Protein AF-0000000073394329 (afdb_homodimer)

Solvent-accessible surface area (backbone atoms only — not comparable to full-atom values): 32214 Å² total; per-residue (Å²): 122,80,83,69,52,24,47,74,43,38,39,61,50,46,62,72,27,61,84,52,53,74,40,41,56,68,54,51,48,52,51,51,38,57,73,64,58,50,49,72,66,56,66,62,32,54,36,64,79,63,81,46,39,43,59,58,52,23,49,51,52,24,50,50,54,38,33,48,35,52,26,32,44,63,88,47,93,68,26,37,25,44,32,73,58,26,50,48,48,52,67,76,33,79,86,62,37,39,68,74,61,40,57,71,27,68,56,24,41,53,45,49,50,52,21,54,75,38,33,41,72,74,72,69,39,74,64,59,66,63,102,70,78,78,74,50,40,67,53,30,39,32,39,18,48,18,48,40,48,36,53,36,27,54,49,49,43,58,52,52,68,71,42,51,72,69,28,41,44,50,52,50,51,54,43,42,42,61,74,58,46,23,76,47,27,64,71,44,73,47,63,83,87,76,50,64,62,45,48,28,40,30,12,66,27,70,84,50,79,44,50,38,36,30,27,67,47,86,42,56,70,84,47,60,40,44,44,66,60,48,49,46,40,51,50,34,32,51,74,68,73,42,52,34,33,37,43,36,32,50,15,41,65,33,72,60,19,54,53,48,36,68,65,44,90,43,52,50,45,78,35,30,20,70,54,45,21,50,49,28,58,75,57,52,49,58,41,41,76,76,44,78,46,66,46,61,35,71,29,62,70,56,56,68,71,78,123,81,83,67,52,24,47,71,43,37,39,61,51,47,61,72,29,61,84,52,52,74,39,42,55,67,54,51,49,52,51,50,39,57,74,64,58,52,48,73,66,58,65,62,33,52,37,67,78,62,81,46,39,44,59,57,52,23,49,50,51,24,49,49,54,38,33,48,35,51,26,31,43,62,88,46,92,66,26,38,25,44,32,74,59,25,50,48,47,51,68,76,34,79,87,61,36,41,66,76,61,40,57,71,29,68,56,25,42,54,48,48,51,53,21,53,73,38,32,41,72,74,72,70,40,72,65,58,66,63,101,71,76,78,73,50,41,68,54,31,38,32,39,17,46,19,48,39,48,36,53,37,27,53,50,48,43,57,51,51,69,69,42,52,72,68,30,40,44,50,53,51,51,53,43,42,43,61,74,58,45,24,75,47,27,64,71,44,72,48,65,84,86,77,49,64,62,47,48,31,40,30,12,66,27,69,83,50,80,44,50,38,36,30,28,68,46,85,41,55,70,83,47,61,40,43,44,67,61,49,50,46,42,51,49,35,33,50,74,69,74,43,53,35,33,37,42,36,31,50,15,42,67,33,73,59,20,54,53,45,38,69,65,44,91,43,50,50,45,79,34,31,20,70,54,45,22,49,48,28,57,75,58,53,49,58,41,40,75,76,44,77,48,66,47,61,37,72,29,62,70,57,54,70,73,78

Foldseek 3Di:
DAQDALFQLQLVLLVVQLVFDKDFLVVSLVVVCVVVVPDPCQQQDCDPVNPGRPSSVRPVVSQLLCVLLVQWDDPDPRIIGGDPVVNVLSVVDVDGGGVVNSCVGPSNVVLVVQLVVQADPVVPPPPPPDPDDDDDPVRVVSSVVSNVLSSQLSVVLVVLLVDDPVRNLVLVVVLCVLVVWQVLHDWDQDDPPDQQQFGTWTARHVVSPAIETEGEEEDDQPDEDEQVSLVSVLVSCVVVVHQHYEYEYLYHYDPRNVVNCVPRRRNYHYHYNSNSSVSCVVSVPPHDDPDDDDDDDDPVVVVVVD/DAQDALFQLQLVLLVVQLVFDKDFLVVSLVVVCVVVVPDPCQQQDCDPVNPGRPSSVRPVVSQLLCVQLVQWDDPDPRIIGGDPVVNVVSVVDVDGGGVVNSCVGPSNVVLVVQLVVQADPVVPPPPPPDPDDDDDPVNVVSSVVSNVLSSQLSVVLVVLLVDDPVVNLVLVVVLCVLVVWQVLHDWDQDDPPDQQQFGTWTARHVVSPAIETEGEEEDDQPDEDEQVSLVSVLVSCVVVVHQHYEYEYLYHYDPRNVVNCVPRRRNYHYHYNSNSSVSCVVSVPPHDDPDDDDDDDDPPVVVVVD

InterPro domains:
  IPR007560 Restriction endonuclease type IV, Mrr [PF04471] (162-280)
  IPR011335 Restriction endonuclease type II-like [SSF52980] (166-284)
  IPR011856 tRNA endonuclease-like domain superfamily [G3DSA:3.40.1350.10] (143-297)
  IPR025745 Restriction system protein Mrr-like N-terminal domain [PF14338] (7-91)
  IPR052906 Type IV Methyl-Directed Restriction Enzyme [PTHR30015] (1-305)

Organism: Mycobacterium tuberculosis (strain ATCC 25177 / H37Ra) (NCBI:txid419947)

Radius of gyration: 30.01 Å; Cα contacts (8 Å, |Δi|>4): 1049; chains: 2; bounding box: 58×91×69 Å

Nearest PDB structures (foldseek):
  4oc8-assembly1_B  TM=5.029E-01  e=1.288E-05  Azoarcus olearius
  9bz0-assembly1_E  TM=7.314E-01  e=1.181E-03  Sus scrofa
  8qsz-assembly1_E  TM=5.659E-01  e=7.871E-04  Schizosaccharomyces pombe
  6hlq-assembly1_E  TM=5.044E-01  e=2.366E-03  Saccharomyces cerevisiae S288C
  7du2-assembly1_E  TM=5.795E-01  e=3.815E-02  Homo sapiens

Secondary structure (DSSP, 8-state):
-----HHHHHHHHHHHTTT---EEHHHHHHHHHHHTT--HHHHHPBPTTSSSBHHHHHHHHHHHHHHHTTSEE--STTEEEE-HHHHHHHHH-SS---HHHHTTSHHHHHHHHHHHTTS-HHHHS---SSTT----HHHHHHHHHHHHHHHHHHHHHHHHHTS-HHHHHHHHHHHHHHTTTTTTS-EEE--TTTSSS--EEEESSTTS-SEEEEEEE---TT--B-HHHHHHHHHHHHHTT--EEEEEESS-B-HHHHHHHHHSSSEEEEE-HHHHHHHHHHTTSSEEEEEEEEEEEE-HHHHHT-/-----HHHHHHHHHHHTTT---EEHHHHHHHHHHHTT--HHHHHPBPTTSSSBHHHHHHHHHHHHHHHTTSEE--STTEEEE-HHHHHHHHH-SS---HHHHTTSHHHHHHHHHHHTTS-HHHHS---SSTT----HHHHHHHHHHHHHHHHHHHHHHHHHTS-HHHHHHHHHHHHHHTTTTTTS-EEE--TTTSSS--EEEESSTTS-SEEEEEEE---TT--B-HHHHHHHHHHHH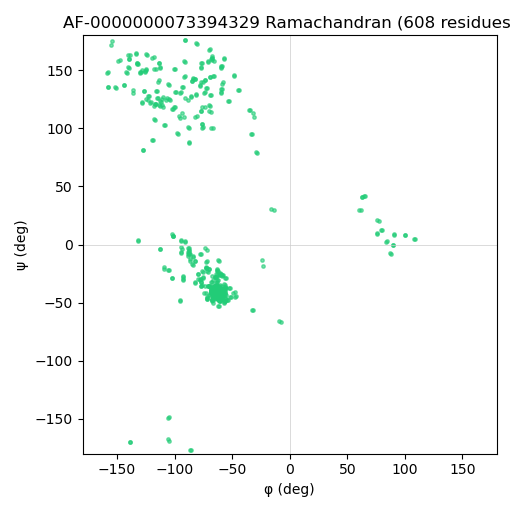HTT--EEEEEESS-B-HHHHHHHHHSSSEEEEE-HHHHHHHHHHTTSSEEEEEEEEEEEE-HHHHHT-

pLDDT: mean 87.24, std 14.37, range [30.2, 98.5]

Structure (mmCIF, N/CA/C/O backbone):
data_AF-0000000073394329-model_v1
#
loop_
_entity.id
_entity.type
_entity.pdbx_description
1 polymer 'Restriction system protein Mrr'
#
loop_
_atom_site.group_PDB
_atom_site.id
_atom_site.type_symbol
_atom_site.label_atom_id
_atom_site.label_alt_id
_atom_site.label_comp_id
_atom_site.label_asym_id
_atom_site.label_entity_id
_atom_site.label_seq_id
_atom_site.pdbx_PDB_ins_code
_atom_site.Cartn_x
_atom_site.Cartn_y
_atom_site.Cartn_z
_atom_site.occupancy
_atom_site.B_iso_or_equiv
_atom_site.auth_seq_id
_atom_site.auth_comp_id
_atom_site.auth_asym_id
_atom_site.auth_atom_id
_atom_site.pdbx_PDB_model_num
ATOM 1 N N . MET A 1 1 ? 16.516 11.82 -20.859 1 54.34 1 MET A N 1
ATOM 2 C CA . MET A 1 1 ? 15.477 10.891 -21.297 1 54.34 1 MET A CA 1
ATOM 3 C C . MET A 1 1 ? 14.812 10.203 -20.109 1 54.34 1 MET A C 1
ATOM 5 O O . MET A 1 1 ? 15.43 10.047 -19.062 1 54.34 1 MET A O 1
ATOM 9 N N . THR A 1 2 ? 13.375 10.156 -20.016 1 81.38 2 THR A N 1
ATOM 10 C CA . THR A 1 2 ? 12.531 9.688 -18.922 1 81.38 2 THR A CA 1
ATOM 11 C C . THR A 1 2 ? 12.625 8.172 -18.766 1 81.38 2 THR A C 1
ATOM 13 O O . THR A 1 2 ? 12.914 7.469 -19.734 1 81.38 2 THR A O 1
ATOM 16 N N . ILE A 1 3 ? 13.055 7.594 -17.688 1 91.75 3 ILE A N 1
ATOM 17 C CA . ILE A 1 3 ? 13.07 6.168 -17.375 1 91.75 3 ILE A CA 1
ATOM 18 C C . ILE A 1 3 ? 11.836 5.5 -17.984 1 91.75 3 ILE A C 1
ATOM 20 O O . ILE A 1 3 ? 10.703 5.918 -17.719 1 91.75 3 ILE A O 1
ATOM 24 N N . PRO A 1 4 ? 12.117 4.566 -18.953 1 93.62 4 PRO A N 1
ATOM 25 C CA . PRO A 1 4 ? 10.977 3.916 -19.609 1 93.62 4 PRO A CA 1
ATOM 26 C C . PRO A 1 4 ? 10.086 3.164 -18.625 1 93.62 4 PRO A C 1
ATOM 28 O O . PRO A 1 4 ? 10.547 2.777 -17.547 1 93.62 4 PRO A O 1
ATOM 31 N N . ASP A 1 5 ? 8.844 3.031 -18.969 1 91.69 5 ASP A N 1
ATOM 32 C CA . ASP A 1 5 ? 7.945 2.215 -18.156 1 91.69 5 ASP A CA 1
ATOM 33 C C . ASP A 1 5 ? 8.117 0.731 -18.484 1 91.69 5 ASP A C 1
ATOM 35 O O . ASP A 1 5 ? 8.836 0.368 -19.406 1 91.69 5 ASP A O 1
ATOM 39 N N . ALA A 1 6 ? 7.504 -0.117 -17.766 1 94 6 ALA A N 1
ATOM 40 C CA . ALA A 1 6 ? 7.664 -1.566 -17.859 1 94 6 ALA A CA 1
ATOM 41 C C . ALA A 1 6 ? 7.254 -2.072 -19.234 1 94 6 ALA A C 1
ATOM 43 O O . ALA A 1 6 ? 7.883 -2.98 -19.781 1 94 6 ALA A O 1
ATOM 44 N N . GLN A 1 7 ? 6.23 -1.513 -19.812 1 93.62 7 GLN A N 1
ATOM 45 C CA . GLN A 1 7 ? 5.742 -1.972 -21.109 1 93.62 7 GLN A CA 1
ATOM 46 C C . GLN A 1 7 ? 6.73 -1.621 -22.219 1 93.62 7 GLN A C 1
ATOM 48 O O . GLN A 1 7 ? 6.977 -2.432 -23.125 1 93.62 7 GLN A O 1
ATOM 53 N N . THR A 1 8 ? 7.219 -0.402 -22.125 1 94.19 8 THR A N 1
ATOM 54 C CA . THR A 1 8 ? 8.18 0.067 -23.109 1 94.19 8 THR A CA 1
ATOM 55 C C . THR A 1 8 ? 9.414 -0.835 -23.141 1 94.19 8 THR A C 1
ATOM 57 O O . THR A 1 8 ? 10.039 -1.013 -24.188 1 94.19 8 THR A O 1
ATOM 60 N N . LEU A 1 9 ? 9.672 -1.455 -22.062 1 96.88 9 LEU A N 1
ATOM 61 C CA . LEU A 1 9 ? 10.891 -2.242 -21.922 1 96.88 9 LEU A CA 1
ATOM 62 C C . LEU A 1 9 ? 10.703 -3.648 -22.469 1 96.88 9 LEU A C 1
ATOM 64 O O . LEU A 1 9 ? 11.68 -4.359 -22.719 1 96.88 9 LEU A O 1
ATOM 68 N N . MET A 1 10 ? 9.516 -4.098 -22.672 1 97.5 10 MET A N 1
ATOM 69 C CA . MET A 1 10 ? 9.227 -5.504 -22.938 1 97.5 10 MET A CA 1
ATOM 70 C C . MET A 1 10 ? 9.906 -5.957 -24.234 1 97.5 10 MET A C 1
ATOM 72 O O . MET A 1 10 ? 10.695 -6.902 -24.219 1 97.5 10 MET A O 1
ATOM 76 N N . ARG A 1 11 ? 9.688 -5.25 -25.312 1 98.12 11 ARG A N 1
ATOM 77 C CA . ARG A 1 11 ? 10.242 -5.711 -26.578 1 98.12 11 ARG A CA 1
ATOM 78 C C . ARG A 1 11 ? 11.766 -5.617 -26.562 1 98.12 11 ARG A C 1
ATOM 80 O O . ARG A 1 11 ? 12.453 -6.555 -26.984 1 98.12 11 ARG A O 1
ATOM 87 N N . PRO A 1 12 ? 12.359 -4.457 -26.109 1 98.19 12 PRO A N 1
ATOM 88 C CA . PRO A 1 12 ? 13.82 -4.371 -26.047 1 98.19 12 PRO A CA 1
ATOM 89 C C . PRO A 1 12 ? 14.438 -5.477 -25.203 1 98.19 12 PRO A C 1
ATOM 91 O O . PRO A 1 12 ? 15.523 -5.977 -25.531 1 98.19 12 PRO A O 1
ATOM 94 N N . ILE A 1 13 ? 13.82 -5.867 -24.141 1 98.5 13 ILE A N 1
ATOM 95 C CA . ILE A 1 13 ? 14.328 -6.938 -23.281 1 98.5 13 ILE A CA 1
ATOM 96 C C . ILE A 1 13 ? 14.312 -8.258 -24.047 1 98.5 13 ILE A C 1
ATOM 98 O O . ILE A 1 13 ? 15.289 -9.008 -24.031 1 98.5 13 ILE A O 1
ATOM 102 N N . LEU A 1 14 ? 13.195 -8.523 -24.75 1 98.25 14 LEU A N 1
ATOM 103 C CA . LEU A 1 14 ? 13.117 -9.734 -25.562 1 98.25 14 LEU A CA 1
ATOM 104 C C . LEU A 1 14 ? 14.242 -9.766 -26.594 1 98.25 14 LEU A C 1
ATOM 106 O O . LEU A 1 14 ? 14.867 -10.812 -26.812 1 98.25 14 LEU A O 1
ATOM 110 N N . ALA A 1 15 ? 14.43 -8.625 -27.203 1 98.19 15 ALA A N 1
ATOM 111 C CA . ALA A 1 15 ? 15.469 -8.531 -28.234 1 98.19 15 ALA A CA 1
ATOM 112 C C . ALA A 1 15 ? 16.844 -8.82 -27.625 1 98.19 15 ALA A C 1
ATOM 114 O O . ALA A 1 15 ? 17.656 -9.523 -28.234 1 98.19 15 ALA A O 1
ATOM 115 N N . TYR A 1 16 ? 17.125 -8.289 -26.484 1 98.25 16 TYR A N 1
ATOM 116 C CA . TYR A 1 16 ? 18.391 -8.484 -25.797 1 98.25 16 TYR A CA 1
ATOM 117 C C . TYR A 1 16 ? 18.594 -9.953 -25.438 1 98.25 16 TYR A C 1
ATOM 119 O O . TYR A 1 16 ? 19.719 -10.461 -25.484 1 98.25 16 TYR A O 1
ATOM 127 N N . LEU A 1 17 ? 17.484 -10.664 -25.094 1 98.19 17 LEU A N 1
ATOM 128 C CA . LEU A 1 17 ? 17.547 -12.055 -24.641 1 98.19 17 LEU A CA 1
ATOM 129 C C . LEU A 1 17 ? 17.422 -13.008 -25.828 1 98.19 17 LEU A C 1
ATOM 131 O O . LEU A 1 17 ? 17.422 -14.227 -25.641 1 98.19 17 LEU A O 1
ATOM 135 N N . ALA A 1 18 ? 17.328 -12.523 -27.047 1 96.88 18 ALA A N 1
ATOM 136 C CA . ALA A 1 18 ? 16.953 -13.289 -28.234 1 96.88 18 ALA A CA 1
ATOM 137 C C . ALA A 1 18 ? 17.969 -14.391 -28.531 1 96.88 18 ALA A C 1
ATOM 139 O O . ALA A 1 18 ? 17.656 -15.383 -29.188 1 96.88 18 ALA A O 1
ATOM 140 N N . ASP A 1 19 ? 19.172 -14.281 -28.031 1 95.75 19 ASP A N 1
ATOM 141 C CA . ASP A 1 19 ? 20.219 -15.266 -28.297 1 95.75 19 ASP A CA 1
ATOM 142 C C . ASP A 1 19 ? 19.938 -16.562 -27.531 1 95.75 19 ASP A C 1
ATOM 144 O O . ASP A 1 19 ? 20.609 -17.578 -27.75 1 95.75 19 ASP A O 1
ATOM 148 N N . GLY A 1 20 ? 19.031 -16.531 -26.547 1 95.19 20 GLY A N 1
ATOM 149 C CA . GLY A 1 20 ? 18.609 -17.734 -25.844 1 95.19 20 GLY A CA 1
ATOM 150 C C . GLY A 1 20 ? 19.453 -18.047 -24.625 1 95.19 20 GLY A C 1
ATOM 151 O O . GLY A 1 20 ? 19.172 -19 -23.891 1 95.19 20 GLY A O 1
ATOM 152 N N . GLN A 1 21 ? 20.422 -17.203 -24.391 1 96.38 21 GLN A N 1
ATOM 153 C CA . GLN A 1 21 ? 21.266 -17.406 -23.219 1 96.38 21 GLN A CA 1
ATOM 154 C C . GLN A 1 21 ? 20.625 -16.844 -21.953 1 96.38 21 GLN A C 1
ATOM 156 O O . GLN A 1 21 ? 20 -15.781 -22 1 96.38 21 GLN A O 1
ATOM 161 N N . ALA A 1 22 ? 20.828 -17.578 -20.891 1 97.44 22 ALA A N 1
ATOM 162 C CA . ALA A 1 22 ? 20.359 -17.078 -19.594 1 97.44 22 ALA A CA 1
ATOM 163 C C . ALA A 1 22 ? 21.172 -15.859 -19.156 1 97.44 22 ALA A C 1
ATOM 165 O O . ALA A 1 22 ? 22.406 -15.867 -19.234 1 97.44 22 ALA A O 1
ATOM 166 N N . LYS A 1 23 ? 20.547 -14.797 -18.797 1 97.88 23 LYS A N 1
ATOM 167 C CA . LYS A 1 23 ? 21.188 -13.586 -18.312 1 97.88 23 LYS A CA 1
ATOM 168 C C . LYS A 1 23 ? 20.656 -13.18 -16.953 1 97.88 23 LYS A C 1
ATOM 170 O O . LYS A 1 23 ? 19.5 -13.492 -16.609 1 97.88 23 LYS A O 1
ATOM 175 N N . SER A 1 24 ? 21.484 -12.547 -16.188 1 97 24 SER A N 1
ATOM 176 C CA . SER A 1 24 ? 21.031 -12.078 -14.883 1 97 24 SER A CA 1
ATOM 177 C C . SER A 1 24 ? 20.172 -10.828 -15 1 97 24 SER A C 1
ATOM 179 O O . SER A 1 24 ? 20.281 -10.078 -15.969 1 97 24 SER A O 1
ATOM 181 N N . ALA A 1 25 ? 19.281 -10.656 -14.039 1 95.31 25 ALA A N 1
ATOM 182 C CA . ALA A 1 25 ? 18.469 -9.445 -13.992 1 95.31 25 ALA A CA 1
ATOM 183 C C . ALA A 1 25 ? 19.344 -8.195 -13.977 1 95.31 25 ALA A C 1
ATOM 185 O O . ALA A 1 25 ? 19 -7.18 -14.578 1 95.31 25 ALA A O 1
ATOM 186 N N . LYS A 1 26 ? 20.453 -8.266 -13.289 1 96.44 26 LYS A N 1
ATOM 187 C CA . LYS A 1 26 ? 21.406 -7.156 -13.242 1 96.44 26 LYS A CA 1
ATOM 188 C C . LYS A 1 26 ? 21.906 -6.797 -14.633 1 96.44 26 LYS A C 1
ATOM 190 O O . LYS A 1 26 ? 22.031 -5.621 -14.977 1 96.44 26 LYS A O 1
ATOM 195 N N . ASP A 1 27 ? 22.172 -7.84 -15.375 1 97.94 27 ASP A N 1
ATOM 196 C CA . ASP A 1 27 ? 22.641 -7.633 -16.734 1 97.94 27 ASP A CA 1
ATOM 197 C C . ASP A 1 27 ? 21.547 -7.004 -17.609 1 97.94 27 ASP A C 1
ATOM 199 O O . ASP A 1 27 ? 21.828 -6.137 -18.438 1 97.94 27 ASP A O 1
ATOM 203 N N . VAL A 1 28 ? 20.359 -7.453 -17.453 1 98.38 28 VAL A N 1
ATOM 204 C CA . VAL A 1 28 ? 19.25 -6.906 -18.219 1 98.38 28 VAL A CA 1
ATOM 205 C C . VAL A 1 28 ? 19.078 -5.426 -17.891 1 98.38 28 VAL A C 1
ATOM 207 O O . VAL A 1 28 ? 18.906 -4.602 -18.797 1 98.38 28 VAL A O 1
ATOM 210 N N . ILE A 1 29 ? 19.156 -5.07 -16.625 1 98 29 ILE A N 1
ATOM 211 C CA . ILE A 1 29 ? 19.016 -3.689 -16.172 1 98 29 ILE A CA 1
ATOM 212 C C . ILE A 1 29 ? 20.094 -2.826 -16.797 1 98 29 ILE A C 1
ATOM 214 O O . ILE A 1 29 ? 19.828 -1.743 -17.312 1 98 29 ILE A O 1
ATOM 218 N N . ALA A 1 30 ? 21.297 -3.307 -16.734 1 97.75 30 ALA A N 1
ATOM 219 C CA . ALA A 1 30 ? 22.422 -2.576 -17.312 1 97.75 30 ALA A CA 1
ATOM 220 C C . ALA A 1 30 ? 22.234 -2.367 -18.812 1 97.75 30 ALA A C 1
ATOM 222 O O . ALA A 1 30 ? 22.422 -1.262 -19.312 1 97.75 30 ALA A O 1
ATOM 223 N N . ALA A 1 31 ? 21.891 -3.422 -19.469 1 98.06 31 ALA A N 1
ATOM 224 C CA . ALA A 1 31 ? 21.719 -3.367 -20.922 1 98.06 31 ALA A CA 1
ATOM 225 C C . ALA A 1 31 ? 20.625 -2.389 -21.312 1 98.06 31 ALA A C 1
ATOM 227 O O . ALA A 1 31 ? 20.766 -1.629 -22.266 1 98.06 31 ALA A O 1
ATOM 228 N N . MET A 1 32 ? 19.5 -2.436 -20.609 1 98.06 32 MET A N 1
ATOM 229 C CA . MET A 1 32 ? 18.391 -1.541 -20.922 1 98.06 32 MET A CA 1
ATOM 230 C C . MET A 1 32 ? 18.75 -0.096 -20.594 1 98.06 32 MET A C 1
ATOM 232 O O . MET A 1 32 ? 18.328 0.826 -21.297 1 98.06 32 MET A O 1
ATOM 236 N N . SER A 1 33 ? 19.453 0.097 -19.469 1 97.75 33 SER A N 1
ATOM 237 C CA . SER A 1 33 ? 19.906 1.444 -19.141 1 97.75 33 SER A CA 1
ATOM 238 C C . SER A 1 33 ? 20.781 2.029 -20.25 1 97.75 33 SER A C 1
ATOM 240 O O . SER A 1 33 ? 20.656 3.209 -20.578 1 97.75 33 SER A O 1
ATOM 242 N N . ASP A 1 34 ? 21.609 1.188 -20.781 1 97.31 34 ASP A N 1
ATOM 243 C CA . ASP A 1 34 ? 22.469 1.607 -21.891 1 97.31 34 ASP A CA 1
ATOM 244 C C . ASP A 1 34 ? 21.641 1.884 -23.141 1 97.31 34 ASP A C 1
ATOM 246 O O . ASP A 1 34 ? 21.844 2.896 -23.812 1 97.31 34 ASP A O 1
ATOM 250 N N . GLU A 1 35 ? 20.766 0.982 -23.453 1 96.75 35 GLU A N 1
ATOM 251 C CA . GLU A 1 35 ? 19.953 1.071 -24.656 1 96.75 35 GLU A CA 1
ATOM 252 C C . GLU A 1 35 ? 19.125 2.355 -24.656 1 96.75 35 GLU A C 1
ATOM 254 O O . GLU A 1 35 ? 18.953 2.975 -25.719 1 96.75 35 GLU A O 1
ATOM 259 N N . PHE A 1 36 ? 18.625 2.744 -23.531 1 96.81 36 PHE A N 1
ATOM 260 C CA . PHE A 1 36 ? 17.766 3.92 -23.453 1 96.81 36 PHE A CA 1
ATOM 261 C C . PHE A 1 36 ? 18.578 5.156 -23.094 1 96.81 36 PHE A C 1
ATOM 263 O O . PHE A 1 36 ? 18.016 6.227 -22.844 1 96.81 36 PHE A O 1
ATOM 270 N N . GLY A 1 37 ? 19.844 5.023 -22.969 1 96.31 37 GLY A N 1
ATOM 271 C CA . GLY A 1 37 ? 20.75 6.152 -22.766 1 96.31 37 GLY A CA 1
ATOM 272 C C . GLY A 1 37 ? 20.531 6.867 -21.453 1 96.31 37 GLY A C 1
ATOM 273 O O . GLY A 1 37 ? 20.531 8.102 -21.406 1 96.31 37 GLY A O 1
ATOM 274 N N . LEU A 1 38 ? 20.312 6.105 -20.391 1 96.69 38 LEU A N 1
ATOM 275 C CA . LEU A 1 38 ? 20.047 6.723 -19.094 1 96.69 38 LEU A CA 1
ATOM 276 C C . LEU A 1 38 ? 21.312 7.352 -18.531 1 96.69 38 LEU A C 1
ATOM 278 O O . LEU A 1 38 ? 22.391 6.762 -18.609 1 96.69 38 LEU A O 1
ATOM 282 N N . SER A 1 39 ? 21.172 8.547 -18.031 1 96.56 39 SER A N 1
ATOM 283 C CA . SER A 1 39 ? 22.266 9.195 -17.328 1 96.56 39 SER A CA 1
ATOM 284 C C . SER A 1 39 ? 22.547 8.523 -15.984 1 96.56 39 SER A C 1
ATOM 286 O O . SER A 1 39 ? 21.766 7.684 -15.531 1 96.56 39 SER A O 1
ATOM 288 N N . ASP A 1 40 ? 23.672 8.875 -15.391 1 95.69 40 ASP A N 1
ATOM 289 C CA . ASP A 1 40 ? 24 8.336 -14.078 1 95.69 40 ASP A CA 1
ATOM 290 C C . ASP A 1 40 ? 22.938 8.695 -13.047 1 95.69 40 ASP A C 1
ATOM 292 O O . ASP A 1 40 ? 22.609 7.887 -12.18 1 95.69 40 ASP A O 1
ATOM 296 N N . ASP A 1 41 ? 22.453 9.844 -13.156 1 94.5 41 ASP A N 1
ATOM 297 C CA . ASP A 1 41 ? 21.406 10.289 -12.242 1 94.5 41 ASP A CA 1
ATOM 298 C C . ASP A 1 41 ? 20.141 9.484 -12.43 1 94.5 41 ASP A C 1
ATOM 300 O O . ASP A 1 41 ? 19.469 9.109 -11.453 1 94.5 41 ASP A O 1
ATOM 304 N N . GLU A 1 42 ? 19.812 9.203 -13.617 1 94.56 42 GLU A N 1
ATOM 305 C CA . GLU A 1 42 ? 18.609 8.422 -13.922 1 94.56 42 GLU A CA 1
ATOM 306 C C . GLU A 1 42 ? 18.766 6.977 -13.461 1 94.56 42 GLU A C 1
ATOM 308 O O . GLU A 1 42 ? 17.828 6.383 -12.938 1 94.56 42 GLU A O 1
ATOM 313 N N . ARG A 1 43 ? 19.969 6.5 -13.664 1 96.25 43 ARG A N 1
ATOM 314 C CA . ARG A 1 43 ? 20.25 5.137 -13.227 1 96.25 43 ARG A CA 1
ATOM 315 C C . ARG A 1 43 ? 20.156 5.016 -11.711 1 96.25 43 ARG A C 1
ATOM 317 O O . ARG A 1 43 ? 19.797 3.961 -11.188 1 96.25 43 ARG A O 1
ATOM 324 N N . ALA A 1 44 ? 20.422 6.094 -11.07 1 95.06 44 ALA A N 1
ATOM 325 C CA . ALA A 1 44 ? 20.453 6.082 -9.609 1 95.06 44 ALA A CA 1
ATOM 326 C C . ALA A 1 44 ? 19.109 6.516 -9.031 1 95.06 44 ALA A C 1
ATOM 328 O O . ALA A 1 44 ? 18.906 6.426 -7.82 1 95.06 44 ALA A O 1
ATOM 329 N N . GLN A 1 45 ? 18.234 6.941 -9.883 1 94.44 45 GLN A N 1
ATOM 330 C CA . GLN A 1 45 ? 16.953 7.465 -9.398 1 94.44 45 GLN A CA 1
ATOM 331 C C . GLN A 1 45 ? 16.188 6.406 -8.609 1 94.44 45 GLN A C 1
ATOM 333 O O . GLN A 1 45 ? 16.062 5.266 -9.055 1 94.44 45 GLN A O 1
ATOM 338 N N . MET A 1 46 ? 15.75 6.793 -7.449 1 93.81 46 MET A N 1
ATOM 339 C CA . MET A 1 46 ? 15 5.895 -6.578 1 93.81 46 MET A CA 1
ATOM 340 C C . MET A 1 46 ? 13.5 6.152 -6.688 1 93.81 46 MET A C 1
ATOM 342 O O . MET A 1 46 ? 13.086 7.266 -7.004 1 93.81 46 MET A O 1
ATOM 346 N N . LEU A 1 47 ? 12.711 5.109 -6.465 1 91.31 47 LEU A N 1
ATOM 347 C CA . LEU A 1 47 ? 11.289 5.328 -6.199 1 91.31 47 LEU A CA 1
ATOM 348 C C . LEU A 1 47 ? 11.094 6.25 -5 1 91.31 47 LEU A C 1
ATOM 350 O O . LEU A 1 47 ? 12.008 6.41 -4.184 1 91.31 47 LEU A O 1
ATOM 354 N N . PRO A 1 48 ? 9.945 6.848 -4.875 1 84.88 48 PRO A N 1
ATOM 355 C CA . PRO A 1 48 ? 9.719 7.77 -3.762 1 84.88 48 PRO A CA 1
ATOM 356 C C . PRO A 1 48 ? 9.969 7.129 -2.4 1 84.88 48 PRO A C 1
ATOM 358 O O . PRO A 1 48 ? 10.43 7.801 -1.471 1 84.88 48 PRO A O 1
ATOM 361 N N . SER A 1 49 ? 9.789 5.879 -2.26 1 83.44 49 SER A N 1
ATOM 362 C CA . SER A 1 49 ? 10.016 5.176 -1.003 1 83.44 49 SER A CA 1
ATOM 363 C C . SER A 1 49 ? 11.508 5.109 -0.67 1 83.44 49 SER A C 1
ATOM 365 O O . SER A 1 49 ? 11.883 4.891 0.484 1 83.44 49 SER A O 1
ATOM 367 N N . GLY A 1 50 ? 12.32 5.262 -1.667 1 87.62 50 GLY A N 1
ATOM 368 C CA . GLY A 1 50 ? 13.766 5.168 -1.483 1 87.62 50 GLY A CA 1
ATOM 369 C C . GLY A 1 50 ? 14.258 3.742 -1.329 1 87.62 50 GLY A C 1
ATOM 370 O O . GLY A 1 50 ? 15.438 3.512 -1.079 1 87.62 50 GLY A O 1
ATOM 371 N N . ARG A 1 51 ? 13.461 2.805 -1.545 1 86.44 51 ARG A N 1
ATOM 372 C CA . ARG A 1 51 ? 13.812 1.418 -1.258 1 86.44 51 ARG A CA 1
ATOM 373 C C . ARG A 1 51 ? 14.406 0.739 -2.484 1 86.44 51 ARG A C 1
ATOM 375 O O . ARG A 1 51 ? 15.227 -0.176 -2.357 1 86.44 51 ARG A O 1
ATOM 382 N N . GLN A 1 52 ? 13.945 1.215 -3.629 1 91.5 52 GLN A N 1
ATOM 383 C CA . GLN A 1 52 ? 14.375 0.575 -4.867 1 91.5 52 GLN A CA 1
ATOM 384 C C . GLN A 1 52 ? 14.602 1.605 -5.969 1 91.5 52 GLN A C 1
ATOM 386 O O . GLN A 1 52 ? 13.93 2.639 -6.008 1 91.5 52 GLN A O 1
ATOM 391 N N . ARG A 1 53 ? 15.531 1.28 -6.781 1 95 53 ARG A N 1
ATOM 392 C CA . ARG A 1 53 ? 15.742 2.123 -7.953 1 95 53 ARG A CA 1
ATOM 393 C C . ARG A 1 53 ? 14.586 2.004 -8.938 1 95 53 ARG A C 1
ATOM 395 O O . ARG A 1 53 ? 14.031 0.917 -9.117 1 95 53 ARG A O 1
ATOM 402 N N . THR A 1 54 ? 14.25 3.053 -9.57 1 94.31 54 THR A N 1
ATOM 403 C CA . THR A 1 54 ? 13.125 3.107 -10.5 1 94.31 54 THR A CA 1
ATOM 404 C C . THR A 1 54 ? 13.344 2.15 -11.664 1 94.31 54 THR A C 1
ATOM 406 O O . THR A 1 54 ? 12.445 1.389 -12.023 1 94.31 54 THR A O 1
ATOM 409 N N . MET A 1 55 ? 14.547 2.139 -12.234 1 96.25 55 MET A N 1
ATOM 410 C CA . MET A 1 55 ? 14.82 1.271 -13.375 1 96.25 55 MET A CA 1
ATOM 411 C C . MET A 1 55 ? 14.734 -0.198 -12.977 1 96.25 55 MET A C 1
ATOM 413 O O . MET A 1 55 ? 14.266 -1.029 -13.75 1 96.25 55 MET A O 1
ATOM 417 N N . TYR A 1 56 ? 15.227 -0.511 -11.859 1 95.94 56 TYR A N 1
ATOM 418 C CA . TYR A 1 56 ? 15.094 -1.877 -11.359 1 95.94 56 TYR A CA 1
ATOM 419 C C . TYR A 1 56 ? 13.633 -2.301 -11.312 1 95.94 56 TYR A C 1
ATOM 421 O O . TYR A 1 56 ? 13.281 -3.398 -11.75 1 95.94 56 TYR A O 1
ATOM 429 N N . ASP A 1 57 ? 12.844 -1.401 -10.773 1 95.25 57 ASP A N 1
ATOM 430 C CA . ASP A 1 57 ? 11.414 -1.664 -10.633 1 95.25 57 ASP A CA 1
ATOM 431 C C . ASP A 1 57 ? 10.766 -1.895 -11.992 1 95.25 57 ASP A C 1
ATOM 433 O O . ASP A 1 57 ? 9.984 -2.836 -12.156 1 95.25 57 ASP A O 1
ATOM 437 N N . ARG A 1 58 ? 11.086 -1.094 -12.898 1 95 58 ARG A N 1
ATOM 438 C CA . ARG A 1 58 ? 10.492 -1.174 -14.234 1 95 58 ARG A CA 1
ATOM 439 C C . ARG A 1 58 ? 10.891 -2.471 -14.93 1 95 58 ARG A C 1
ATOM 441 O O . ARG A 1 58 ? 10.039 -3.162 -15.492 1 95 58 ARG A O 1
ATOM 448 N N . VAL A 1 59 ? 12.102 -2.771 -14.836 1 97.12 59 VAL A N 1
ATOM 449 C CA . VAL A 1 59 ? 12.594 -3.992 -15.469 1 97.12 59 VAL A CA 1
ATOM 450 C C . VAL A 1 59 ? 11.984 -5.211 -14.781 1 97.12 59 VAL A C 1
ATOM 452 O O . VAL A 1 59 ? 11.531 -6.145 -15.445 1 97.12 59 VAL A O 1
ATOM 455 N N . HIS A 1 60 ? 12 -5.191 -13.508 1 95.38 60 HIS A N 1
ATOM 456 C CA . HIS A 1 60 ? 11.469 -6.309 -12.734 1 95.38 60 HIS A CA 1
ATOM 457 C C . HIS A 1 60 ? 10.031 -6.621 -13.148 1 95.38 60 HIS A C 1
ATOM 459 O O . HIS A 1 60 ? 9.695 -7.781 -13.398 1 95.38 60 HIS A O 1
ATOM 465 N N . TRP A 1 61 ? 9.242 -5.676 -13.234 1 95.44 61 TRP A N 1
ATOM 466 C CA . TRP A 1 61 ? 7.836 -5.926 -13.531 1 95.44 61 TRP A CA 1
ATOM 467 C C . TRP A 1 61 ? 7.633 -6.23 -15.016 1 95.44 61 TRP A C 1
ATOM 469 O O . TRP A 1 61 ? 6.715 -6.965 -15.383 1 95.44 61 TRP A O 1
ATOM 479 N N . SER A 1 62 ? 8.484 -5.676 -15.875 1 96.31 62 SER A N 1
ATOM 480 C CA . SER A 1 62 ? 8.508 -6.125 -17.266 1 96.31 62 SER A CA 1
ATOM 481 C C . SER A 1 62 ? 8.766 -7.625 -17.359 1 96.31 62 SER A C 1
ATOM 483 O O . SER A 1 62 ? 8.016 -8.359 -18 1 96.31 62 SER A O 1
ATOM 485 N N . LEU A 1 63 ? 9.812 -8.039 -16.656 1 97.12 63 LEU A N 1
ATOM 486 C CA . LEU A 1 63 ? 10.18 -9.453 -16.641 1 97.12 63 LEU A CA 1
ATOM 487 C C . LEU A 1 63 ? 9.055 -10.297 -16.047 1 97.12 63 LEU A C 1
ATOM 489 O O . LEU A 1 63 ? 8.75 -11.375 -16.562 1 97.12 63 LEU A O 1
ATOM 493 N N . THR A 1 64 ? 8.453 -9.844 -15.008 1 94.38 64 THR A N 1
ATOM 494 C CA . THR A 1 64 ? 7.383 -10.57 -14.328 1 94.38 64 THR A CA 1
ATOM 495 C C . THR A 1 64 ? 6.199 -10.797 -15.273 1 94.38 64 THR A C 1
ATOM 497 O O . THR A 1 64 ? 5.734 -11.93 -15.43 1 94.38 64 THR A O 1
ATOM 500 N N . HIS A 1 65 ? 5.77 -9.734 -15.953 1 95 65 HIS A N 1
ATOM 501 C CA . HIS A 1 65 ? 4.629 -9.852 -16.859 1 95 65 HIS A CA 1
ATOM 502 C C . HIS A 1 65 ? 4.941 -10.789 -18.016 1 95 65 HIS A C 1
ATOM 504 O O . HIS A 1 65 ? 4.117 -11.633 -18.375 1 95 65 HIS A O 1
ATOM 510 N N . MET A 1 66 ? 6.098 -10.641 -18.547 1 97.06 66 MET A N 1
ATOM 511 C CA . MET A 1 66 ? 6.469 -11.492 -19.688 1 97.06 66 MET A CA 1
ATOM 512 C C . MET A 1 66 ? 6.621 -12.945 -19.25 1 97.06 66 MET A C 1
ATOM 514 O O . MET A 1 66 ? 6.301 -13.859 -20 1 97.06 66 MET A O 1
ATOM 518 N N . SER A 1 67 ? 7.16 -13.109 -18.062 1 95.75 67 SER A N 1
ATOM 519 C CA . SER A 1 67 ? 7.262 -14.469 -17.531 1 95.75 67 SER A CA 1
ATOM 520 C C . SER A 1 67 ? 5.883 -15.078 -17.312 1 95.75 67 SER A C 1
ATOM 522 O O . SER A 1 67 ? 5.66 -16.25 -17.641 1 95.75 67 SER A O 1
ATOM 524 N N . GLN A 1 68 ? 4.988 -14.312 -16.828 1 92.94 68 GLN A N 1
ATOM 525 C CA . GLN A 1 68 ? 3.629 -14.789 -16.594 1 92.94 68 GLN A CA 1
ATOM 526 C C . GLN A 1 68 ? 2.947 -15.156 -17.906 1 92.94 68 GLN A C 1
ATOM 528 O O . GLN A 1 68 ? 2.107 -16.062 -17.953 1 92.94 68 GLN A O 1
ATOM 533 N N . ALA A 1 69 ? 3.359 -14.508 -18.984 1 94.94 69 ALA A N 1
ATOM 534 C CA . ALA A 1 69 ? 2.803 -14.781 -20.297 1 94.94 69 ALA A CA 1
ATOM 535 C C . ALA A 1 69 ? 3.494 -15.969 -20.953 1 94.94 69 ALA A C 1
ATOM 537 O O . ALA A 1 69 ? 3.08 -16.422 -22.031 1 94.94 69 ALA A O 1
ATOM 538 N N . GLY A 1 70 ? 4.609 -16.453 -20.375 1 94.31 70 GLY A N 1
ATOM 539 C CA . GLY A 1 70 ? 5.324 -17.609 -20.891 1 94.31 70 GLY A CA 1
ATOM 540 C C . GLY A 1 70 ? 6.406 -17.234 -21.891 1 94.31 70 GLY A C 1
ATOM 541 O O . GLY A 1 70 ? 6.988 -18.109 -22.531 1 94.31 70 GLY A O 1
ATOM 542 N N . LEU A 1 71 ? 6.664 -15.93 -22 1 97.5 71 LEU A N 1
ATOM 543 C CA . LEU A 1 71 ? 7.676 -15.484 -22.953 1 97.5 71 LEU A CA 1
ATOM 544 C C . LEU A 1 71 ? 9.078 -15.68 -22.375 1 97.5 71 LEU A C 1
ATOM 546 O O . LEU A 1 71 ? 10.055 -15.711 -23.125 1 97.5 71 LEU A O 1
ATOM 550 N N . LEU A 1 72 ? 9.156 -15.695 -21.062 1 97.19 72 LEU A N 1
ATOM 551 C CA . LEU A 1 72 ? 10.43 -15.836 -20.375 1 97.19 72 LEU A CA 1
ATOM 552 C C . LEU A 1 72 ? 10.367 -16.938 -19.328 1 97.19 72 LEU A C 1
ATOM 554 O O . LEU A 1 72 ? 9.305 -17.188 -18.75 1 97.19 72 LEU A O 1
ATOM 558 N N . ASP A 1 73 ? 11.469 -17.578 -19.125 1 93.88 73 ASP A N 1
ATOM 559 C CA . ASP A 1 73 ? 11.656 -18.531 -18.031 1 93.88 73 ASP A CA 1
ATOM 560 C C . ASP A 1 73 ? 12.75 -18.062 -17.078 1 93.88 73 ASP A C 1
ATOM 562 O O . ASP A 1 73 ? 13.531 -17.172 -17.406 1 93.88 73 ASP A O 1
ATOM 566 N N . ARG A 1 74 ? 12.695 -18.625 -15.945 1 91.38 74 ARG A N 1
ATOM 567 C CA . ARG A 1 74 ? 13.727 -18.391 -14.945 1 91.38 74 ARG A CA 1
ATOM 568 C C . ARG A 1 74 ? 14.43 -19.688 -14.57 1 91.38 74 ARG A C 1
ATOM 570 O O . ARG A 1 74 ? 14.078 -20.328 -13.578 1 91.38 74 ARG A O 1
ATOM 577 N N . PRO A 1 75 ? 15.492 -19.969 -15.305 1 89.94 75 PRO A N 1
ATOM 578 C CA . PRO A 1 75 ? 16.156 -21.266 -15.102 1 89.94 75 PRO A CA 1
ATOM 579 C C . PRO A 1 75 ? 16.844 -21.375 -13.742 1 89.94 75 PRO A C 1
ATOM 581 O O . PRO A 1 75 ? 16.891 -22.453 -13.164 1 89.94 75 PRO A O 1
ATOM 584 N N . THR A 1 76 ? 17.5 -20.281 -13.305 1 88.38 76 THR A N 1
ATOM 585 C CA . THR A 1 76 ? 18.125 -20.219 -11.992 1 88.38 76 THR A CA 1
ATOM 586 C C . THR A 1 76 ? 17.781 -18.906 -11.297 1 88.38 76 THR A C 1
ATOM 588 O O . THR A 1 76 ? 17.266 -17.984 -11.93 1 88.38 76 THR A O 1
ATOM 591 N N . ARG A 1 77 ? 18.062 -18.969 -10.039 1 86.81 77 ARG A N 1
ATOM 592 C CA . ARG A 1 77 ? 17.766 -17.781 -9.242 1 86.81 77 ARG A CA 1
ATOM 593 C C . ARG A 1 77 ? 18.422 -16.547 -9.859 1 86.81 77 ARG A C 1
ATOM 595 O O . ARG A 1 77 ? 19.625 -16.531 -10.125 1 86.81 77 ARG A O 1
ATOM 602 N N . GLY A 1 78 ? 17.594 -15.562 -10.141 1 88.94 78 GLY A N 1
ATOM 603 C CA . GLY A 1 78 ? 18.078 -14.266 -10.562 1 88.94 78 GLY A CA 1
ATOM 604 C C . GLY A 1 78 ? 18.375 -14.188 -12.055 1 88.94 78 GLY A C 1
ATOM 605 O O . GLY A 1 78 ? 18.797 -13.156 -12.555 1 88.94 78 GLY A O 1
ATOM 606 N N . HIS A 1 79 ? 18.078 -15.297 -12.766 1 95.25 79 HIS A N 1
ATOM 607 C CA . HIS A 1 79 ? 18.359 -15.305 -14.195 1 95.25 79 HIS A CA 1
ATOM 608 C C . HIS A 1 79 ? 17.078 -15.469 -15.008 1 95.25 79 HIS A C 1
ATOM 610 O O . HIS A 1 79 ? 16.109 -16.047 -14.523 1 95.25 79 HIS A O 1
ATOM 616 N N . VAL A 1 80 ? 17.172 -14.906 -16.188 1 97.12 80 VAL A N 1
ATOM 617 C CA . VAL A 1 80 ? 16.031 -14.969 -17.094 1 97.12 80 VAL A CA 1
ATOM 618 C C . VAL A 1 80 ? 16.484 -15.453 -18.469 1 97.12 80 VAL A C 1
ATOM 620 O O . VAL A 1 80 ? 17.625 -15.234 -18.859 1 97.12 80 VAL A O 1
ATOM 623 N N . GLN A 1 81 ? 15.594 -16.141 -19.094 1 97.94 81 GLN A N 1
ATOM 624 C CA . GLN A 1 81 ? 15.867 -16.688 -20.422 1 97.94 81 GLN A CA 1
ATOM 625 C C . GLN A 1 81 ? 14.625 -16.656 -21.312 1 97.94 81 GLN A C 1
ATOM 627 O O . GLN A 1 81 ? 13.516 -16.922 -20.844 1 97.94 81 GLN A O 1
ATOM 632 N N . VAL A 1 82 ? 14.852 -16.266 -22.547 1 98.12 82 VAL A N 1
ATOM 633 C CA . VAL A 1 82 ? 13.719 -16.188 -23.469 1 98.12 82 VAL A CA 1
ATOM 634 C C . VAL A 1 82 ? 13.273 -17.594 -23.875 1 98.12 82 VAL A C 1
ATOM 636 O O . VAL A 1 82 ? 14.109 -18.484 -24.047 1 98.12 82 VAL A O 1
ATOM 639 N N . THR A 1 83 ? 12 -17.828 -24 1 97 83 THR A N 1
ATOM 640 C CA . THR A 1 83 ? 11.445 -19.094 -24.469 1 97 83 THR A CA 1
ATOM 641 C C . THR A 1 83 ? 11.258 -19.078 -25.984 1 97 83 THR A C 1
ATOM 643 O O . THR A 1 83 ? 11.477 -18.047 -26.625 1 97 83 THR A O 1
ATOM 646 N N . ASP A 1 84 ? 10.844 -20.219 -26.516 1 96.94 84 ASP A N 1
ATOM 647 C CA . ASP A 1 84 ? 10.508 -20.266 -27.938 1 96.94 84 ASP A CA 1
ATOM 648 C C . ASP A 1 84 ? 9.344 -19.328 -28.25 1 96.94 84 ASP A C 1
ATOM 650 O O . ASP A 1 84 ? 9.352 -18.641 -29.281 1 96.94 84 ASP A O 1
ATOM 654 N N . THR A 1 85 ? 8.414 -19.328 -27.375 1 96.81 85 THR A N 1
ATOM 655 C CA . THR A 1 85 ? 7.273 -18.422 -27.516 1 96.81 85 THR A CA 1
ATOM 656 C C . THR A 1 85 ? 7.73 -16.969 -27.531 1 96.81 85 THR A C 1
ATOM 658 O O . THR A 1 85 ? 7.25 -16.172 -28.328 1 96.81 85 THR A O 1
ATOM 661 N N . GLY A 1 86 ? 8.648 -16.625 -26.609 1 97.81 86 GLY A N 1
ATOM 662 C CA . GLY A 1 86 ? 9.18 -15.273 -26.578 1 97.81 86 GLY A CA 1
ATOM 663 C C . GLY A 1 86 ? 9.859 -14.852 -27.859 1 97.81 86 GLY A C 1
ATOM 664 O O . GLY A 1 86 ? 9.688 -13.719 -28.328 1 97.81 86 GLY A O 1
ATOM 665 N N . ARG A 1 87 ? 10.539 -15.766 -28.438 1 97.44 87 ARG A N 1
ATOM 666 C CA . ARG A 1 87 ? 11.211 -15.492 -29.703 1 97.44 87 ARG A CA 1
ATOM 667 C C . ARG A 1 87 ? 10.203 -15.281 -30.828 1 97.44 87 ARG A C 1
ATOM 669 O O . ARG A 1 87 ? 10.398 -14.438 -31.703 1 97.44 87 ARG A O 1
ATOM 676 N N . GLN A 1 88 ? 9.203 -16.047 -30.812 1 97.25 88 GLN A N 1
ATOM 677 C CA . GLN A 1 88 ? 8.148 -15.914 -31.812 1 97.25 88 GLN A CA 1
ATOM 678 C C . GLN A 1 88 ? 7.438 -14.57 -31.688 1 97.25 88 GLN A C 1
ATOM 680 O O . GLN A 1 88 ? 7.148 -13.922 -32.688 1 97.25 88 GLN A O 1
ATOM 685 N N . VAL A 1 89 ? 7.184 -14.203 -30.484 1 97.88 89 VAL A N 1
ATOM 686 C CA . VAL A 1 89 ? 6.508 -12.938 -30.234 1 97.88 89 VAL A CA 1
ATOM 687 C C . VAL A 1 89 ? 7.391 -11.781 -30.703 1 97.88 89 VAL A C 1
ATOM 689 O O . VAL A 1 89 ? 6.895 -10.812 -31.297 1 97.88 89 VAL A O 1
ATOM 692 N N . LEU A 1 90 ? 8.703 -11.883 -30.391 1 97.56 90 LEU A N 1
ATOM 693 C CA . LEU A 1 90 ? 9.641 -10.852 -30.828 1 97.56 90 LEU A CA 1
ATOM 694 C C . LEU A 1 90 ? 9.586 -10.664 -32.344 1 97.56 90 LEU A C 1
ATOM 696 O O . LEU A 1 90 ? 9.617 -9.531 -32.844 1 97.56 90 LEU A O 1
ATOM 700 N N . LYS A 1 91 ? 9.461 -11.734 -33.062 1 97 91 LYS A N 1
ATOM 701 C CA . LYS A 1 91 ? 9.406 -11.688 -34.531 1 97 91 LYS A CA 1
ATOM 702 C C . LYS A 1 91 ? 8.062 -11.164 -35 1 97 91 LYS A C 1
ATOM 704 O O . LYS A 1 91 ? 8 -10.383 -35.969 1 97 91 LYS A O 1
ATOM 709 N N . ALA A 1 92 ? 7.023 -11.586 -34.375 1 97.38 92 ALA A N 1
ATOM 710 C CA . ALA A 1 92 ? 5.66 -11.258 -34.781 1 97.38 92 ALA A CA 1
ATOM 711 C C . ALA A 1 92 ? 5.324 -9.805 -34.5 1 97.38 92 ALA A C 1
ATOM 713 O O . ALA A 1 92 ? 4.445 -9.219 -35.125 1 97.38 92 ALA A O 1
ATOM 714 N N . HIS A 1 93 ? 6.023 -9.227 -33.562 1 97.25 93 HIS A N 1
ATOM 715 C CA . HIS A 1 93 ? 5.738 -7.859 -33.156 1 97.25 93 HIS A CA 1
ATOM 716 C C . HIS A 1 93 ? 6.992 -6.996 -33.188 1 97.25 93 HIS A C 1
ATOM 718 O O . HIS A 1 93 ? 7.543 -6.637 -32.156 1 97.25 93 HIS A O 1
ATOM 724 N N . PRO A 1 94 ? 7.34 -6.527 -34.344 1 94.75 94 PRO A N 1
ATOM 725 C CA . PRO A 1 94 ? 8.602 -5.805 -34.5 1 94.75 94 PRO A CA 1
ATOM 726 C C . PRO A 1 94 ? 8.578 -4.414 -33.875 1 94.75 94 PRO A C 1
ATOM 728 O O . PRO A 1 94 ? 9.625 -3.846 -33.562 1 94.75 94 PRO A O 1
ATOM 731 N N . GLU A 1 95 ? 7.445 -3.85 -33.656 1 94.44 95 GLU A N 1
ATOM 732 C CA . GLU A 1 95 ? 7.367 -2.461 -33.219 1 94.44 95 GLU A CA 1
ATOM 733 C C . GLU A 1 95 ? 7.262 -2.371 -31.688 1 94.44 95 GLU A C 1
ATOM 735 O O . GLU A 1 95 ? 7.93 -1.547 -31.062 1 94.44 95 GLU A O 1
ATOM 740 N N . ARG A 1 96 ? 6.309 -3.232 -31.172 1 94.88 96 ARG A N 1
ATOM 741 C CA . ARG A 1 96 ? 6.055 -3.086 -29.734 1 94.88 96 ARG A CA 1
ATOM 742 C C . ARG A 1 96 ? 5.453 -4.359 -29.156 1 94.88 96 ARG A C 1
ATOM 744 O O . ARG A 1 96 ? 4.652 -5.031 -29.812 1 94.88 96 ARG A O 1
ATOM 751 N N . VAL A 1 97 ? 5.961 -4.73 -28.047 1 96.19 97 VAL A N 1
ATOM 752 C CA . VAL A 1 97 ? 5.332 -5.746 -27.203 1 96.19 97 VAL A CA 1
ATOM 753 C C . VAL A 1 97 ? 4.84 -5.109 -25.906 1 96.19 97 VAL A C 1
ATOM 755 O O . VAL A 1 97 ? 5.617 -4.492 -25.172 1 96.19 97 VAL A O 1
ATOM 758 N N . ASP A 1 98 ? 3.566 -5.184 -25.688 1 94.5 98 ASP A N 1
ATOM 759 C CA . ASP A 1 98 ? 2.979 -4.598 -24.484 1 94.5 98 ASP A CA 1
ATOM 760 C C . ASP A 1 98 ? 1.918 -5.523 -23.891 1 94.5 98 ASP A C 1
ATOM 762 O O . ASP A 1 98 ? 1.811 -6.688 -24.281 1 94.5 98 ASP A O 1
ATOM 766 N N . MET A 1 99 ? 1.188 -5.027 -22.938 1 90.62 99 MET A N 1
ATOM 767 C CA . MET A 1 99 ? 0.218 -5.844 -22.219 1 90.62 99 MET A CA 1
ATOM 768 C C . MET A 1 99 ? -0.883 -6.336 -23.156 1 90.62 99 MET A C 1
ATOM 770 O O . MET A 1 99 ? -1.424 -7.426 -22.953 1 90.62 99 MET A O 1
ATOM 774 N N . ALA A 1 100 ? -1.188 -5.562 -24.094 1 91.19 100 ALA A N 1
ATOM 775 C CA . ALA A 1 100 ? -2.186 -5.984 -25.062 1 91.19 100 ALA A CA 1
ATOM 776 C C . ALA A 1 100 ? -1.744 -7.254 -25.797 1 91.19 100 ALA A C 1
ATOM 778 O O . ALA A 1 100 ? -2.557 -8.148 -26.047 1 91.19 100 ALA A O 1
ATOM 779 N N . VAL A 1 101 ? -0.496 -7.289 -26.125 1 95.25 101 VAL A N 1
ATOM 780 C CA . VAL A 1 101 ? 0.067 -8.477 -26.766 1 95.25 101 VAL A CA 1
ATOM 781 C C . VAL A 1 101 ? 0.05 -9.648 -25.781 1 95.25 101 VAL A C 1
ATOM 783 O O . VAL A 1 101 ? -0.312 -10.766 -26.156 1 95.25 101 VAL A O 1
ATOM 786 N N . LEU A 1 102 ? 0.441 -9.383 -24.547 1 94.88 102 LEU A N 1
ATOM 787 C CA . LEU A 1 102 ? 0.509 -10.445 -23.547 1 94.88 102 LEU A CA 1
ATOM 788 C C . LEU A 1 102 ? -0.875 -11.023 -23.281 1 94.88 102 LEU A C 1
ATOM 790 O O . LEU A 1 102 ? -1 -12.203 -22.938 1 94.88 102 LEU A O 1
ATOM 794 N N . ARG A 1 103 ? -1.923 -10.266 -23.484 1 92.44 103 ARG A N 1
ATOM 795 C CA . ARG A 1 103 ? -3.293 -10.68 -23.219 1 92.44 103 ARG A CA 1
ATOM 796 C C . ARG A 1 103 ? -3.766 -11.711 -24.234 1 92.44 103 ARG A C 1
ATOM 798 O O . ARG A 1 103 ? -4.855 -12.273 -24.094 1 92.44 103 ARG A O 1
ATOM 805 N N . GLU A 1 104 ? -2.969 -11.984 -25.172 1 92.75 104 GLU A N 1
ATOM 806 C CA . GLU A 1 104 ? -3.289 -13.016 -26.156 1 92.75 104 GLU A CA 1
ATOM 807 C C . GLU A 1 104 ? -2.947 -14.406 -25.625 1 92.75 104 GLU A C 1
ATOM 809 O O . GLU A 1 104 ? -3.387 -15.414 -26.172 1 92.75 104 GLU A O 1
ATOM 814 N N . PHE A 1 105 ? -2.234 -14.414 -24.625 1 93.38 105 PHE A N 1
ATOM 815 C CA . PHE A 1 105 ? -1.751 -15.688 -24.109 1 93.38 105 PHE A CA 1
ATOM 816 C C . PHE A 1 105 ? -2.604 -16.156 -22.938 1 93.38 105 PHE A C 1
ATOM 818 O O . PHE A 1 105 ? -2.822 -15.414 -21.984 1 93.38 105 PHE A O 1
ATOM 825 N N . PRO A 1 106 ? -3.059 -17.422 -22.938 1 87.88 106 PRO A N 1
ATOM 826 C CA . PRO A 1 106 ? -3.93 -17.953 -21.891 1 87.88 106 PRO A CA 1
ATOM 827 C C . PRO A 1 106 ? -3.307 -17.844 -20.5 1 87.88 106 PRO A C 1
ATOM 829 O O . PRO A 1 106 ? -4.008 -17.578 -19.531 1 87.88 106 PRO A O 1
ATOM 832 N N . SER A 1 107 ? -2.004 -18.078 -20.453 1 86.81 107 SER A N 1
ATOM 833 C CA . SER A 1 107 ? -1.327 -18 -19.156 1 86.81 107 SER A CA 1
ATOM 834 C C . SER A 1 107 ? -1.409 -16.594 -18.578 1 86.81 107 SER A C 1
ATOM 836 O O . SER A 1 107 ? -1.568 -16.422 -17.359 1 86.81 107 SER A O 1
ATOM 838 N N . TYR A 1 108 ? -1.344 -15.602 -19.422 1 90.81 108 TYR A N 1
ATOM 839 C CA . TYR A 1 108 ? -1.407 -14.219 -18.953 1 90.81 108 TYR A CA 1
ATOM 840 C C . TYR A 1 108 ? -2.838 -13.828 -18.609 1 90.81 108 TYR A C 1
ATOM 842 O O . TYR A 1 108 ? -3.072 -13.07 -17.672 1 90.81 108 TYR A O 1
ATOM 850 N N . ILE A 1 109 ? -3.744 -14.32 -19.344 1 86.38 109 ILE A N 1
ATOM 851 C CA . ILE A 1 109 ? -5.156 -14.094 -19.062 1 86.38 109 ILE A CA 1
ATOM 852 C C . ILE A 1 109 ? -5.488 -14.633 -17.672 1 86.38 109 ILE A C 1
ATOM 854 O O . ILE A 1 109 ? -6.145 -13.953 -16.875 1 86.38 109 ILE A O 1
ATOM 858 N N . ALA A 1 110 ? -5.008 -15.812 -17.406 1 82.25 110 ALA A N 1
ATOM 859 C CA . ALA A 1 110 ? -5.223 -16.406 -16.094 1 82.25 110 ALA A CA 1
ATOM 860 C C . ALA A 1 110 ? -4.613 -15.539 -14.992 1 82.25 110 ALA A C 1
ATOM 862 O O . ALA A 1 110 ? -5.203 -15.375 -13.922 1 82.25 110 ALA A O 1
ATOM 863 N N . PHE A 1 111 ? -3.469 -15.016 -15.359 1 82.31 111 PHE A N 1
ATOM 864 C CA . PHE A 1 111 ? -2.783 -14.125 -14.438 1 82.31 111 PHE A CA 1
ATOM 865 C C . PHE A 1 111 ? -3.611 -12.867 -14.18 1 82.31 111 PHE A C 1
ATOM 867 O O . PHE A 1 111 ? -3.803 -12.469 -13.031 1 82.31 111 PHE A O 1
ATOM 874 N N . ARG A 1 112 ? -4.184 -12.289 -15.117 1 83.25 112 ARG A N 1
ATOM 875 C CA . ARG A 1 112 ? -4.973 -11.062 -15.008 1 83.25 112 ARG A CA 1
ATOM 876 C C . ARG A 1 112 ? -6.289 -11.328 -14.281 1 83.25 112 ARG A C 1
ATOM 878 O O . ARG A 1 112 ? -6.781 -10.461 -13.555 1 83.25 112 ARG A O 1
ATOM 885 N N . GLU A 1 113 ? -6.801 -12.461 -14.523 1 79.81 113 GLU A N 1
ATOM 886 C CA . GLU A 1 113 ? -8.047 -12.812 -13.844 1 79.81 113 GLU A CA 1
ATOM 887 C C . GLU A 1 113 ? -7.836 -12.953 -12.344 1 79.81 113 GLU A C 1
ATOM 889 O O . GLU A 1 113 ? -8.688 -12.539 -11.555 1 79.81 113 GLU A O 1
ATOM 894 N N . ARG A 1 114 ? -6.711 -13.445 -12.055 1 76.94 114 ARG A N 1
ATOM 895 C CA . ARG A 1 114 ? -6.363 -13.555 -10.641 1 76.94 114 ARG A CA 1
ATOM 896 C C . ARG A 1 114 ? -6.195 -12.18 -10.016 1 76.94 114 ARG A C 1
ATOM 898 O O . ARG A 1 114 ? -6.594 -11.961 -8.867 1 76.94 114 ARG A O 1
ATOM 905 N N . THR A 1 115 ? -5.668 -11.305 -10.773 1 76.25 115 THR A N 1
ATOM 906 C CA . THR A 1 115 ? -5.426 -9.945 -10.297 1 76.25 115 THR A CA 1
ATOM 907 C C . THR A 1 115 ? -6.738 -9.18 -10.156 1 76.25 115 THR A C 1
ATOM 909 O O . THR A 1 115 ? -6.961 -8.5 -9.156 1 76.25 115 THR A O 1
ATOM 912 N N . LYS A 1 116 ? -7.555 -9.281 -11.117 1 71.25 116 LYS A N 1
ATOM 913 C CA . LYS A 1 116 ? -8.828 -8.562 -11.133 1 71.25 116 LYS A CA 1
ATOM 914 C C . LYS A 1 116 ? -9.742 -9.047 -10.016 1 71.25 116 LYS A C 1
ATOM 916 O O . LYS A 1 116 ? -10.445 -8.242 -9.391 1 71.25 116 LYS A O 1
ATOM 921 N N . ALA A 1 117 ? -9.688 -10.305 -9.828 1 67.56 117 ALA A N 1
ATOM 922 C CA . ALA A 1 117 ? -10.555 -10.898 -8.812 1 67.56 117 ALA A CA 1
ATOM 923 C C . ALA A 1 117 ? -10.219 -10.336 -7.426 1 67.56 117 ALA A C 1
ATOM 925 O O . ALA A 1 117 ? -11.062 -10.352 -6.527 1 67.56 117 ALA A O 1
ATOM 926 N N . LYS A 1 118 ? -9.125 -9.719 -7.406 1 67 118 LYS A N 1
ATOM 927 C CA . LYS A 1 118 ? -8.656 -9.266 -6.098 1 67 118 LYS A CA 1
ATOM 928 C C . LYS A 1 118 ? -8.664 -7.746 -6.008 1 67 118 LYS A C 1
ATOM 930 O O . LYS A 1 118 ? -8.305 -7.176 -4.977 1 67 118 LYS A O 1
ATOM 935 N N . GLN A 1 119 ? -8.992 -7.062 -7.09 1 65.06 119 GLN A N 1
ATOM 936 C CA . GLN A 1 119 ? -9.008 -5.605 -7.125 1 65.06 119 GLN A CA 1
ATOM 937 C C . GLN A 1 119 ? -10.383 -5.059 -6.754 1 65.06 119 GLN A C 1
ATOM 939 O O . GLN A 1 119 ? -11.398 -5.715 -6.984 1 65.06 119 GLN A O 1
ATOM 944 N N . PRO A 1 120 ? -10.32 -3.885 -6.059 1 57.31 120 PRO A N 1
ATOM 945 C CA . PRO A 1 120 ? -11.609 -3.24 -5.797 1 57.31 120 PRO A CA 1
ATOM 946 C C . PRO A 1 120 ? -12.383 -2.92 -7.078 1 57.31 120 PRO A C 1
ATOM 948 O O . PRO A 1 120 ? -11.773 -2.664 -8.117 1 57.31 120 PRO A O 1
ATOM 951 N N . VAL A 1 121 ? -13.766 -3.16 -7.105 1 51.81 121 VAL A N 1
ATOM 952 C CA . VAL A 1 121 ? -14.664 -2.963 -8.234 1 51.81 121 VAL A CA 1
ATOM 953 C C . VAL A 1 121 ? -14.414 -1.592 -8.859 1 51.81 121 VAL A C 1
ATOM 955 O O . VAL A 1 121 ? -14.445 -1.447 -10.086 1 51.81 121 VAL A O 1
ATOM 958 N N . ASP A 1 122 ? -14.219 -0.625 -8.055 1 50.75 122 ASP A N 1
ATOM 959 C CA . ASP A 1 122 ? -14.141 0.748 -8.547 1 50.75 122 ASP A CA 1
ATOM 960 C C . ASP A 1 122 ? -12.805 1.013 -9.234 1 50.75 122 ASP A C 1
ATOM 962 O O . ASP A 1 122 ? -12.656 1.998 -9.961 1 50.75 122 ASP A O 1
ATOM 966 N N . ALA A 1 123 ? -11.773 0.206 -8.859 1 48.06 123 ALA A N 1
ATOM 967 C CA . ALA A 1 123 ? -10.477 0.457 -9.484 1 48.06 123 ALA A CA 1
ATOM 968 C C . ALA A 1 123 ? -10.5 0.083 -10.961 1 48.06 123 ALA A C 1
ATOM 970 O O . ALA A 1 123 ? -9.695 0.593 -11.75 1 48.06 123 ALA A O 1
ATOM 971 N N . THR A 1 124 ? -11.297 -1.062 -11.266 1 39.56 124 THR A N 1
ATOM 972 C CA . THR A 1 124 ? -11.398 -1.517 -12.648 1 39.56 124 THR A CA 1
ATOM 973 C C . THR A 1 124 ? -12.328 -0.613 -13.453 1 39.56 124 THR A C 1
ATOM 975 O O . THR A 1 124 ? -12.5 -0.8 -14.656 1 39.56 124 THR A O 1
ATOM 978 N N . ALA A 1 125 ? -13.391 -0.094 -12.781 1 38.25 125 ALA A N 1
ATOM 979 C CA . ALA A 1 125 ? -14.227 0.753 -13.625 1 38.25 125 ALA A CA 1
ATOM 980 C C . ALA A 1 125 ? -13.375 1.763 -14.398 1 38.25 125 ALA A C 1
ATOM 982 O O . ALA A 1 125 ? -12.281 2.131 -13.961 1 38.25 125 ALA A O 1
ATOM 983 N N . LYS A 1 126 ? -13.891 2.012 -15.656 1 38.09 126 LYS A N 1
ATOM 984 C CA . LYS A 1 126 ? -13.234 2.949 -16.562 1 38.09 126 LYS A CA 1
ATOM 985 C C . LYS A 1 126 ? -12.578 4.094 -15.789 1 38.09 126 LYS A C 1
ATOM 987 O O . LYS A 1 126 ? -13.25 4.789 -15.023 1 38.09 126 LYS A O 1
ATOM 992 N N . ARG A 1 127 ? -11.328 3.842 -15.562 1 34.75 127 ARG A N 1
ATOM 993 C CA . ARG A 1 127 ? -10.68 5.094 -15.188 1 34.75 127 ARG A CA 1
ATOM 994 C C . ARG A 1 127 ? -11.375 6.285 -15.836 1 34.75 127 ARG A C 1
ATOM 996 O O . ARG A 1 127 ? -11.375 6.418 -17.062 1 34.75 127 ARG A O 1
ATOM 1003 N N . PRO A 1 128 ? -12.367 6.734 -15.391 1 30.45 128 PRO A N 1
ATOM 1004 C CA . PRO A 1 128 ? -12.797 7.832 -16.266 1 30.45 128 PRO A CA 1
ATOM 1005 C C . PRO A 1 128 ? -11.625 8.562 -16.906 1 30.45 128 PRO A C 1
ATOM 1007 O O . PRO A 1 128 ? -10.539 8.641 -16.328 1 30.45 128 PRO A O 1
ATOM 1010 N N . SER A 1 129 ? -11.438 8.492 -18.156 1 33.78 129 SER A N 1
ATOM 1011 C CA . SER A 1 129 ? -10.469 9.289 -18.906 1 33.78 129 SER A CA 1
ATOM 1012 C C . SER A 1 129 ? -9.859 10.375 -18.031 1 33.78 129 SER A C 1
ATOM 1014 O O . SER A 1 129 ? -8.773 10.883 -18.328 1 33.78 129 SER A O 1
ATOM 1016 N N . GLY A 1 130 ? -10.703 11.375 -17.578 1 33.19 130 GLY A N 1
ATOM 1017 C CA . GLY A 1 130 ? -10.25 12.625 -16.984 1 33.19 130 GLY A CA 1
ATOM 1018 C C . GLY A 1 130 ? -9.578 12.438 -15.641 1 33.19 130 GLY A C 1
ATOM 1019 O O . GLY A 1 130 ? -9.68 11.375 -15.031 1 33.19 130 GLY A O 1
ATOM 1020 N N . ASP A 1 131 ? -8.656 13.422 -15.047 1 42.72 131 ASP A N 1
ATOM 1021 C CA . ASP A 1 131 ? -7.973 13.859 -13.836 1 42.72 131 ASP A CA 1
ATOM 1022 C C . ASP A 1 131 ? -8.711 13.391 -12.586 1 42.72 131 ASP A C 1
ATOM 1024 O O . ASP A 1 131 ? -8.281 13.672 -11.461 1 42.72 131 ASP A O 1
ATOM 1028 N N . ASP A 1 132 ? -10.102 12.844 -12.531 1 48.56 132 ASP A N 1
ATOM 1029 C CA . ASP A 1 132 ? -11.07 13.164 -11.484 1 48.56 132 ASP A CA 1
ATOM 1030 C C . ASP A 1 132 ? -11.312 11.961 -10.578 1 48.56 132 ASP A C 1
ATOM 1032 O O . ASP A 1 132 ? -12.195 12 -9.719 1 48.56 132 ASP A O 1
ATOM 1036 N N . VAL A 1 133 ? -11.031 10.734 -10.992 1 53.59 133 VAL A N 1
ATOM 1037 C CA . VAL A 1 133 ? -11.547 9.773 -10.023 1 53.59 133 VAL A CA 1
ATOM 1038 C C . VAL A 1 133 ? -10.555 9.625 -8.867 1 53.59 133 VAL A C 1
ATOM 1040 O O . VAL A 1 133 ? -9.367 9.391 -9.094 1 53.59 133 VAL A O 1
ATOM 1043 N N . GLN A 1 134 ? -10.844 10.102 -7.66 1 64.94 134 GLN A N 1
ATOM 1044 C CA . GLN A 1 134 ? -9.984 10 -6.484 1 64.94 134 GLN A CA 1
ATOM 1045 C C . GLN A 1 134 ? -10.031 8.594 -5.895 1 64.94 134 GLN A C 1
ATOM 1047 O O . GLN A 1 134 ? -11.102 8.078 -5.57 1 64.94 134 GLN A O 1
ATOM 1052 N N . VAL A 1 135 ? -8.984 7.797 -6.129 1 80.69 135 VAL A N 1
ATOM 1053 C CA . VAL A 1 135 ? -8.789 6.516 -5.461 1 80.69 135 VAL A CA 1
ATOM 1054 C C . VAL A 1 135 ? -8.18 6.738 -4.078 1 80.69 135 VAL A C 1
ATOM 1056 O O . VAL A 1 135 ? -7.309 7.598 -3.908 1 80.69 135 VAL A O 1
ATOM 1059 N N . SER A 1 136 ? -8.828 6.102 -3.074 1 91.75 136 SER A N 1
ATOM 1060 C CA . SER A 1 136 ? -8.344 6.242 -1.706 1 91.75 136 SER A CA 1
ATOM 1061 C C . SER A 1 136 ? -7.027 5.496 -1.51 1 91.75 136 SER A C 1
ATOM 1063 O O . SER A 1 136 ? -6.695 4.598 -2.285 1 91.75 136 SER A O 1
ATOM 1065 N N . PRO A 1 137 ? -6.273 5.906 -0.516 1 92.56 137 PRO A N 1
ATOM 1066 C CA . PRO A 1 137 ? -5.07 5.141 -0.183 1 92.56 137 PRO A CA 1
ATOM 1067 C C . PRO A 1 137 ? -5.352 3.654 0.015 1 92.56 137 PRO A C 1
ATOM 1069 O O . PRO A 1 137 ? -4.566 2.811 -0.426 1 92.56 137 PRO A O 1
ATOM 1072 N N . GLU A 1 138 ? -6.488 3.305 0.613 1 93.5 138 GLU A N 1
ATOM 1073 C CA . GLU A 1 138 ? -6.859 1.909 0.83 1 93.5 138 GLU A CA 1
ATOM 1074 C C . GLU A 1 138 ? -7.086 1.186 -0.494 1 93.5 138 GLU A C 1
ATOM 1076 O O . GLU A 1 138 ? -6.68 0.033 -0.655 1 93.5 138 GLU A O 1
ATOM 1081 N N . ASP A 1 139 ? -7.711 1.866 -1.408 1 91.56 139 ASP A N 1
ATOM 1082 C CA . ASP A 1 139 ? -7.922 1.292 -2.734 1 91.56 139 ASP A CA 1
ATOM 1083 C C . ASP A 1 139 ? -6.594 1.018 -3.432 1 91.56 139 ASP A C 1
ATOM 1085 O O . ASP A 1 139 ? -6.422 -0.024 -4.07 1 91.56 139 ASP A O 1
ATOM 1089 N N . LEU A 1 140 ? -5.754 2.025 -3.344 1 91.31 140 LEU A N 1
ATOM 1090 C CA . LEU A 1 140 ? -4.441 1.896 -3.975 1 91.31 140 LEU A CA 1
ATOM 1091 C C . LEU A 1 140 ? -3.664 0.73 -3.375 1 91.31 140 LEU A C 1
ATOM 1093 O O . LEU A 1 140 ? -3.021 -0.033 -4.102 1 91.31 140 LEU A O 1
ATOM 1097 N N . ILE A 1 141 ? -3.738 0.593 -2.078 1 92.88 141 ILE A N 1
ATOM 1098 C CA . ILE A 1 141 ? -3.068 -0.502 -1.385 1 92.88 141 ILE A CA 1
ATOM 1099 C C . ILE A 1 141 ? -3.654 -1.837 -1.84 1 92.88 141 ILE A C 1
ATOM 1101 O O . ILE A 1 141 ? -2.914 -2.777 -2.137 1 92.88 141 ILE A O 1
ATOM 1105 N N . ASP A 1 142 ? -4.961 -1.908 -1.891 1 91.69 142 ASP A N 1
ATOM 1106 C CA . ASP A 1 142 ? -5.613 -3.145 -2.314 1 91.69 142 ASP A CA 1
ATOM 1107 C C . ASP A 1 142 ? -5.188 -3.531 -3.73 1 91.69 142 ASP A C 1
ATOM 1109 O O . ASP A 1 142 ? -4.949 -4.707 -4.012 1 91.69 142 ASP A O 1
ATOM 1113 N N . ALA A 1 143 ? -5.098 -2.592 -4.582 1 89.94 143 ALA A N 1
ATOM 1114 C CA . ALA A 1 143 ? -4.664 -2.848 -5.953 1 89.94 143 ALA A CA 1
ATOM 1115 C C . ALA A 1 143 ? -3.223 -3.348 -5.988 1 89.94 143 ALA A C 1
ATOM 1117 O O . ALA A 1 143 ? -2.9 -4.281 -6.727 1 89.94 143 ALA A O 1
ATOM 1118 N N . ALA A 1 144 ? -2.377 -2.691 -5.223 1 92.38 144 ALA A N 1
ATOM 1119 C CA . ALA A 1 144 ? -0.974 -3.09 -5.152 1 92.38 144 ALA A CA 1
ATOM 1120 C C . ALA A 1 144 ? -0.836 -4.531 -4.664 1 92.38 144 ALA A C 1
ATOM 1122 O O . ALA A 1 144 ? -0.08 -5.316 -5.242 1 92.38 144 ALA A O 1
ATOM 1123 N N . LEU A 1 145 ? -1.587 -4.852 -3.645 1 93.44 145 LEU A N 1
ATOM 1124 C CA . LEU A 1 145 ? -1.521 -6.188 -3.062 1 93.44 145 LEU A CA 1
ATOM 1125 C C . LEU A 1 145 ? -2.035 -7.234 -4.047 1 93.44 145 LEU A C 1
ATOM 1127 O O . LEU A 1 145 ? -1.479 -8.328 -4.137 1 93.44 145 LEU A O 1
ATOM 1131 N N . ALA A 1 146 ? -3.115 -6.918 -4.723 1 91.31 146 ALA A N 1
ATOM 1132 C CA . ALA A 1 146 ? -3.676 -7.848 -5.695 1 91.31 146 ALA A CA 1
ATOM 1133 C C . ALA A 1 146 ? -2.656 -8.188 -6.781 1 91.31 146 ALA A C 1
ATOM 1135 O O . ALA A 1 146 ? -2.469 -9.359 -7.117 1 91.31 146 ALA A O 1
ATOM 1136 N N . GLU A 1 147 ? -2.039 -7.156 -7.281 1 91.25 147 GLU A N 1
ATOM 1137 C CA . GLU A 1 147 ? -1.028 -7.363 -8.312 1 91.25 147 GLU A CA 1
ATOM 1138 C C . GLU A 1 147 ? 0.166 -8.141 -7.766 1 91.25 147 GLU A C 1
ATOM 1140 O O . GLU A 1 147 ? 0.665 -9.062 -8.422 1 91.25 147 GLU A O 1
ATOM 1145 N N . ASN A 1 148 ? 0.672 -7.785 -6.633 1 94.81 148 ASN A N 1
ATOM 1146 C CA . ASN A 1 148 ? 1.802 -8.453 -5.996 1 94.81 148 ASN A CA 1
ATOM 1147 C C . ASN A 1 148 ? 1.5 -9.93 -5.727 1 94.81 148 ASN A C 1
ATOM 1149 O O . ASN A 1 148 ? 2.299 -10.805 -6.07 1 94.81 148 ASN A O 1
ATOM 1153 N N . ARG A 1 149 ? 0.384 -10.195 -5.191 1 93.94 149 ARG A N 1
ATOM 1154 C CA . ARG A 1 149 ? 0.006 -11.562 -4.848 1 93.94 149 ARG A CA 1
ATOM 1155 C C . ARG A 1 149 ? -0.151 -12.414 -6.098 1 93.94 149 ARG A C 1
ATOM 1157 O O . ARG A 1 149 ? 0.294 -13.562 -6.129 1 93.94 149 ARG A O 1
ATOM 1164 N N . ALA A 1 150 ? -0.802 -11.836 -7.059 1 92.75 150 ALA A N 1
ATOM 1165 C CA . ALA A 1 150 ? -0.967 -12.578 -8.305 1 92.75 150 ALA A CA 1
ATOM 1166 C C . ALA A 1 150 ? 0.385 -12.953 -8.906 1 92.75 150 ALA A C 1
ATOM 1168 O O . ALA A 1 150 ? 0.573 -14.086 -9.367 1 92.75 150 ALA A O 1
ATOM 1169 N N . ALA A 1 151 ? 1.275 -12.023 -8.938 1 93.94 151 ALA A N 1
ATOM 1170 C CA . ALA A 1 151 ? 2.613 -12.273 -9.461 1 93.94 151 ALA A CA 1
ATOM 1171 C C . ALA A 1 151 ? 3.318 -13.375 -8.672 1 93.94 151 ALA A C 1
ATOM 1173 O O . ALA A 1 151 ? 3.896 -14.297 -9.25 1 93.94 151 ALA A O 1
ATOM 1174 N N . VAL A 1 152 ? 3.246 -13.305 -7.367 1 95.75 152 VAL A N 1
ATOM 1175 C CA . VAL A 1 152 ? 3.92 -14.266 -6.496 1 95.75 152 VAL A CA 1
ATOM 1176 C C . VAL A 1 152 ? 3.287 -15.641 -6.652 1 95.75 152 VAL A C 1
ATOM 1178 O O . VAL A 1 152 ? 3.992 -16.656 -6.688 1 95.75 152 VAL A O 1
ATOM 1181 N N . GLU A 1 153 ? 1.966 -15.641 -6.73 1 94.06 153 GLU A N 1
ATOM 1182 C CA . GLU A 1 153 ? 1.266 -16.906 -6.938 1 94.06 153 GLU A CA 1
ATOM 1183 C C . GLU A 1 153 ? 1.706 -17.578 -8.234 1 94.06 153 GLU A C 1
ATOM 1185 O O . GLU A 1 153 ? 1.92 -18.781 -8.273 1 94.06 153 GLU A O 1
ATOM 1190 N N . GLY A 1 154 ? 1.816 -16.812 -9.266 1 91.56 154 GLY A N 1
ATOM 1191 C CA . GLY A 1 154 ? 2.316 -17.344 -10.523 1 91.56 154 GLY A CA 1
ATOM 1192 C C . GLY A 1 154 ? 3.723 -17.906 -10.406 1 91.56 154 GLY A C 1
ATOM 1193 O O . GLY A 1 154 ? 4.008 -19 -10.93 1 91.56 154 GLY A O 1
ATOM 1194 N N . GLU A 1 155 ? 4.562 -17.203 -9.734 1 92.94 155 GLU A N 1
ATOM 1195 C CA . GLU A 1 155 ? 5.949 -17.641 -9.562 1 92.94 155 GLU A CA 1
ATOM 1196 C C . GLU A 1 155 ? 6.039 -18.906 -8.711 1 92.94 155 GLU A C 1
ATOM 1198 O O . GLU A 1 155 ? 6.859 -19.781 -8.984 1 92.94 155 GLU A O 1
ATOM 1203 N N . ILE A 1 156 ? 5.234 -18.953 -7.707 1 94.38 156 ILE A N 1
ATOM 1204 C CA . ILE A 1 156 ? 5.262 -20.094 -6.805 1 94.38 156 ILE A CA 1
ATOM 1205 C C . ILE A 1 156 ? 4.828 -21.359 -7.551 1 94.38 156 ILE A C 1
ATOM 1207 O O . ILE A 1 156 ? 5.371 -22.438 -7.324 1 94.38 156 ILE A O 1
ATOM 1211 N N . LEU A 1 157 ? 3.834 -21.188 -8.367 1 91.31 157 LEU A N 1
ATOM 1212 C CA . LEU A 1 157 ? 3.363 -22.344 -9.141 1 91.31 157 LEU A CA 1
ATOM 1213 C C . LEU A 1 157 ? 4.445 -22.828 -10.086 1 91.31 157 LEU A C 1
ATOM 1215 O O . LEU A 1 157 ? 4.676 -24.047 -10.203 1 91.31 157 LEU A O 1
ATOM 1219 N N . LYS A 1 158 ? 5.078 -21.938 -10.742 1 90.31 158 LYS A N 1
ATOM 1220 C CA . LYS A 1 158 ? 6.172 -22.312 -11.633 1 90.31 158 LYS A CA 1
ATOM 1221 C C . LYS A 1 158 ? 7.289 -23.016 -10.867 1 90.31 158 LYS A C 1
ATOM 1223 O O . LYS A 1 158 ? 7.855 -24 -11.352 1 90.31 158 LYS A O 1
ATOM 1228 N N . LYS A 1 159 ? 7.547 -22.469 -9.734 1 92.44 159 LYS A N 1
ATOM 1229 C CA . LYS A 1 159 ? 8.594 -23.062 -8.906 1 92.44 159 LYS A CA 1
ATOM 1230 C C . LYS A 1 159 ? 8.195 -24.453 -8.445 1 92.44 159 LYS A C 1
ATOM 1232 O O . LYS A 1 159 ? 9.031 -25.375 -8.43 1 92.44 159 LYS A O 1
ATOM 1237 N N . ALA A 1 160 ? 6.984 -24.641 -8.039 1 93.06 160 ALA A N 1
ATOM 1238 C CA . ALA A 1 160 ? 6.477 -25.938 -7.602 1 93.06 160 ALA A CA 1
ATOM 1239 C C . ALA A 1 160 ? 6.652 -26.984 -8.695 1 93.06 160 ALA A C 1
ATOM 1241 O O . ALA A 1 160 ? 6.945 -28.156 -8.406 1 93.06 160 ALA A O 1
ATOM 1242 N N . LEU A 1 161 ? 6.527 -26.578 -9.938 1 90.75 161 LEU A N 1
ATOM 1243 C CA . LEU A 1 161 ? 6.613 -27.469 -11.078 1 90.75 161 LEU A CA 1
ATOM 1244 C C . LEU A 1 161 ? 8.055 -27.938 -11.297 1 90.75 161 LEU A C 1
ATOM 1246 O O . LEU A 1 161 ? 8.289 -28.938 -11.984 1 90.75 161 LEU A O 1
ATOM 1250 N N . THR A 1 162 ? 8.938 -27.203 -10.766 1 89.81 162 THR A N 1
ATOM 1251 C CA . THR A 1 162 ? 10.336 -27.547 -10.953 1 89.81 162 THR A CA 1
AT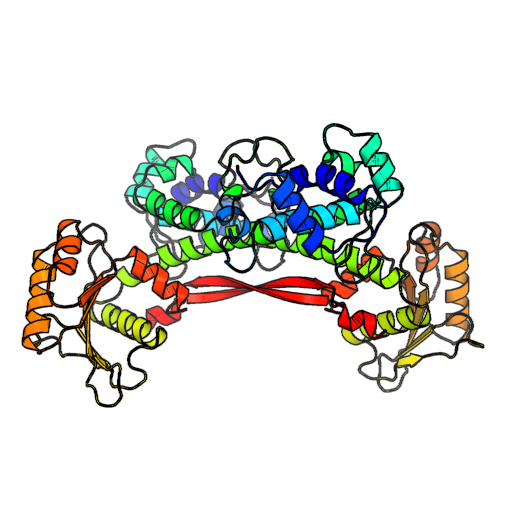OM 1252 C C . THR A 1 162 ? 10.805 -28.516 -9.867 1 89.81 162 THR A C 1
ATOM 1254 O O . THR A 1 162 ? 11.898 -29.078 -9.961 1 89.81 162 THR A O 1
ATOM 1257 N N . LEU A 1 163 ? 9.969 -28.766 -8.906 1 92.56 163 LEU A N 1
ATOM 1258 C CA . LEU A 1 163 ? 10.336 -29.656 -7.801 1 92.56 163 LEU A CA 1
ATOM 1259 C C . LEU A 1 163 ? 10.266 -31.109 -8.227 1 92.56 163 LEU A C 1
ATOM 1261 O O . LEU A 1 163 ? 9.562 -31.453 -9.188 1 92.56 163 LEU A O 1
ATOM 1265 N N . SER A 1 164 ? 11.031 -31.922 -7.504 1 91.88 164 SER A N 1
ATOM 1266 C CA . SER A 1 164 ? 10.836 -33.344 -7.641 1 91.88 164 SER A CA 1
ATOM 1267 C C . SER A 1 164 ? 9.484 -33.781 -7.078 1 91.88 164 SER A C 1
ATOM 1269 O O . SER A 1 164 ? 8.844 -33.031 -6.332 1 91.88 164 SER A O 1
ATOM 1271 N N . PRO A 1 165 ? 9.016 -34.938 -7.488 1 88 165 PRO A N 1
ATOM 1272 C CA . PRO A 1 165 ? 7.773 -35.438 -6.895 1 88 165 PRO A CA 1
ATOM 1273 C C . PRO A 1 165 ? 7.805 -35.438 -5.367 1 88 165 PRO A C 1
ATOM 1275 O O . PRO A 1 165 ? 6.848 -35 -4.727 1 88 165 PRO A O 1
ATOM 1278 N N . THR A 1 166 ? 8.906 -35.906 -4.828 1 88.25 166 THR A N 1
ATOM 1279 C CA . THR A 1 166 ? 9.055 -35.906 -3.377 1 88.25 166 THR A CA 1
ATOM 1280 C C . THR A 1 166 ? 9.062 -34.5 -2.812 1 88.25 166 THR A C 1
ATOM 1282 O O . THR A 1 166 ? 8.469 -34.25 -1.761 1 88.25 166 THR A O 1
ATOM 1285 N N . GLY A 1 167 ? 9.742 -33.625 -3.479 1 92.75 167 GLY A N 1
ATOM 1286 C CA . GLY A 1 167 ? 9.758 -32.25 -3.062 1 92.75 167 GLY A CA 1
ATOM 1287 C C . GLY A 1 167 ? 8.375 -31.594 -3.059 1 92.75 167 GLY A C 1
ATOM 1288 O O . GLY A 1 167 ? 8.055 -30.812 -2.164 1 92.75 167 GLY A O 1
ATOM 1289 N N . PHE A 1 168 ? 7.633 -31.969 -4.09 1 94.19 168 PHE A N 1
ATOM 1290 C CA . PHE A 1 168 ? 6.277 -31.438 -4.18 1 94.19 168 PHE A CA 1
ATOM 1291 C C . PHE A 1 168 ? 5.414 -31.953 -3.037 1 94.19 168 PHE A C 1
ATOM 1293 O O . PHE A 1 168 ? 4.633 -31.203 -2.453 1 94.19 168 PHE A O 1
ATOM 1300 N N . GLU A 1 169 ? 5.59 -33.188 -2.736 1 90.12 169 GLU A N 1
ATOM 1301 C CA . GLU A 1 169 ? 4.871 -33.75 -1.602 1 90.12 169 GLU A CA 1
ATOM 1302 C C . GLU A 1 169 ? 5.23 -33.031 -0.303 1 90.12 169 GLU A C 1
ATOM 1304 O O . GLU A 1 169 ? 4.355 -32.75 0.519 1 90.12 169 GLU A O 1
ATOM 1309 N N . ASP A 1 170 ? 6.465 -32.812 -0.176 1 91.44 170 ASP A N 1
ATOM 1310 C CA . ASP A 1 170 ? 6.926 -32.094 1.007 1 91.44 170 ASP A CA 1
ATOM 1311 C C . ASP A 1 170 ? 6.297 -30.688 1.08 1 91.44 170 ASP A C 1
ATOM 1313 O O . ASP A 1 170 ? 5.914 -30.234 2.158 1 91.44 170 ASP A O 1
ATOM 1317 N N . LEU A 1 171 ? 6.23 -29.969 -0.023 1 95.25 171 LEU A N 1
ATOM 1318 C CA . LEU A 1 171 ? 5.609 -28.656 -0.097 1 95.25 171 LEU A CA 1
ATOM 1319 C C . LEU A 1 171 ? 4.16 -28.703 0.38 1 95.25 171 LEU A C 1
ATOM 1321 O O . LEU A 1 171 ? 3.727 -27.844 1.154 1 95.25 171 LEU A O 1
ATOM 1325 N N . VAL A 1 172 ? 3.502 -29.719 -0.052 1 93.56 172 VAL A N 1
ATOM 1326 C CA . VAL A 1 172 ? 2.084 -29.875 0.264 1 93.56 172 VAL A CA 1
ATOM 1327 C C . VAL A 1 172 ? 1.915 -30.141 1.756 1 93.56 172 VAL A C 1
ATOM 1329 O O . VAL A 1 172 ? 1.016 -29.594 2.396 1 93.56 172 VAL A O 1
ATOM 1332 N N . ILE A 1 173 ? 2.775 -30.938 2.254 1 88.56 173 ILE A N 1
ATOM 1333 C CA . ILE A 1 173 ? 2.715 -31.25 3.676 1 88.56 173 ILE A CA 1
ATOM 1334 C C . ILE A 1 173 ? 2.943 -29.984 4.496 1 88.56 173 ILE A C 1
ATOM 1336 O O . ILE A 1 173 ? 2.223 -29.734 5.465 1 88.56 173 ILE A O 1
ATOM 1340 N N . ARG A 1 174 ? 3.912 -29.219 4.102 1 92.38 174 ARG A N 1
ATOM 1341 C CA . ARG A 1 174 ? 4.188 -27.953 4.789 1 92.38 174 ARG A CA 1
ATOM 1342 C C . ARG A 1 174 ? 2.977 -27.031 4.738 1 92.38 174 ARG A C 1
ATOM 1344 O O . ARG A 1 174 ? 2.68 -26.328 5.707 1 92.38 174 ARG A O 1
ATOM 1351 N N . LEU A 1 175 ? 2.312 -26.984 3.607 1 94.81 175 LEU A N 1
ATOM 1352 C CA . LEU A 1 175 ? 1.117 -26.156 3.455 1 94.81 175 LEU A CA 1
ATOM 1353 C C . LEU A 1 175 ? 0.018 -26.625 4.406 1 94.81 175 LEU A C 1
ATOM 1355 O O . LEU A 1 175 ? -0.583 -25.797 5.109 1 94.81 175 LEU A O 1
ATOM 1359 N N . LEU A 1 176 ? -0.208 -27.922 4.477 1 90.12 176 LEU A N 1
ATOM 1360 C CA . LEU A 1 176 ? -1.263 -28.469 5.332 1 90.12 176 LEU A CA 1
ATOM 1361 C C . LEU A 1 176 ? -0.958 -28.203 6.805 1 90.12 176 LEU A C 1
ATOM 1363 O O . LEU A 1 176 ? -1.856 -27.859 7.578 1 90.12 176 LEU A O 1
ATOM 1367 N N . GLU A 1 177 ? 0.311 -28.297 7.113 1 88.38 177 GLU A N 1
ATOM 1368 C CA . GLU A 1 177 ? 0.729 -27.953 8.469 1 88.38 177 GLU A CA 1
ATOM 1369 C C . GLU A 1 177 ? 0.448 -26.484 8.781 1 88.38 177 GLU A C 1
ATOM 1371 O O . GLU A 1 177 ? -0.071 -26.156 9.852 1 88.38 177 GLU A O 1
ATOM 1376 N N . ALA A 1 178 ? 0.763 -25.641 7.891 1 92.56 178 ALA A N 1
ATOM 1377 C CA . ALA A 1 178 ? 0.551 -24.219 8.07 1 92.56 178 ALA A CA 1
ATOM 1378 C C . ALA A 1 178 ? -0.935 -23.891 8.211 1 92.56 178 ALA A C 1
ATOM 1380 O O . ALA A 1 178 ? -1.309 -22.938 8.906 1 92.56 178 ALA A O 1
ATOM 1381 N N . MET A 1 179 ? -1.756 -24.656 7.598 1 90.88 179 MET A N 1
ATOM 1382 C CA . MET A 1 179 ? -3.203 -24.484 7.656 1 90.88 179 MET A CA 1
ATOM 1383 C C . MET A 1 179 ? -3.766 -25 8.977 1 90.88 179 MET A C 1
ATOM 1385 O O . MET A 1 179 ? -4.926 -24.734 9.305 1 90.88 179 MET A O 1
ATOM 1389 N N . GLY A 1 180 ? -2.932 -25.641 9.734 1 86.44 180 GLY A N 1
ATOM 1390 C CA . GLY A 1 180 ? -3.35 -26.109 11.047 1 86.44 180 GLY A CA 1
ATOM 1391 C C . GLY A 1 180 ? -3.721 -27.578 11.078 1 86.44 180 GLY A C 1
ATOM 1392 O O . GLY A 1 180 ? -4.219 -28.078 12.086 1 86.44 180 GLY A O 1
ATOM 1393 N N . TYR A 1 181 ? -3.439 -28.219 9.945 1 82.69 181 TYR A N 1
ATOM 1394 C CA . TYR A 1 181 ? -3.715 -29.656 9.922 1 82.69 181 TYR A CA 1
ATOM 1395 C C . TYR A 1 181 ? -2.553 -30.438 10.516 1 82.69 181 TYR A C 1
ATOM 1397 O O . TYR A 1 181 ? -1.392 -30.062 10.367 1 82.69 181 TYR A O 1
ATOM 1405 N N . GLY A 1 182 ? -2.865 -31.516 11.258 1 71 182 GLY A N 1
ATOM 1406 C CA . GLY A 1 182 ? -1.856 -32.406 11.828 1 71 182 GLY A CA 1
ATOM 1407 C C . GLY A 1 182 ? -1.382 -31.953 13.195 1 71 182 GLY A C 1
ATOM 1408 O O . GLY A 1 182 ? -0.434 -32.5 13.742 1 71 182 GLY A O 1
ATOM 1409 N N . ARG A 1 183 ? -1.806 -30.719 13.625 1 60.47 183 ARG A N 1
ATOM 1410 C CA . ARG A 1 183 ? -1.395 -30.203 14.93 1 60.47 183 ARG A CA 1
ATOM 1411 C C . ARG A 1 183 ? -1.551 -31.266 16.016 1 60.47 183 ARG A C 1
ATOM 1413 O O . ARG A 1 183 ? -0.75 -31.328 16.953 1 60.47 183 ARG A O 1
ATOM 1420 N N . ALA A 1 184 ? -2.631 -31.922 15.984 1 54.5 184 ALA A N 1
ATOM 1421 C CA . ALA A 1 184 ? -2.893 -32.875 17.078 1 54.5 184 ALA A CA 1
ATOM 1422 C C . ALA A 1 184 ? -2.314 -34.25 16.766 1 54.5 184 ALA A C 1
ATOM 1424 O O . ALA A 1 184 ? -2.293 -35.125 17.625 1 54.5 184 ALA A O 1
ATOM 1425 N N . GLY A 1 185 ? -1.713 -34.406 15.508 1 55.69 185 GLY A N 1
ATOM 1426 C CA . GLY A 1 185 ? -1.308 -35.781 15.18 1 55.69 185 GLY A CA 1
ATOM 1427 C C . GLY A 1 185 ? -0.165 -35.844 14.188 1 55.69 185 GLY A C 1
ATOM 1428 O O . GLY A 1 185 ? 0.388 -34.812 13.805 1 55.69 185 GLY A O 1
ATOM 1429 N N . ALA A 1 186 ? 0.366 -37.062 13.891 1 55.88 186 ALA A N 1
ATOM 1430 C CA . ALA A 1 186 ? 1.518 -37.344 13.039 1 55.88 186 ALA A CA 1
ATOM 1431 C C . ALA A 1 186 ? 1.162 -37.219 11.562 1 55.88 186 ALA A C 1
ATOM 1433 O O . ALA A 1 186 ? 0.044 -37.531 11.148 1 55.88 186 ALA A O 1
ATOM 1434 N N . VAL A 1 187 ? 1.78 -36.344 10.883 1 60.34 187 VAL A N 1
ATOM 1435 C CA . VAL A 1 187 ? 1.799 -36.438 9.43 1 60.34 187 VAL A CA 1
ATOM 1436 C C . VAL A 1 187 ? 2.619 -37.656 8.992 1 60.34 187 VAL A C 1
ATOM 1438 O O . VAL A 1 187 ? 3.807 -37.75 9.312 1 60.34 187 VAL A O 1
ATOM 1441 N N . GLU A 1 188 ? 1.867 -38.75 8.648 1 66.44 188 GLU A N 1
ATOM 1442 C CA . GLU A 1 188 ? 2.574 -39.938 8.203 1 66.44 188 GLU A CA 1
ATOM 1443 C C . GLU A 1 188 ? 2.711 -39.969 6.68 1 66.44 188 GLU A C 1
ATOM 1445 O O . GLU A 1 188 ? 1.731 -39.75 5.961 1 66.44 188 GLU A O 1
ATOM 1450 N N . ARG A 1 189 ? 4.004 -39.844 6.195 1 66 189 ARG A N 1
ATOM 1451 C CA . ARG A 1 189 ? 4.266 -40.031 4.773 1 66 189 ARG A CA 1
ATOM 1452 C C . ARG A 1 189 ? 4.102 -41.5 4.387 1 66 189 ARG A C 1
ATOM 1454 O O . ARG A 1 189 ? 4.566 -42.406 5.102 1 66 189 ARG A O 1
ATOM 1461 N N . THR A 1 190 ? 3.123 -41.844 3.555 1 61.94 190 THR A N 1
ATOM 1462 C CA . THR A 1 190 ? 2.98 -43.25 3.166 1 61.94 190 THR A CA 1
ATOM 1463 C C . THR A 1 190 ? 4.02 -43.625 2.115 1 61.94 190 THR A C 1
ATOM 1465 O O . THR A 1 190 ? 4.414 -42.781 1.295 1 61.94 190 THR A O 1
ATOM 1468 N N . SER A 1 191 ? 5.059 -44.562 2.309 1 49.56 191 SER A N 1
ATOM 1469 C CA . SER A 1 191 ? 6.113 -45.062 1.426 1 49.56 191 SER A CA 1
ATOM 1470 C C . SER A 1 191 ? 5.566 -45.375 0.04 1 49.56 191 SER A C 1
ATOM 1472 O O . SER A 1 191 ? 4.398 -45.75 -0.1 1 49.56 191 SER A O 1
ATOM 1474 N N . ALA A 1 192 ? 6.316 -44.875 -1.11 1 47.84 192 ALA A N 1
ATOM 1475 C CA . ALA A 1 192 ? 6.121 -44.969 -2.555 1 47.84 192 ALA A CA 1
ATOM 1476 C C . ALA A 1 192 ? 5.453 -46.281 -2.934 1 47.84 192 ALA A C 1
ATOM 1478 O O . ALA A 1 192 ? 4.629 -46.344 -3.85 1 47.84 192 ALA A O 1
ATOM 1479 N N . SER A 1 193 ? 6.055 -47.375 -2.547 1 46.44 193 SER A N 1
ATOM 1480 C CA . SER A 1 193 ? 5.93 -48.656 -3.232 1 46.44 193 SER A CA 1
ATOM 1481 C C . SER A 1 193 ? 4.516 -49.219 -3.1 1 46.44 193 SER A C 1
ATOM 1483 O O . SER A 1 193 ? 4.004 -49.844 -4.027 1 46.44 193 SER A O 1
ATOM 1485 N N . GLY A 1 194 ? 3.961 -49.25 -1.844 1 44.91 194 GLY A N 1
ATOM 1486 C CA . GLY A 1 194 ? 2.805 -50.094 -1.66 1 44.91 194 GLY A CA 1
ATOM 1487 C C . GLY A 1 194 ? 1.492 -49.344 -1.638 1 44.91 194 GLY A C 1
ATOM 1488 O O . GLY A 1 194 ? 0.419 -49.938 -1.611 1 44.91 194 GLY A O 1
ATOM 1489 N N . ASP A 1 195 ? 1.465 -48.062 -1.206 1 51.09 195 ASP A N 1
ATOM 1490 C CA . ASP A 1 195 ? 0.147 -47.562 -0.859 1 51.09 195 ASP A CA 1
ATOM 1491 C C . ASP A 1 195 ? -0.468 -46.781 -2.031 1 51.09 195 ASP A C 1
ATOM 1493 O O . ASP A 1 195 ? 0.162 -45.906 -2.594 1 51.09 195 ASP A O 1
ATOM 1497 N N . ALA A 1 196 ? -1.604 -47.438 -2.674 1 57.19 196 ALA A N 1
ATOM 1498 C CA . ALA A 1 196 ? -2.707 -47.312 -3.625 1 57.19 196 ALA A CA 1
ATOM 1499 C C . ALA A 1 196 ? -3.002 -45.875 -3.957 1 57.19 196 ALA A C 1
ATOM 1501 O O . ALA A 1 196 ? -4.164 -45.469 -4.109 1 57.19 196 ALA A O 1
ATOM 1502 N N . GLY A 1 197 ? -1.957 -45 -3.93 1 66.5 197 GLY A N 1
ATOM 1503 C CA . GLY A 1 197 ? -2.293 -43.688 -4.473 1 66.5 197 GLY A CA 1
ATOM 1504 C C . GLY A 1 197 ? -2.385 -42.625 -3.41 1 66.5 197 GLY A C 1
ATOM 1505 O O . GLY A 1 197 ? -2.928 -41.531 -3.66 1 66.5 197 GLY A O 1
ATOM 1506 N N . ILE A 1 198 ? -2.068 -42.906 -2.133 1 75.62 198 ILE A N 1
ATOM 1507 C CA . ILE A 1 198 ? -2.135 -41.938 -1.061 1 75.62 198 ILE A CA 1
ATOM 1508 C C . ILE A 1 198 ? -0.724 -41.531 -0.635 1 75.62 198 ILE A C 1
ATOM 1510 O O . ILE A 1 198 ? 0.082 -42.375 -0.26 1 75.62 198 ILE A O 1
ATOM 1514 N N . ASP A 1 199 ? -0.407 -40.219 -0.647 1 78.12 199 ASP A N 1
ATOM 1515 C CA . ASP A 1 199 ? 0.936 -39.719 -0.371 1 78.12 199 ASP A CA 1
ATOM 1516 C C . ASP A 1 199 ? 1.1 -39.375 1.107 1 78.12 199 ASP A C 1
ATOM 1518 O O . ASP A 1 199 ? 2.211 -39.406 1.641 1 78.12 199 ASP A O 1
ATOM 1522 N N . GLY A 1 200 ? 0.013 -39.031 1.716 1 77.69 200 GLY A N 1
ATOM 1523 C CA . GLY A 1 200 ? 0.119 -38.656 3.117 1 77.69 200 GLY A CA 1
ATOM 1524 C C . GLY A 1 200 ? -1.19 -38.781 3.871 1 77.69 200 GLY A C 1
ATOM 1525 O O . GLY A 1 200 ? -2.266 -38.75 3.268 1 77.69 200 GLY A O 1
ATOM 1526 N N . ILE A 1 201 ? -1.074 -39.094 5.156 1 79.94 201 ILE A N 1
ATOM 1527 C CA . ILE A 1 201 ? -2.219 -39.156 6.059 1 79.94 201 ILE A CA 1
ATOM 1528 C C . ILE A 1 201 ? -2.021 -38.188 7.215 1 79.94 201 ILE A C 1
ATOM 1530 O O . ILE A 1 201 ? -0.966 -38.188 7.855 1 79.94 201 ILE A O 1
ATOM 1534 N N . ILE A 1 202 ? -2.99 -37.281 7.324 1 81.12 202 ILE A N 1
ATOM 1535 C CA . ILE A 1 202 ? -2.914 -36.281 8.391 1 81.12 202 ILE A CA 1
ATOM 1536 C C . ILE A 1 202 ? -4.004 -36.562 9.43 1 81.12 202 ILE A C 1
ATOM 1538 O O . ILE A 1 202 ? -5.184 -36.656 9.086 1 81.12 202 ILE A O 1
ATOM 1542 N N . SER A 1 203 ? -3.572 -36.656 10.641 1 76.88 203 SER A N 1
ATOM 1543 C CA . SER A 1 203 ? -4.535 -36.844 11.719 1 76.88 203 SER A CA 1
ATOM 1544 C C . SER A 1 203 ? -4.996 -35.5 12.297 1 76.88 203 SER A C 1
ATOM 1546 O O . SER A 1 203 ? -4.172 -34.656 12.609 1 76.88 203 SER A O 1
ATOM 1548 N N . GLN A 1 204 ? -6.219 -35.281 12.344 1 74.25 204 GLN A N 1
ATOM 1549 C CA . GLN A 1 204 ? -6.793 -34.031 12.828 1 74.25 204 GLN A CA 1
ATOM 1550 C C . GLN A 1 204 ? -6.988 -34.062 14.344 1 74.25 204 GLN A C 1
ATOM 1552 O O . GLN A 1 204 ? -7.316 -33.031 14.961 1 74.25 204 GLN A O 1
ATOM 1557 N N . ASP A 1 205 ? -6.891 -35.281 14.938 1 68.31 205 ASP A N 1
ATOM 1558 C CA . ASP A 1 205 ? -7.035 -35.438 16.375 1 68.31 205 ASP A CA 1
ATOM 1559 C C . ASP A 1 205 ? -5.906 -36.312 16.938 1 68.31 205 ASP A C 1
ATOM 1561 O O . ASP A 1 205 ? -5.266 -37.062 16.219 1 68.31 205 ASP A O 1
ATOM 1565 N N . PRO A 1 206 ? -5.711 -36.062 18.234 1 66.19 206 PRO A N 1
ATOM 1566 C CA . PRO A 1 206 ? -4.586 -36.75 18.859 1 66.19 206 PRO A CA 1
ATOM 1567 C C . PRO A 1 206 ? -4.738 -38.281 18.812 1 66.19 206 PRO A C 1
ATOM 1569 O O . PRO A 1 206 ? -3.744 -39 18.859 1 66.19 206 PRO A O 1
ATOM 1572 N N . LEU A 1 207 ? -5.965 -38.688 18.75 1 66.06 207 LEU A N 1
ATOM 1573 C CA . LEU A 1 207 ? -6.219 -40.125 18.781 1 66.06 207 LEU A CA 1
ATOM 1574 C C . LEU A 1 207 ? -6.188 -40.719 17.391 1 66.06 207 LEU A C 1
ATOM 1576 O O . LEU A 1 207 ? -6.188 -41.938 17.219 1 66.06 207 LEU A O 1
ATOM 1580 N N . GLY A 1 208 ? -6.121 -39.844 16.422 1 61.41 208 GLY A N 1
ATOM 1581 C CA . GLY A 1 208 ? -6.035 -40.281 15.047 1 61.41 208 GLY A CA 1
ATOM 1582 C C . GLY A 1 208 ? -7.355 -40.781 14.5 1 61.41 208 GLY A C 1
ATOM 1583 O O . GLY A 1 208 ? -7.383 -41.594 13.555 1 61.41 208 GLY A O 1
ATOM 1584 N N . LEU A 1 209 ? -8.383 -40.406 15.078 1 67.94 209 LEU A N 1
ATOM 1585 C CA . LEU A 1 209 ? -9.703 -40.875 14.648 1 67.94 209 LEU A CA 1
ATOM 1586 C C . LEU A 1 209 ? -10.18 -40.094 13.422 1 67.94 209 LEU A C 1
ATOM 1588 O O . LEU A 1 209 ? -10.898 -40.656 12.586 1 67.94 209 LEU A O 1
ATOM 1592 N N . ASP A 1 210 ? -9.766 -38.938 13.328 1 76.44 210 ASP A N 1
ATOM 1593 C CA . ASP A 1 210 ? -10.102 -38.125 12.18 1 76.44 210 ASP A CA 1
ATOM 1594 C C . ASP A 1 210 ? -8.891 -37.906 11.281 1 76.44 210 ASP A C 1
ATOM 1596 O O . ASP A 1 210 ? -7.938 -37.219 11.664 1 76.44 210 ASP A O 1
ATOM 1600 N N . ARG A 1 211 ? -8.977 -38.75 10.148 1 83.5 211 ARG A N 1
ATOM 1601 C CA . ARG A 1 211 ? -7.809 -38.688 9.273 1 83.5 211 ARG A CA 1
ATOM 1602 C C . ARG A 1 211 ? -8.156 -38.094 7.922 1 83.5 211 ARG A C 1
ATOM 1604 O O . ARG A 1 211 ? -9.258 -38.312 7.402 1 83.5 211 ARG A O 1
ATOM 1611 N N . ILE A 1 212 ? -7.23 -37.312 7.453 1 86.31 212 ILE A N 1
ATOM 1612 C CA . ILE A 1 212 ? -7.336 -36.75 6.109 1 86.31 212 ILE A CA 1
ATOM 1613 C C . ILE A 1 212 ? -6.258 -37.344 5.211 1 86.31 212 ILE A C 1
ATOM 1615 O O . ILE A 1 212 ? -5.078 -37.344 5.566 1 86.31 212 ILE A O 1
ATOM 1619 N N . TYR A 1 213 ? -6.75 -37.938 4.102 1 88.44 213 TYR A N 1
ATOM 1620 C CA . TYR A 1 213 ? -5.832 -38.562 3.145 1 88.44 213 TYR A CA 1
ATOM 1621 C C . TYR A 1 213 ? -5.469 -37.562 2.041 1 88.44 213 TYR A C 1
ATOM 1623 O O . TYR A 1 213 ? -6.34 -36.875 1.497 1 88.44 213 TYR A O 1
ATOM 1631 N N . VAL A 1 214 ? -4.176 -37.562 1.765 1 90.69 214 VAL A N 1
ATOM 1632 C CA . VAL A 1 214 ? -3.715 -36.531 0.83 1 90.69 214 VAL A CA 1
ATOM 1633 C C . VAL A 1 214 ? -3.033 -37.219 -0.365 1 90.69 214 VAL A C 1
ATOM 1635 O O . VAL A 1 214 ? -2.221 -38.125 -0.196 1 90.69 214 VAL A O 1
ATOM 1638 N N . GLN A 1 215 ? -3.445 -36.875 -1.509 1 91.38 215 GLN A N 1
ATOM 1639 C CA . GLN A 1 215 ? -2.748 -37.219 -2.746 1 91.38 215 GLN A CA 1
ATOM 1640 C C . GLN A 1 215 ? -2.273 -35.938 -3.469 1 91.38 215 GLN A C 1
ATOM 1642 O O . GLN A 1 215 ? -3.068 -35.062 -3.752 1 91.38 215 GLN A O 1
ATOM 1647 N N . ALA A 1 216 ? -1.003 -35.875 -3.65 1 91.44 216 ALA A N 1
ATOM 1648 C CA . ALA A 1 216 ? -0.397 -34.719 -4.34 1 91.44 216 ALA A CA 1
ATOM 1649 C C . ALA A 1 216 ? 0.301 -35.156 -5.621 1 91.44 216 ALA A C 1
ATOM 1651 O O . ALA A 1 216 ? 1.194 -36.031 -5.586 1 91.44 216 ALA A O 1
ATOM 1652 N N . LYS A 1 217 ? -0.123 -34.656 -6.738 1 89.5 217 LYS A N 1
ATOM 1653 C CA . LYS A 1 217 ? 0.496 -34.969 -8.016 1 89.5 217 LYS A CA 1
ATOM 1654 C C . LYS A 1 217 ? 0.958 -33.719 -8.75 1 89.5 217 LYS A C 1
ATOM 1656 O O . LYS A 1 217 ? 0.175 -32.781 -8.945 1 89.5 217 LYS A O 1
ATOM 1661 N N . ARG A 1 218 ? 2.168 -33.719 -9.062 1 90.38 218 ARG A N 1
ATOM 1662 C CA . ARG A 1 218 ? 2.727 -32.625 -9.836 1 90.38 218 ARG A CA 1
ATOM 1663 C C . ARG A 1 218 ? 2.576 -32.875 -11.336 1 90.38 218 ARG A C 1
ATOM 1665 O O . ARG A 1 218 ? 3.32 -33.656 -11.914 1 90.38 218 ARG A O 1
ATOM 1672 N N . TYR A 1 219 ? 1.643 -32.312 -11.977 1 87.44 219 TYR A N 1
ATOM 1673 C CA . TYR A 1 219 ? 1.419 -32.469 -13.414 1 87.44 219 TYR A CA 1
ATOM 1674 C C . TYR A 1 219 ? 1.682 -31.141 -14.133 1 87.44 219 TYR A C 1
ATOM 1676 O O . TYR A 1 219 ? 1.564 -30.062 -13.547 1 87.44 219 TYR A O 1
ATOM 1684 N N . ALA A 1 220 ? 2.051 -31.312 -15.352 1 85.12 220 ALA A N 1
ATOM 1685 C CA . ALA A 1 220 ? 2.191 -30.141 -16.203 1 85.12 220 ALA A CA 1
ATOM 1686 C C . ALA A 1 220 ? 0.871 -29.391 -16.328 1 85.12 220 ALA A C 1
ATOM 1688 O O . ALA A 1 220 ? -0.203 -29.984 -16.25 1 85.12 220 ALA A O 1
ATOM 1689 N N . VAL A 1 221 ? 0.958 -28.125 -16.547 1 79.69 221 VAL A N 1
ATOM 1690 C CA . VAL A 1 221 ? -0.19 -27.219 -16.531 1 79.69 221 VAL A CA 1
ATOM 1691 C C . VAL A 1 221 ? -1.195 -27.656 -17.594 1 79.69 221 VAL A C 1
ATOM 1693 O O . VAL A 1 221 ? -2.406 -27.5 -17.422 1 79.69 221 VAL A O 1
ATOM 1696 N N . ASP A 1 222 ? -0.735 -28.312 -18.594 1 81.94 222 ASP A N 1
ATOM 1697 C CA . ASP A 1 222 ? -1.602 -28.703 -19.719 1 81.94 222 ASP A CA 1
ATOM 1698 C C . ASP A 1 222 ? -2.166 -30.094 -19.516 1 81.94 222 ASP A C 1
ATOM 1700 O O . ASP A 1 222 ? -2.982 -30.562 -20.312 1 81.94 222 ASP A O 1
ATOM 1704 N N . GLN A 1 223 ? -1.781 -30.766 -18.484 1 88.56 223 GLN A N 1
ATOM 1705 C CA . GLN A 1 223 ? -2.277 -32.094 -18.188 1 88.56 223 GLN A CA 1
ATOM 1706 C C . GLN A 1 223 ? -3.422 -32.062 -17.172 1 88.56 223 GLN A C 1
ATOM 1708 O O . GLN A 1 223 ? -3.195 -32.156 -15.969 1 88.56 223 GLN A O 1
ATOM 1713 N N . THR A 1 224 ? -4.574 -32.062 -17.703 1 93.06 224 THR A N 1
ATOM 1714 C CA . THR A 1 224 ? -5.766 -31.969 -16.859 1 93.06 224 THR A CA 1
ATOM 1715 C C . THR A 1 224 ? -6.07 -33.312 -16.219 1 93.06 224 THR A C 1
ATOM 1717 O O . THR A 1 224 ? -5.953 -34.375 -16.859 1 93.06 224 THR A O 1
ATOM 1720 N N . ILE A 1 225 ? -6.41 -33.344 -14.969 1 93.69 225 ILE A N 1
ATOM 1721 C CA . ILE A 1 225 ? -6.762 -34.562 -14.25 1 93.69 225 ILE A CA 1
ATOM 1722 C C . ILE A 1 225 ? -8.242 -34.875 -14.461 1 93.69 225 ILE A C 1
ATOM 1724 O O . ILE A 1 225 ? -9.102 -34.031 -14.242 1 93.69 225 ILE A O 1
ATOM 1728 N N . GLY A 1 226 ? -8.414 -36.062 -14.867 1 94.56 226 GLY A N 1
ATOM 1729 C CA . GLY A 1 226 ? -9.781 -36.469 -15.172 1 94.56 226 GLY A CA 1
ATOM 1730 C C . GLY A 1 226 ? -10.391 -37.375 -14.125 1 94.56 226 GLY A C 1
ATOM 1731 O O . GLY A 1 226 ? -9.805 -37.594 -13.062 1 94.56 226 GLY A O 1
ATOM 1732 N N . ARG A 1 227 ? -11.555 -37.969 -14.453 1 94.5 227 ARG A N 1
ATOM 1733 C CA . ARG A 1 227 ? -12.398 -38.75 -13.562 1 94.5 227 ARG A CA 1
ATOM 1734 C C . ARG A 1 227 ? -11.672 -40 -13.094 1 94.5 227 ARG A C 1
ATOM 1736 O O . ARG A 1 227 ? -11.758 -40.375 -11.914 1 94.5 227 ARG A O 1
ATOM 1743 N N . PRO A 1 228 ? -10.891 -40.594 -13.953 1 93.62 228 PRO A N 1
ATOM 1744 C CA . PRO A 1 228 ? -10.266 -41.844 -13.539 1 93.62 228 PRO A CA 1
ATOM 1745 C C . PRO A 1 228 ? -9.328 -41.688 -12.352 1 93.62 228 PRO A C 1
ATOM 1747 O O . PRO A 1 228 ? -9.281 -42.562 -11.469 1 93.62 228 PRO A O 1
ATOM 1750 N N . LYS A 1 229 ? -8.641 -40.625 -12.383 1 92.62 229 LYS A N 1
ATOM 1751 C CA . LYS A 1 229 ? -7.711 -40.406 -11.289 1 92.62 229 LYS A CA 1
ATOM 1752 C C . LYS A 1 229 ? -8.453 -40.156 -9.977 1 92.62 229 LYS A C 1
ATOM 1754 O O . LYS A 1 229 ? -7.973 -40.531 -8.906 1 92.62 229 LYS A O 1
ATOM 1759 N N . ILE A 1 230 ? -9.594 -39.562 -10.031 1 93.69 230 ILE A N 1
ATOM 1760 C CA . ILE A 1 230 ? -10.414 -39.312 -8.852 1 93.69 230 ILE A CA 1
ATOM 1761 C C . ILE A 1 230 ? -10.977 -40.625 -8.336 1 93.69 230 ILE A C 1
ATOM 1763 O O . ILE A 1 230 ? -11.016 -40.875 -7.125 1 93.69 230 ILE A O 1
ATOM 1767 N N . HIS A 1 231 ? -11.312 -41.531 -9.234 1 91.62 231 HIS A N 1
ATOM 1768 C CA . HIS A 1 231 ? -11.781 -42.875 -8.867 1 91.62 231 HIS A CA 1
ATOM 1769 C C . HIS A 1 231 ? -10.695 -43.688 -8.164 1 91.62 231 HIS A C 1
ATOM 1771 O O . HIS A 1 231 ? -10.961 -44.344 -7.164 1 91.62 231 HIS A O 1
ATOM 1777 N N . GLU A 1 232 ? -9.594 -43.5 -8.781 1 91.81 232 GLU A N 1
ATOM 1778 C CA . GLU A 1 232 ? -8.453 -44.188 -8.188 1 91.81 232 GLU A CA 1
ATOM 1779 C C . GLU A 1 232 ? -8.211 -43.719 -6.758 1 91.81 232 GLU A C 1
ATOM 1781 O O . GLU A 1 232 ? -7.973 -44.531 -5.859 1 91.81 232 GLU A O 1
ATOM 1786 N N . PHE A 1 233 ? -8.281 -42.469 -6.539 1 92.19 233 PHE A N 1
ATOM 1787 C CA . PHE A 1 233 ? -8.07 -41.875 -5.219 1 92.19 233 PHE A CA 1
ATOM 1788 C C . PHE A 1 233 ? -9.18 -42.281 -4.258 1 92.19 233 PHE A C 1
ATOM 1790 O O . PHE A 1 233 ? -8.906 -42.656 -3.111 1 92.19 233 PHE A O 1
ATOM 1797 N N . ALA A 1 234 ? -10.406 -42.219 -4.715 1 91.12 234 ALA A N 1
ATOM 1798 C CA . ALA A 1 234 ? -11.547 -42.656 -3.904 1 91.12 234 ALA A CA 1
ATOM 1799 C C . ALA A 1 234 ? -11.414 -44.125 -3.484 1 91.12 234 ALA A C 1
ATOM 1801 O O . ALA A 1 234 ? -11.727 -44.469 -2.344 1 91.12 234 ALA A O 1
ATOM 1802 N N . GLY A 1 235 ? -11.016 -44.906 -4.43 1 88 235 GLY A N 1
ATOM 1803 C CA . GLY A 1 235 ? -10.781 -46.281 -4.125 1 88 235 GLY A CA 1
ATOM 1804 C C . GLY A 1 235 ? -9.719 -46.5 -3.057 1 88 235 GLY A C 1
ATOM 1805 O O . GLY A 1 235 ? -9.891 -47.344 -2.16 1 88 235 GLY A O 1
ATOM 1806 N N . ALA A 1 236 ? -8.664 -45.781 -3.219 1 86.38 236 ALA A N 1
ATOM 1807 C CA . ALA A 1 236 ? -7.586 -45.844 -2.238 1 86.38 236 ALA A CA 1
ATOM 1808 C C . ALA A 1 236 ? -8.07 -45.438 -0.853 1 86.38 236 ALA A C 1
ATOM 1810 O O . ALA A 1 236 ? -7.68 -46.031 0.154 1 86.38 236 ALA A O 1
ATOM 1811 N N . LEU A 1 237 ? -8.922 -44.406 -0.766 1 87.5 237 LEU A N 1
ATOM 1812 C CA . LEU A 1 237 ? -9.5 -43.906 0.482 1 87.5 237 LEU A CA 1
ATOM 1813 C C . LEU A 1 237 ? -10.344 -45 1.154 1 87.5 237 LEU A C 1
ATOM 1815 O O . LEU A 1 237 ? -10.211 -45.219 2.357 1 87.5 237 LEU A O 1
ATOM 1819 N N . LEU A 1 238 ? -11.164 -45.562 0.331 1 84.31 238 LEU A N 1
ATOM 1820 C CA . LEU A 1 238 ? -12.062 -46.594 0.845 1 84.31 238 LEU A CA 1
ATOM 1821 C C . LEU A 1 238 ? -11.273 -47.781 1.351 1 84.31 238 LEU A C 1
ATOM 1823 O O . LEU A 1 238 ? -11.641 -48.406 2.355 1 84.31 238 LEU A O 1
ATOM 1827 N N . GLY A 1 239 ? -10.25 -48.125 0.645 1 84.19 239 GLY A N 1
ATOM 1828 C CA . GLY A 1 239 ? -9.406 -49.219 1.053 1 84.19 239 GLY A CA 1
ATOM 1829 C C . GLY A 1 239 ? -8.773 -49.031 2.416 1 84.19 239 GLY A C 1
ATOM 1830 O O . GLY A 1 239 ? -8.492 -50 3.125 1 84.19 239 GLY A O 1
ATOM 1831 N N . LYS A 1 240 ? -8.602 -47.812 2.816 1 82.88 240 LYS A N 1
ATOM 1832 C CA . LYS A 1 240 ? -7.996 -47.469 4.102 1 82.88 240 LYS A CA 1
ATOM 1833 C C . LYS A 1 240 ? -9.055 -47.094 5.125 1 82.88 240 LYS A C 1
ATOM 1835 O O . LYS A 1 240 ? -8.734 -46.531 6.176 1 82.88 240 LYS A O 1
ATOM 1840 N N . GLN A 1 241 ? -10.258 -47.281 4.734 1 81.81 241 GLN A N 1
ATOM 1841 C CA . GLN A 1 241 ? -11.422 -46.969 5.555 1 81.81 241 GLN A CA 1
ATOM 1842 C C . GLN A 1 241 ? -11.477 -45.469 5.875 1 81.81 241 GLN A C 1
ATOM 1844 O O . GLN A 1 241 ? -11.867 -45.094 6.977 1 81.81 241 GLN A O 1
ATOM 1849 N N . GLY A 1 242 ? -10.969 -44.781 5 1 83.75 242 GLY A N 1
ATOM 1850 C CA . GLY A 1 242 ? -11.047 -43.312 5.133 1 83.75 242 GLY A CA 1
ATOM 1851 C C . GLY A 1 242 ? -12.258 -42.719 4.449 1 83.75 242 GLY A C 1
ATOM 1852 O O . GLY A 1 242 ? -12.844 -43.344 3.551 1 83.75 242 GLY A O 1
ATOM 1853 N N . ASP A 1 243 ? -12.641 -41.5 4.914 1 87.25 243 ASP A N 1
ATOM 1854 C CA . ASP A 1 243 ? -13.812 -40.875 4.312 1 87.25 243 ASP A CA 1
ATOM 1855 C C . ASP A 1 243 ? -13.531 -39.406 3.943 1 87.25 243 ASP A C 1
ATOM 1857 O O . ASP A 1 243 ? -14.414 -38.719 3.436 1 87.25 243 ASP A O 1
ATOM 1861 N N . ARG A 1 244 ? -12.359 -39 4.141 1 90.5 244 ARG A N 1
ATOM 1862 C CA . ARG A 1 244 ? -11.992 -37.625 3.793 1 90.5 244 ARG A CA 1
ATOM 1863 C C . ARG A 1 244 ? -10.641 -37.594 3.094 1 90.5 244 ARG A C 1
ATOM 1865 O O . ARG A 1 244 ? -9.695 -38.25 3.516 1 90.5 244 ARG A O 1
ATOM 1872 N N . GLY A 1 245 ? -10.578 -36.875 1.993 1 90.81 245 GLY A N 1
ATOM 1873 C CA . GLY A 1 245 ? -9.32 -36.781 1.258 1 90.81 245 GLY A CA 1
ATOM 1874 C C . GLY A 1 245 ? -9.148 -35.469 0.535 1 90.81 245 GLY A C 1
ATOM 1875 O O . GLY A 1 245 ? -10.125 -34.75 0.325 1 90.81 245 GLY A O 1
ATOM 1876 N N . VAL A 1 246 ? -7.961 -35.156 0.256 1 93.19 246 VAL A N 1
ATOM 1877 C CA . VAL A 1 246 ? -7.621 -33.969 -0.518 1 93.19 246 VAL A CA 1
ATOM 1878 C C . VAL A 1 246 ? -6.703 -34.375 -1.678 1 93.19 246 VAL A C 1
ATOM 1880 O O . VAL A 1 246 ? -5.703 -35.062 -1.484 1 93.19 246 VAL A O 1
ATOM 1883 N N . TYR A 1 247 ? -7.145 -34.062 -2.871 1 93.88 247 TYR A N 1
ATOM 1884 C CA . TYR A 1 247 ? -6.328 -34.25 -4.07 1 93.88 247 TYR A CA 1
ATOM 1885 C C . TYR A 1 247 ? -5.746 -32.906 -4.531 1 93.88 247 TYR A C 1
ATOM 1887 O O . TYR A 1 247 ? -6.488 -31.984 -4.883 1 93.88 247 TYR A O 1
ATOM 1895 N N . ILE A 1 248 ? -4.422 -32.781 -4.52 1 95.44 248 ILE A N 1
ATOM 1896 C CA . ILE A 1 248 ? -3.742 -31.547 -4.836 1 95.44 248 ILE A CA 1
ATOM 1897 C C . ILE A 1 248 ? -2.9 -31.719 -6.098 1 95.44 248 ILE A C 1
ATOM 1899 O O . ILE A 1 248 ? -2.219 -32.719 -6.262 1 95.44 248 ILE A O 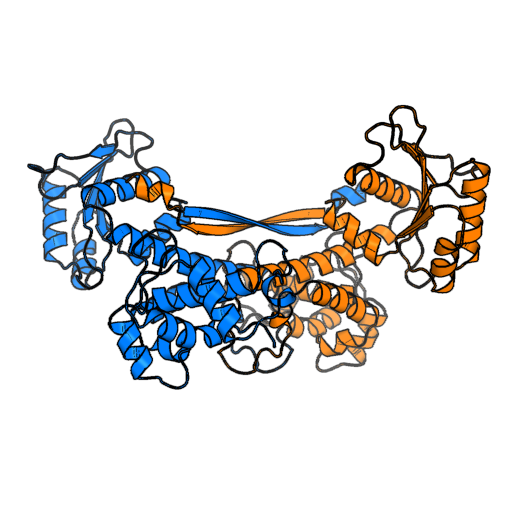1
ATOM 1903 N N . THR A 1 249 ? -3.008 -30.812 -6.988 1 94.19 249 THR A N 1
ATOM 1904 C CA . THR A 1 249 ? -2.205 -30.891 -8.203 1 94.19 249 THR A CA 1
ATOM 1905 C C . THR A 1 249 ? -1.697 -29.5 -8.602 1 94.19 249 THR A C 1
ATOM 1907 O O . THR A 1 249 ? -2.127 -28.5 -8.039 1 94.19 249 THR A O 1
ATOM 1910 N N . THR A 1 250 ? -0.702 -29.406 -9.445 1 93.5 250 THR A N 1
ATOM 1911 C CA . THR A 1 250 ? -0.209 -28.172 -10.031 1 93.5 250 THR A CA 1
ATOM 1912 C C . THR A 1 250 ? -0.981 -27.828 -11.297 1 93.5 250 THR A C 1
ATOM 1914 O O . THR A 1 250 ? -0.83 -26.719 -11.852 1 93.5 250 THR A O 1
ATOM 1917 N N . SER A 1 251 ? -1.789 -28.734 -11.711 1 92.88 251 SER A N 1
ATOM 1918 C CA . SER A 1 251 ? -2.566 -28.562 -12.93 1 92.88 251 SER A CA 1
ATOM 1919 C C . SER A 1 251 ? -4.027 -28.266 -12.617 1 92.88 251 SER A C 1
ATOM 1921 O O . SER A 1 251 ? -4.328 -27.562 -11.648 1 92.88 251 SER A O 1
ATOM 1923 N N . SER A 1 252 ? -4.918 -28.719 -13.531 1 93.69 252 SER A N 1
ATOM 1924 C CA . SER A 1 252 ? -6.344 -28.453 -13.367 1 93.69 252 SER A CA 1
ATOM 1925 C C . SER A 1 252 ? -7.145 -29.75 -13.367 1 93.69 252 SER A C 1
ATOM 1927 O O . SER A 1 252 ? -6.613 -30.812 -13.695 1 93.69 252 SER A O 1
ATOM 1929 N N . PHE A 1 253 ? -8.367 -29.641 -12.891 1 95.88 253 PHE A N 1
ATOM 1930 C CA . PHE A 1 253 ? -9.305 -30.75 -12.906 1 95.88 253 PHE A CA 1
ATOM 1931 C C . PHE A 1 253 ? -10.359 -30.547 -13.984 1 95.88 253 PHE A C 1
ATOM 1933 O O . PHE A 1 253 ? -10.844 -29.438 -14.188 1 95.88 253 PHE A O 1
ATOM 1940 N N . SER A 1 254 ? -10.633 -31.625 -14.641 1 95.62 254 SER A N 1
ATOM 1941 C CA . SER A 1 254 ? -11.727 -31.547 -15.609 1 95.62 254 SER A CA 1
ATOM 1942 C C . SER A 1 254 ? -13.07 -31.359 -14.914 1 95.62 254 SER A C 1
ATOM 1944 O O . SER A 1 254 ? -13.188 -31.594 -13.703 1 95.62 254 SER A O 1
ATOM 1946 N N . ARG A 1 255 ? -14.008 -30.891 -15.703 1 95.38 255 ARG A N 1
ATOM 1947 C CA . ARG A 1 255 ? -15.359 -30.797 -15.164 1 95.38 255 ARG A CA 1
ATOM 1948 C C . ARG A 1 255 ? -15.844 -32.156 -14.648 1 95.38 255 ARG A C 1
ATOM 1950 O O . ARG A 1 255 ? -16.469 -32.219 -13.586 1 95.38 255 ARG A O 1
ATOM 1957 N N . GLY A 1 256 ? -15.555 -33.125 -15.391 1 95.06 256 GLY A N 1
ATOM 1958 C CA . GLY A 1 256 ? -15.922 -34.469 -14.984 1 95.06 256 GLY A CA 1
ATOM 1959 C C . GLY A 1 256 ? -15.289 -34.906 -13.672 1 95.06 256 GLY A C 1
ATOM 1960 O O . GLY A 1 256 ? -15.93 -35.562 -12.844 1 95.06 256 GLY A O 1
ATOM 1961 N N . ALA A 1 257 ? -14.047 -34.562 -13.508 1 95.81 257 ALA A N 1
ATOM 1962 C CA . ALA A 1 257 ? -13.352 -34.875 -12.266 1 95.81 257 ALA A CA 1
ATOM 1963 C C . ALA A 1 257 ? -14.016 -34.219 -11.07 1 95.81 257 ALA A C 1
ATOM 1965 O O . ALA A 1 257 ? -14.203 -34.844 -10.023 1 95.81 257 ALA A O 1
ATOM 1966 N N . ARG A 1 258 ? -14.383 -32.969 -11.219 1 96.06 258 ARG A N 1
ATOM 1967 C CA . ARG A 1 258 ? -15.031 -32.188 -10.148 1 96.06 258 ARG A CA 1
ATOM 1968 C C . ARG A 1 258 ? -16.391 -32.781 -9.805 1 96.06 258 ARG A C 1
ATOM 1970 O O . ARG A 1 258 ? -16.734 -32.938 -8.625 1 96.06 258 ARG A O 1
ATOM 1977 N N . GLU A 1 259 ? -17.094 -33.094 -10.805 1 95.25 259 GLU A N 1
ATOM 1978 C CA . GLU A 1 259 ? -18.406 -33.719 -10.602 1 95.25 259 GLU A CA 1
ATOM 1979 C C . GLU A 1 259 ? -18.281 -35.062 -9.883 1 95.25 259 GLU A C 1
ATOM 1981 O O . GLU A 1 259 ? -19.078 -35.406 -9.008 1 95.25 259 GLU A O 1
ATOM 1986 N N . GLU A 1 260 ? -17.312 -35.781 -10.328 1 93.31 260 GLU A N 1
ATOM 1987 C CA . GLU A 1 260 ? -17.078 -37.094 -9.727 1 93.31 260 GLU A CA 1
ATOM 1988 C C . GLU A 1 260 ? -16.75 -36.969 -8.242 1 93.31 260 GLU A C 1
ATOM 1990 O O . GLU A 1 260 ? -17.234 -37.75 -7.422 1 93.31 260 GLU A O 1
ATOM 1995 N N . ALA A 1 261 ? -15.93 -36.031 -7.867 1 93.44 261 ALA A N 1
ATOM 1996 C CA . ALA A 1 261 ? -15.547 -35.812 -6.477 1 93.44 261 ALA A CA 1
ATOM 1997 C C . ALA A 1 261 ? -16.75 -35.5 -5.617 1 93.44 261 ALA A C 1
ATOM 1999 O O . ALA A 1 261 ? -16.812 -35.844 -4.441 1 93.44 261 ALA A O 1
ATOM 2000 N N . GLU A 1 262 ? -17.688 -34.781 -6.203 1 92.88 262 GLU A N 1
ATOM 2001 C CA . GLU A 1 262 ? -18.891 -34.375 -5.477 1 92.88 262 GLU A CA 1
ATOM 2002 C C . GLU A 1 262 ? -19.844 -35.562 -5.32 1 92.88 262 GLU A C 1
ATOM 2004 O O . GLU A 1 262 ? -20.609 -35.625 -4.355 1 92.88 262 GLU A O 1
ATOM 2009 N N . ARG A 1 263 ? -19.766 -36.438 -6.227 1 91.31 263 ARG A N 1
ATOM 2010 C CA . ARG A 1 263 ? -20.703 -37.562 -6.277 1 91.31 263 ARG A CA 1
ATOM 2011 C C . ARG A 1 263 ? -20.281 -38.688 -5.336 1 91.31 263 ARG A C 1
ATOM 2013 O O . ARG A 1 263 ? -21.109 -39.375 -4.746 1 91.31 263 ARG A O 1
ATOM 2020 N N . ILE A 1 264 ? -19.078 -38.812 -5.191 1 88.81 264 ILE A N 1
ATOM 2021 C CA . ILE A 1 264 ? -18.531 -39.906 -4.387 1 88.81 264 ILE A CA 1
ATOM 2022 C C . ILE A 1 264 ? -18.922 -39.719 -2.926 1 88.81 264 ILE A C 1
ATOM 2024 O O . ILE A 1 264 ? -19.062 -38.594 -2.451 1 88.81 264 ILE A O 1
ATOM 2028 N N . ASN A 1 265 ? -19.172 -40.75 -2.207 1 85.62 265 ASN A N 1
ATOM 2029 C CA . ASN A 1 265 ? -19.625 -40.719 -0.821 1 85.62 265 ASN A CA 1
ATOM 2030 C C . ASN A 1 265 ? -18.547 -40.188 0.112 1 85.62 265 ASN A C 1
ATOM 2032 O O . ASN A 1 265 ? -18.859 -39.562 1.126 1 85.62 265 ASN A O 1
ATOM 2036 N N . ALA A 1 266 ? -17.328 -40.375 -0.288 1 86.06 266 ALA A N 1
ATOM 2037 C CA . ALA A 1 266 ? -16.234 -39.812 0.493 1 86.06 266 ALA A CA 1
ATOM 2038 C C . ALA A 1 266 ? -16.109 -38.312 0.233 1 86.06 266 ALA A C 1
ATOM 2040 O O . ALA A 1 266 ? -16.359 -37.844 -0.882 1 86.06 266 ALA A O 1
ATOM 2041 N N . ARG A 1 267 ? -15.859 -37.531 1.206 1 90.75 267 ARG A N 1
ATOM 2042 C CA . ARG A 1 267 ? -15.633 -36.094 1.034 1 90.75 267 ARG A CA 1
ATOM 2043 C C . ARG A 1 267 ? -14.242 -35.812 0.47 1 90.75 267 ARG A C 1
ATOM 2045 O O . ARG A 1 267 ? -13.258 -35.875 1.201 1 90.75 267 ARG A O 1
ATOM 2052 N N . ILE A 1 268 ? -14.188 -35.562 -0.84 1 92.38 268 ILE A N 1
ATOM 2053 C CA . ILE A 1 268 ? -12.922 -35.344 -1.517 1 92.38 268 ILE A CA 1
ATOM 2054 C C . ILE A 1 268 ? -12.812 -33.875 -1.929 1 92.38 268 ILE A C 1
ATOM 2056 O O . ILE A 1 268 ? -13.68 -33.344 -2.643 1 92.38 268 ILE A O 1
ATOM 2060 N N . GLU A 1 269 ? -11.867 -33.156 -1.451 1 94.5 269 GLU A N 1
ATOM 2061 C CA . GLU A 1 269 ? -11.578 -31.797 -1.86 1 94.5 269 GLU A CA 1
ATOM 2062 C C . GLU A 1 269 ? -10.508 -31.766 -2.945 1 94.5 269 GLU A C 1
ATOM 2064 O O . GLU A 1 269 ? -9.477 -32.438 -2.834 1 94.5 269 GLU A O 1
ATOM 2069 N N . LEU A 1 270 ? -10.805 -31.016 -3.986 1 95.88 270 LEU A N 1
ATOM 2070 C CA . LEU A 1 270 ? -9.859 -30.875 -5.09 1 95.88 270 LEU A CA 1
ATOM 2071 C C . LEU A 1 270 ? -9.18 -29.5 -5.039 1 95.88 270 LEU A C 1
ATOM 2073 O O . LEU A 1 270 ? -9.852 -28.469 -4.996 1 95.88 270 LEU A O 1
ATOM 2077 N N . ILE A 1 271 ? -7.848 -29.516 -5.016 1 95.75 271 ILE A N 1
ATOM 2078 C CA . ILE A 1 271 ? -7.059 -28.281 -5.035 1 95.75 271 ILE A CA 1
ATOM 2079 C C . ILE A 1 271 ? -6.199 -28.25 -6.297 1 95.75 271 ILE A C 1
ATOM 2081 O O . ILE A 1 271 ? -5.219 -28.984 -6.41 1 95.75 271 ILE A O 1
ATOM 2085 N N . ASP A 1 272 ? -6.582 -27.406 -7.188 1 94.88 272 ASP A N 1
ATOM 2086 C CA . ASP A 1 272 ? -5.812 -27.297 -8.422 1 94.88 272 ASP A CA 1
ATOM 2087 C C . ASP A 1 272 ? -4.648 -26.328 -8.266 1 94.88 272 ASP A C 1
ATOM 2089 O O . ASP A 1 272 ? -4.387 -25.828 -7.164 1 94.88 272 ASP A O 1
ATOM 2093 N N . GLY A 1 273 ? -3.953 -26.125 -9.336 1 93.31 273 GLY A N 1
ATOM 2094 C CA . GLY A 1 273 ? -2.754 -25.312 -9.297 1 93.31 273 GLY A CA 1
ATOM 2095 C C . GLY A 1 273 ? -3.014 -23.891 -8.82 1 93.31 273 GLY A C 1
ATOM 2096 O O . GLY A 1 273 ? -2.279 -23.375 -7.977 1 93.31 273 GLY A O 1
ATOM 2097 N N . ALA A 1 274 ? -4.039 -23.25 -9.312 1 91.06 274 ALA A N 1
ATOM 2098 C CA . ALA A 1 274 ? -4.383 -21.875 -8.945 1 91.06 274 ALA A CA 1
ATOM 2099 C C . ALA A 1 274 ? -4.703 -21.766 -7.461 1 91.06 274 ALA A C 1
ATOM 2101 O O . ALA A 1 274 ? -4.184 -20.875 -6.77 1 91.06 274 ALA A O 1
ATOM 2102 N N . ARG A 1 275 ? -5.496 -22.672 -7.035 1 93.75 275 ARG A N 1
ATOM 2103 C CA . ARG A 1 275 ? -5.879 -22.672 -5.629 1 93.75 275 ARG A CA 1
ATOM 2104 C C . ARG A 1 275 ? -4.688 -23.016 -4.738 1 93.75 275 ARG A C 1
ATOM 2106 O O . ARG A 1 275 ? -4.551 -22.453 -3.643 1 93.75 275 ARG A O 1
ATOM 2113 N N . LEU A 1 276 ? -3.893 -23.953 -5.184 1 94.81 276 LEU A N 1
ATOM 2114 C CA . LEU A 1 276 ? -2.686 -24.297 -4.441 1 94.81 276 LEU A CA 1
ATOM 2115 C C . LEU A 1 276 ? -1.805 -23.062 -4.234 1 94.81 276 LEU A C 1
ATOM 2117 O O . LEU A 1 276 ? -1.374 -22.797 -3.115 1 94.81 276 LEU A O 1
ATOM 2121 N N . ALA A 1 277 ? -1.555 -22.312 -5.312 1 94.44 277 ALA A N 1
ATOM 2122 C CA . ALA A 1 277 ? -0.729 -21.109 -5.246 1 94.44 277 ALA A CA 1
ATOM 2123 C C . ALA A 1 277 ? -1.329 -20.078 -4.285 1 94.44 277 ALA A C 1
ATOM 2125 O O . ALA A 1 277 ? -0.612 -19.469 -3.488 1 94.44 277 ALA A O 1
ATOM 2126 N N . GLU A 1 278 ? -2.604 -19.953 -4.359 1 94.31 278 GLU A N 1
ATOM 2127 C CA . GLU A 1 278 ? -3.312 -19.031 -3.475 1 94.31 278 GLU A CA 1
ATOM 2128 C C . GLU A 1 278 ? -3.115 -19.406 -2.01 1 94.31 278 GLU A C 1
ATOM 2130 O O . GLU A 1 278 ? -2.854 -18.547 -1.17 1 94.31 278 GLU A O 1
ATOM 2135 N N . LEU A 1 279 ? -3.23 -20.656 -1.73 1 96 279 LEU A N 1
ATOM 2136 C CA . LEU A 1 279 ? -3.105 -21.141 -0.363 1 96 279 LEU A CA 1
ATOM 2137 C C . LEU A 1 279 ? -1.677 -20.984 0.144 1 96 279 LEU A C 1
ATOM 2139 O O . LEU A 1 279 ? -1.46 -20.625 1.301 1 96 279 LEU A O 1
ATOM 2143 N N . LEU A 1 280 ? -0.748 -21.281 -0.736 1 96.75 280 LEU A N 1
ATOM 2144 C CA . LEU A 1 280 ? 0.651 -21.156 -0.345 1 96.75 280 LEU A CA 1
ATOM 2145 C C . LEU A 1 280 ? 0.969 -19.719 0.053 1 96.75 280 LEU A C 1
ATOM 2147 O O . LEU A 1 280 ? 1.622 -19.484 1.071 1 96.75 280 LEU A O 1
ATOM 2151 N N . VAL A 1 281 ? 0.435 -18.766 -0.685 1 95.75 281 VAL A N 1
ATOM 2152 C CA . VAL A 1 281 ? 0.672 -17.359 -0.401 1 95.75 281 VAL A CA 1
ATOM 2153 C C . VAL A 1 281 ? -0.079 -16.953 0.865 1 95.75 281 VAL A C 1
ATOM 2155 O O . VAL A 1 281 ? 0.486 -16.297 1.749 1 95.75 281 VAL A O 1
ATOM 2158 N N . ARG A 1 282 ? -1.344 -17.344 0.947 1 94.38 282 ARG A N 1
ATOM 2159 C CA . ARG A 1 282 ? -2.193 -17 2.08 1 94.38 282 ARG A CA 1
ATOM 2160 C C . ARG A 1 282 ? -1.582 -17.484 3.393 1 94.38 282 ARG A C 1
ATOM 2162 O O . ARG A 1 282 ? -1.612 -16.766 4.398 1 94.38 282 ARG A O 1
ATOM 2169 N N . TYR A 1 283 ? -1.002 -18.609 3.35 1 96.12 283 TYR A N 1
ATOM 2170 C CA . TYR A 1 283 ? -0.494 -19.219 4.578 1 96.12 283 TYR A CA 1
ATOM 2171 C C . TYR A 1 283 ? 1.015 -19.031 4.691 1 96.12 283 TYR A C 1
ATOM 2173 O O . TYR A 1 283 ? 1.658 -19.641 5.547 1 96.12 283 TYR A O 1
ATOM 2181 N N . ARG A 1 284 ? 1.598 -18.281 3.824 1 96.31 284 ARG A N 1
ATOM 2182 C CA . ARG A 1 284 ? 2.982 -17.828 3.865 1 96.31 284 ARG A CA 1
ATOM 2183 C C . ARG A 1 284 ? 3.951 -19 3.785 1 96.31 284 ARG A C 1
ATOM 2185 O O . ARG A 1 284 ? 4.914 -19.062 4.551 1 96.31 284 ARG A O 1
ATOM 2192 N N . VAL A 1 285 ? 3.645 -19.922 2.973 1 97 285 VAL A N 1
ATOM 2193 C CA . VAL A 1 285 ? 4.535 -21.047 2.721 1 97 285 VAL A CA 1
ATOM 2194 C C . VAL A 1 285 ? 5.305 -20.828 1.42 1 97 285 VAL A C 1
ATOM 2196 O O . VAL A 1 285 ? 4.707 -20.734 0.345 1 97 285 VAL A O 1
ATOM 2199 N N . GLY A 1 286 ? 6.574 -20.75 1.48 1 96.88 286 GLY A N 1
ATOM 2200 C CA . GLY A 1 286 ? 7.414 -20.547 0.312 1 96.88 286 GLY A CA 1
ATOM 2201 C C . GLY A 1 286 ? 7.461 -19.109 -0.144 1 96.88 286 GLY A C 1
ATOM 2202 O O . GLY A 1 286 ? 7.852 -18.812 -1.278 1 96.88 286 GLY A O 1
ATOM 2203 N N . VAL A 1 287 ? 6.961 -18.172 0.714 1 97.31 287 VAL A N 1
ATOM 2204 C CA . VAL A 1 287 ? 6.984 -16.75 0.396 1 97.31 287 VAL A CA 1
ATOM 2205 C C . VAL A 1 287 ? 7.512 -15.953 1.593 1 97.31 287 VAL A C 1
ATOM 2207 O O . VAL A 1 287 ? 7.535 -16.469 2.717 1 97.31 287 VAL A O 1
ATOM 2210 N N . GLN A 1 288 ? 8.047 -14.805 1.358 1 96.38 288 GLN A N 1
ATOM 2211 C CA . GLN A 1 288 ? 8.547 -13.945 2.422 1 96.38 288 GLN A CA 1
ATOM 2212 C C . GLN A 1 288 ? 8.203 -12.484 2.152 1 96.38 288 GLN A C 1
ATOM 2214 O O . GLN A 1 288 ? 8.016 -12.086 1 1 96.38 288 GLN A O 1
ATOM 2219 N N . ALA A 1 289 ? 8.078 -11.727 3.219 1 95.31 289 ALA A N 1
ATOM 2220 C CA . ALA A 1 289 ? 7.809 -10.297 3.092 1 95.31 289 ALA A CA 1
ATOM 2221 C C . ALA A 1 289 ? 9.047 -9.539 2.625 1 95.31 289 ALA A C 1
ATOM 2223 O O . ALA A 1 289 ? 10.148 -9.773 3.125 1 95.31 289 ALA A O 1
ATOM 2224 N N . VAL A 1 290 ? 8.867 -8.711 1.629 1 91.75 290 VAL A N 1
ATOM 2225 C CA . VAL A 1 290 ? 10 -7.922 1.156 1 91.75 290 VAL A CA 1
ATOM 2226 C C . VAL A 1 290 ? 9.852 -6.477 1.618 1 91.75 290 VAL A C 1
ATOM 2228 O O . VAL A 1 290 ? 10.836 -5.746 1.724 1 91.75 290 VAL A O 1
ATOM 2231 N N . GLN A 1 291 ? 8.695 -6.066 1.916 1 92.31 291 GLN A N 1
ATOM 2232 C CA . GLN A 1 291 ? 8.398 -4.711 2.361 1 92.31 291 GLN A CA 1
ATOM 2233 C C . GLN A 1 291 ? 7.18 -4.684 3.275 1 92.31 291 GLN A C 1
ATOM 2235 O O . GLN A 1 291 ? 6.203 -5.395 3.035 1 92.31 291 GLN A O 1
ATOM 2240 N N . THR A 1 292 ? 7.281 -3.982 4.355 1 94.5 292 THR A N 1
ATOM 2241 C CA . THR A 1 292 ? 6.16 -3.727 5.254 1 94.5 292 THR A CA 1
ATOM 2242 C C . THR A 1 292 ? 5.805 -2.244 5.27 1 94.5 292 THR A C 1
ATOM 2244 O O . THR A 1 292 ? 6.68 -1.392 5.434 1 94.5 292 THR A O 1
ATOM 2247 N N . VAL A 1 293 ? 4.594 -1.965 5.023 1 92.75 293 VAL A N 1
ATOM 2248 C CA . VAL A 1 293 ? 4.133 -0.582 4.953 1 92.75 293 VAL A CA 1
ATOM 2249 C C . VAL A 1 293 ? 2.955 -0.38 5.906 1 92.75 293 VAL A C 1
ATOM 2251 O O . VAL A 1 293 ? 2.174 -1.306 6.141 1 92.75 293 VAL A O 1
ATOM 2254 N N . GLU A 1 294 ? 2.877 0.855 6.441 1 95.31 294 GLU A N 1
ATOM 2255 C CA . GLU A 1 294 ? 1.807 1.16 7.387 1 95.31 294 GLU A CA 1
ATOM 2256 C C . GLU A 1 294 ? 1.023 2.396 6.953 1 95.31 294 GLU A C 1
ATOM 2258 O O . GLU A 1 294 ? 1.608 3.383 6.5 1 95.31 294 GLU A O 1
ATOM 2263 N N . LEU A 1 295 ? -0.242 2.283 6.965 1 95.44 295 LEU A N 1
ATOM 2264 C CA . LEU A 1 295 ? -1.084 3.473 6.922 1 95.44 295 LEU A CA 1
ATOM 2265 C C . LEU A 1 295 ? -1.287 4.047 8.32 1 95.44 295 LEU A C 1
ATOM 2267 O O . LEU A 1 295 ? -1.461 3.295 9.281 1 95.44 295 LEU A O 1
ATOM 2271 N N . LEU A 1 296 ? -1.267 5.367 8.391 1 96.44 296 LEU A N 1
ATOM 2272 C CA . LEU A 1 296 ? -1.277 6.027 9.688 1 96.44 296 LEU A CA 1
ATOM 2273 C C . LEU A 1 296 ? -2.576 6.801 9.898 1 96.44 296 LEU A C 1
ATOM 2275 O O . LEU A 1 296 ? -3.295 7.086 8.938 1 96.44 296 LEU A O 1
ATOM 2279 N N . ARG A 1 297 ? -2.928 7.031 11.102 1 95.44 297 ARG A N 1
ATOM 2280 C CA . ARG A 1 297 ? -3.998 7.941 11.5 1 95.44 297 ARG A CA 1
ATOM 2281 C C . ARG A 1 297 ? -3.6 8.742 12.734 1 95.44 297 ARG A C 1
ATOM 2283 O O . ARG A 1 297 ? -2.639 8.398 13.422 1 95.44 297 ARG A O 1
ATOM 2290 N N . LEU A 1 298 ? -4.281 9.812 12.898 1 95.62 298 LEU A N 1
ATOM 2291 C CA . LEU A 1 298 ? -4.07 10.633 14.094 1 95.62 298 LEU A CA 1
ATOM 2292 C C . LEU A 1 298 ? -4.34 9.828 15.359 1 95.62 298 LEU A C 1
ATOM 2294 O O . LEU A 1 298 ? -5.32 9.086 15.43 1 95.62 298 LEU A O 1
ATOM 2298 N N . ASP A 1 299 ? -3.469 9.898 16.344 1 95.25 299 ASP A N 1
ATOM 2299 C CA . ASP A 1 299 ? -3.676 9.328 17.672 1 95.25 299 ASP A CA 1
ATOM 2300 C C . ASP A 1 299 ? -4.398 10.312 18.594 1 95.25 299 ASP A C 1
ATOM 2302 O O . ASP A 1 299 ? -3.762 11.039 19.359 1 95.25 299 ASP A O 1
ATOM 2306 N N . GLU A 1 300 ? -5.648 10.273 18.547 1 92.44 300 GLU A N 1
ATOM 2307 C CA . GLU A 1 300 ? -6.461 11.242 19.281 1 92.44 300 GLU A CA 1
ATOM 2308 C C . GLU A 1 300 ? -6.199 11.148 20.797 1 92.44 300 GLU A C 1
ATOM 2310 O O . GLU A 1 300 ? -6.211 12.164 21.484 1 92.44 300 GLU A O 1
ATOM 2315 N N . ASP A 1 301 ? -5.992 9.922 21.312 1 92 301 ASP A N 1
ATOM 2316 C CA . ASP A 1 301 ? -5.719 9.742 22.734 1 92 301 ASP A CA 1
ATOM 2317 C C . ASP A 1 301 ? -4.441 10.469 23.156 1 92 301 ASP A C 1
ATOM 2319 O O . ASP A 1 301 ? -4.363 11.031 24.25 1 92 301 ASP A O 1
ATOM 2323 N N . PHE A 1 302 ? -3.488 10.43 22.281 1 94.25 302 PHE A N 1
ATOM 2324 C CA . PHE A 1 302 ? -2.229 11.125 22.516 1 94.25 302 PHE A CA 1
ATOM 2325 C C . PHE A 1 302 ? -2.463 12.617 22.719 1 94.25 302 PHE A C 1
ATOM 2327 O O . PHE A 1 302 ? -1.961 13.195 23.688 1 94.25 302 PHE A O 1
ATOM 2334 N N . PHE A 1 303 ? -3.25 13.219 21.922 1 92.56 303 PHE A N 1
ATOM 2335 C CA . PHE A 1 303 ? -3.461 14.664 21.953 1 92.56 303 PHE A CA 1
ATOM 2336 C C . PHE A 1 303 ? -4.371 15.055 23.109 1 92.56 303 PHE A C 1
ATOM 2338 O O . PHE A 1 303 ? -4.234 16.141 23.672 1 92.56 303 PHE A O 1
ATOM 2345 N N . ASP A 1 304 ? -5.285 14.141 23.422 1 89.38 304 ASP A N 1
ATOM 2346 C CA . ASP A 1 304 ? -6.152 14.391 24.562 1 89.38 304 ASP A CA 1
ATOM 2347 C C . ASP A 1 304 ? -5.34 14.461 25.859 1 89.38 304 ASP A C 1
ATOM 2349 O O . ASP A 1 304 ? -5.77 15.086 26.828 1 89.38 304 ASP A O 1
ATOM 2353 N N . GLY A 1 305 ? -4.18 13.859 25.828 1 88.5 305 GLY A N 1
ATOM 2354 C CA . GLY A 1 305 ? -3.336 13.844 27 1 88.5 305 GLY A CA 1
ATOM 2355 C C . GLY A 1 305 ? -2.424 15.055 27.109 1 88.5 305 GLY A C 1
ATOM 2356 O O . GLY A 1 305 ? -1.693 15.211 28.094 1 88.5 305 GLY A O 1
ATOM 2357 N N . LEU A 1 306 ? -2.455 15.828 26.109 1 90 306 LEU A N 1
ATOM 2358 C CA . LEU A 1 306 ? -1.613 17.016 26.109 1 90 306 LEU A CA 1
ATOM 2359 C C . LEU A 1 306 ? -2.379 18.219 26.641 1 90 306 LEU A C 1
ATOM 2361 O O . LEU A 1 306 ? -3.582 18.359 26.406 1 90 306 LEU A O 1
ATOM 2365 N N . MET B 1 1 ? -27.781 0.47 -7.402 1 54.53 1 MET B N 1
ATOM 2366 C CA . MET B 1 1 ? -27 1.69 -7.633 1 54.53 1 MET B CA 1
ATOM 2367 C C . MET B 1 1 ? -25.609 1.564 -7.051 1 54.53 1 MET B C 1
ATOM 2369 O O . MET B 1 1 ? -25.391 0.82 -6.094 1 54.53 1 MET B O 1
ATOM 2373 N N . THR B 1 2 ? -24.453 1.929 -7.848 1 81.5 2 THR B N 1
ATOM 2374 C CA . THR B 1 2 ? -23.031 1.771 -7.559 1 81.5 2 THR B CA 1
ATOM 2375 C C . THR B 1 2 ? -22.609 2.719 -6.441 1 81.5 2 THR B C 1
ATOM 2377 O O . THR B 1 2 ? -23.219 3.768 -6.238 1 81.5 2 THR B O 1
ATOM 2380 N N . ILE B 1 3 ? -22.109 2.287 -5.309 1 91.88 3 ILE B N 1
ATOM 2381 C CA . ILE B 1 3 ? -21.547 3.086 -4.227 1 91.88 3 ILE B CA 1
ATOM 2382 C C . ILE B 1 3 ? -20.812 4.293 -4.805 1 91.88 3 ILE B C 1
ATOM 2384 O O . ILE B 1 3 ? -19.922 4.141 -5.648 1 91.88 3 ILE B O 1
ATOM 2388 N N . PRO B 1 4 ? -21.359 5.516 -4.465 1 93.75 4 PRO B N 1
ATOM 2389 C CA . PRO B 1 4 ? -20.719 6.715 -5.023 1 93.75 4 PRO B CA 1
ATOM 2390 C C . PRO B 1 4 ? -19.25 6.84 -4.625 1 93.75 4 PRO B C 1
ATOM 2392 O O . PRO B 1 4 ? -18.828 6.289 -3.605 1 93.75 4 PRO B O 1
ATOM 2395 N N . ASP B 1 5 ? -18.5 7.512 -5.445 1 91.75 5 ASP B N 1
ATOM 2396 C CA . ASP B 1 5 ? -17.125 7.797 -5.09 1 91.75 5 ASP B CA 1
ATOM 2397 C C . ASP B 1 5 ? -17.031 9 -4.16 1 91.75 5 ASP B C 1
ATOM 2399 O O . ASP B 1 5 ? -18.031 9.672 -3.898 1 91.75 5 ASP B O 1
ATOM 2403 N N . ALA B 1 6 ? -15.906 9.289 -3.662 1 94 6 ALA B N 1
ATOM 2404 C CA . ALA B 1 6 ? -15.68 10.328 -2.66 1 94 6 ALA B CA 1
ATOM 2405 C C . ALA B 1 6 ? -16.078 11.703 -3.197 1 94 6 ALA B C 1
ATOM 2407 O O . ALA B 1 6 ? -16.625 12.523 -2.465 1 94 6 ALA B O 1
ATOM 2408 N N . GLN B 1 7 ? -15.812 11.969 -4.449 1 93.62 7 GLN B N 1
ATOM 2409 C CA . GLN B 1 7 ? -16.109 13.273 -5.027 1 93.62 7 GLN B CA 1
ATOM 2410 C C . GLN B 1 7 ? -17.625 13.484 -5.156 1 93.62 7 GLN B C 1
ATOM 2412 O O . GLN B 1 7 ? -18.125 14.57 -4.883 1 93.62 7 GLN B O 1
ATOM 2417 N N . THR B 1 8 ? -18.266 12.422 -5.609 1 94.31 8 THR B N 1
ATOM 2418 C CA . THR B 1 8 ? -19.703 12.477 -5.773 1 94.31 8 THR B CA 1
ATOM 2419 C C . THR B 1 8 ? -20.391 12.797 -4.445 1 94.31 8 THR B C 1
ATOM 2421 O O . THR B 1 8 ? -21.438 13.438 -4.422 1 94.31 8 THR B O 1
ATOM 2424 N N . LEU B 1 9 ? -19.766 12.453 -3.404 1 96.94 9 LEU B N 1
ATOM 2425 C CA . LEU B 1 9 ? -20.359 12.578 -2.078 1 96.94 9 LEU B CA 1
ATOM 2426 C C . LEU B 1 9 ? -20.172 13.984 -1.524 1 96.94 9 LEU B C 1
ATOM 2428 O O . LEU B 1 9 ? -20.859 14.383 -0.577 1 96.94 9 LEU B O 1
ATOM 2432 N N . MET B 1 10 ? -19.281 14.758 -2.041 1 97.5 10 MET B N 1
ATOM 2433 C CA . MET B 1 10 ? -18.844 16 -1.417 1 97.5 10 MET B CA 1
ATOM 2434 C C . MET B 1 10 ? -20 16.984 -1.286 1 97.5 10 MET B C 1
ATOM 2436 O O . MET B 1 10 ? -20.328 17.422 -0.182 1 97.5 10 MET B O 1
ATOM 2440 N N . ARG B 1 11 ? -20.688 17.25 -2.359 1 98.19 11 ARG B N 1
ATOM 2441 C CA . ARG B 1 11 ? -21.75 18.25 -2.285 1 98.19 11 ARG B CA 1
ATOM 2442 C C . ARG B 1 11 ? -22.906 17.766 -1.42 1 98.19 11 ARG B C 1
ATOM 2444 O O . ARG B 1 11 ? -23.406 18.516 -0.574 1 98.19 11 ARG B O 1
ATOM 2451 N N . PRO B 1 12 ? -23.391 16.5 -1.617 1 98.25 12 PRO B N 1
ATOM 2452 C CA . PRO B 1 12 ? -24.469 15.992 -0.757 1 98.25 12 PRO B CA 1
ATOM 2453 C C . PRO B 1 12 ? -24.109 16.047 0.727 1 98.25 12 PRO B C 1
ATOM 2455 O O . PRO B 1 12 ? -24.969 16.328 1.564 1 98.25 12 PRO B O 1
ATOM 2458 N N . ILE B 1 13 ? -22.906 15.789 1.082 1 98.5 13 ILE B N 1
ATOM 2459 C CA . ILE B 1 13 ? -22.469 15.844 2.475 1 98.5 13 ILE B CA 1
ATOM 2460 C C . ILE B 1 13 ? -22.547 17.281 2.984 1 98.5 13 ILE B C 1
ATOM 2462 O O . ILE B 1 13 ? -23.062 17.531 4.082 1 98.5 13 ILE B O 1
ATOM 2466 N N . LEU B 1 14 ? -22.062 18.234 2.168 1 98.25 14 LEU B N 1
ATOM 2467 C CA . LEU B 1 14 ? -22.156 19.641 2.553 1 98.25 14 LEU B CA 1
ATOM 2468 C C . LEU B 1 14 ? -23.609 20.031 2.791 1 98.25 14 LEU B C 1
ATOM 2470 O O . LEU B 1 14 ? -23.922 20.734 3.756 1 98.25 14 LEU B O 1
ATOM 2474 N N . ALA B 1 15 ? -24.453 19.578 1.881 1 98.25 15 ALA B N 1
ATOM 2475 C CA . ALA B 1 15 ? -25.875 19.891 1.997 1 98.25 15 ALA B CA 1
ATOM 2476 C C . ALA B 1 15 ? -26.453 19.328 3.289 1 98.25 15 ALA B C 1
ATOM 2478 O O . ALA B 1 15 ? -27.234 20 3.973 1 98.25 15 ALA B O 1
ATOM 2479 N N . TYR B 1 16 ? -26.109 18.141 3.621 1 98.25 16 TYR B N 1
ATOM 2480 C CA . TYR B 1 16 ? -26.594 17.469 4.832 1 98.25 16 TYR B CA 1
ATOM 2481 C C . TYR B 1 16 ? -26.109 18.219 6.078 1 98.25 16 TYR B C 1
ATOM 2483 O O . TYR B 1 16 ? -26.828 18.281 7.074 1 98.25 16 TYR B O 1
ATOM 2491 N N . LEU B 1 17 ? -24.875 18.797 6.031 1 98.19 17 LEU B N 1
ATOM 2492 C CA . LEU B 1 17 ? -24.266 19.453 7.176 1 98.19 17 LEU B CA 1
ATOM 2493 C C . LEU B 1 17 ? -24.625 20.938 7.191 1 98.19 17 LEU B C 1
ATOM 2495 O O . LEU B 1 17 ? -24.188 21.672 8.078 1 98.19 17 LEU B O 1
ATOM 2499 N N . ALA B 1 18 ? -25.438 21.422 6.266 1 96.88 18 ALA B N 1
ATOM 2500 C CA . ALA B 1 18 ? -25.672 22.844 6.008 1 96.88 18 ALA B CA 1
ATOM 2501 C C . ALA B 1 18 ? -26.297 23.531 7.219 1 96.88 18 ALA B C 1
ATOM 2503 O O . ALA B 1 18 ? -26.203 24.75 7.371 1 96.88 18 ALA B O 1
ATOM 2504 N N . ASP B 1 19 ? -26.922 22.797 8.086 1 95.75 19 ASP B N 1
ATOM 2505 C CA . ASP B 1 19 ? -27.578 23.375 9.258 1 95.75 19 ASP B CA 1
ATOM 2506 C C . ASP B 1 19 ? -26.562 23.859 10.281 1 95.75 19 ASP B C 1
ATOM 2508 O O . ASP B 1 19 ? -26.922 24.516 11.258 1 95.75 19 ASP B O 1
ATOM 2512 N N . GLY B 1 20 ? -25.297 23.453 10.148 1 95.25 20 GLY B N 1
ATOM 2513 C CA . GLY B 1 20 ? -24.219 23.953 11 1 95.25 20 GLY B CA 1
ATOM 2514 C C . GLY B 1 20 ? -24.016 23.141 12.258 1 95.25 20 GLY B C 1
ATOM 2515 O O . GLY B 1 20 ? -23.109 23.406 13.047 1 95.25 20 GLY B O 1
ATOM 2516 N N . GLN B 1 21 ? -24.828 22.125 12.414 1 96.44 21 GLN B N 1
ATOM 2517 C CA . GLN B 1 21 ? -24.703 21.266 13.594 1 96.44 21 GLN B CA 1
ATOM 2518 C C . GLN B 1 21 ? -23.609 20.219 13.391 1 96.44 21 GLN B C 1
ATOM 2520 O O . GLN B 1 21 ? -23.453 19.672 12.297 1 96.44 21 GLN B O 1
ATOM 2525 N N . ALA B 1 22 ? -22.906 19.969 14.484 1 97.44 22 ALA B N 1
ATOM 2526 C CA . ALA B 1 22 ? -21.922 18.906 14.445 1 97.44 22 ALA B CA 1
ATOM 2527 C C . ALA B 1 22 ? -22.594 17.531 14.344 1 97.44 22 ALA B C 1
ATOM 2529 O O . ALA B 1 22 ? -23.547 17.266 15.062 1 97.44 22 ALA B O 1
ATOM 2530 N N . LYS B 1 23 ? -22.203 16.734 13.43 1 97.94 23 LYS B N 1
ATOM 2531 C CA . LYS B 1 23 ? -22.719 15.391 13.242 1 97.94 23 LYS B CA 1
ATOM 2532 C C . LYS B 1 23 ? -21.594 14.359 13.258 1 97.94 23 LYS B C 1
ATOM 2534 O O . LYS B 1 23 ? -20.453 14.672 12.914 1 97.94 23 LYS B O 1
ATOM 2539 N N . SER B 1 24 ? -21.922 13.18 13.68 1 97 24 SER B N 1
ATOM 2540 C CA . SER B 1 24 ? -20.922 12.117 13.688 1 97 24 SER B CA 1
ATOM 2541 C C . SER B 1 24 ? -20.688 11.562 12.289 1 97 24 SER B C 1
ATOM 2543 O O . SER B 1 24 ? -21.578 11.625 11.43 1 97 24 SER B O 1
ATOM 2545 N N . ALA B 1 25 ? -19.5 11.047 12.078 1 95.31 25 ALA B N 1
ATOM 2546 C CA . ALA B 1 25 ? -19.203 10.391 10.805 1 95.31 25 ALA B CA 1
ATOM 2547 C C . ALA B 1 25 ? -20.188 9.258 10.523 1 95.31 25 ALA B C 1
ATOM 2549 O O . ALA B 1 25 ? -20.562 9.039 9.375 1 95.31 25 ALA B O 1
ATOM 2550 N N . LYS B 1 26 ? -20.578 8.562 11.547 1 96.44 26 LYS B N 1
ATOM 2551 C CA . LYS B 1 26 ? -21.547 7.484 11.422 1 96.44 26 LYS B CA 1
ATOM 2552 C C . LYS B 1 26 ? -22.875 8.008 10.875 1 96.44 26 LYS B C 1
ATOM 2554 O O . LYS B 1 26 ? -23.5 7.367 10.023 1 96.44 26 LYS B O 1
ATOM 2559 N N . ASP B 1 27 ? -23.234 9.141 11.398 1 97.94 27 ASP B N 1
ATOM 2560 C CA . ASP B 1 27 ? -24.484 9.766 10.938 1 97.94 27 ASP B CA 1
ATOM 2561 C C . ASP B 1 27 ? -24.359 10.188 9.469 1 97.94 27 ASP B C 1
ATOM 2563 O O . ASP B 1 27 ? -25.312 10.047 8.703 1 97.94 27 ASP B O 1
ATOM 2567 N N . VAL B 1 28 ? -23.266 10.734 9.102 1 98.38 28 VAL B N 1
ATOM 2568 C CA . VAL B 1 28 ? -23.047 11.156 7.727 1 98.38 28 VAL B CA 1
ATOM 2569 C C . VAL B 1 28 ? -23.141 9.945 6.797 1 98.38 28 VAL B C 1
ATOM 2571 O O . VAL B 1 28 ? -23.781 10.008 5.75 1 98.38 28 VAL B O 1
ATOM 2574 N N . ILE B 1 29 ? -22.516 8.836 7.18 1 98 29 ILE B N 1
ATOM 2575 C CA . ILE B 1 29 ? -22.531 7.609 6.387 1 98 29 ILE B CA 1
ATOM 2576 C C . ILE B 1 29 ? -23.953 7.117 6.207 1 98 29 ILE B C 1
ATOM 2578 O O . ILE B 1 29 ? -24.375 6.773 5.098 1 98 29 ILE B O 1
ATOM 2582 N N . ALA B 1 30 ? -24.672 7.094 7.277 1 97.75 30 ALA B N 1
ATOM 2583 C CA . ALA B 1 30 ? -26.062 6.645 7.23 1 97.75 30 ALA B CA 1
ATOM 2584 C C . ALA B 1 30 ? -26.891 7.535 6.309 1 97.75 30 ALA B C 1
ATOM 2586 O O . ALA B 1 30 ? -27.656 7.035 5.48 1 97.75 30 ALA B O 1
ATOM 2587 N N . ALA B 1 31 ? -26.75 8.812 6.492 1 98.12 31 ALA B N 1
ATOM 2588 C CA . ALA B 1 31 ? -27.516 9.766 5.707 1 98.12 31 ALA B CA 1
ATOM 2589 C C . ALA B 1 31 ? -27.203 9.633 4.219 1 98.12 31 ALA B C 1
ATOM 2591 O O . ALA B 1 31 ? -28.109 9.688 3.383 1 98.12 31 ALA B O 1
ATOM 2592 N N . MET B 1 32 ? -25.938 9.508 3.883 1 98.06 32 MET B N 1
ATOM 2593 C CA . MET B 1 32 ? -25.547 9.383 2.482 1 98.06 32 MET B CA 1
ATOM 2594 C C . MET B 1 32 ? -26.016 8.055 1.902 1 98.06 32 MET B C 1
ATOM 2596 O O . MET B 1 32 ? -26.391 7.98 0.731 1 98.06 32 MET B O 1
ATOM 2600 N N . SER B 1 33 ? -25.906 6.996 2.703 1 97.75 33 SER B N 1
ATOM 2601 C CA . SER B 1 33 ? -26.406 5.703 2.246 1 97.75 33 SER B CA 1
ATOM 2602 C C . SER B 1 33 ? -27.891 5.777 1.899 1 97.75 33 SER B C 1
ATOM 2604 O O . SER B 1 33 ? -28.328 5.203 0.902 1 97.75 33 SER B O 1
ATOM 2606 N N . ASP B 1 34 ? -28.609 6.488 2.719 1 97.31 34 ASP B N 1
ATOM 2607 C CA . ASP B 1 34 ? -30.031 6.688 2.467 1 97.31 34 ASP B CA 1
ATOM 2608 C C . ASP B 1 34 ? -30.25 7.543 1.222 1 97.31 34 ASP B C 1
ATOM 2610 O O . ASP B 1 34 ? -31.094 7.215 0.378 1 97.31 34 ASP B O 1
ATOM 2614 N N . GLU B 1 35 ? -29.547 8.617 1.149 1 96.75 35 GLU B N 1
ATOM 2615 C CA . GLU B 1 35 ? -29.703 9.57 0.052 1 96.75 35 GLU B CA 1
ATOM 2616 C C . GLU B 1 35 ? -29.453 8.898 -1.296 1 96.75 35 GLU B C 1
ATOM 2618 O O . GLU B 1 35 ? -30.125 9.195 -2.281 1 96.75 35 GLU B O 1
ATOM 2623 N N . PHE B 1 36 ? -28.5 8.023 -1.348 1 96.81 36 PHE B N 1
ATOM 2624 C CA . PHE B 1 36 ? -28.125 7.379 -2.607 1 96.81 36 PHE B CA 1
ATOM 2625 C C . PHE B 1 36 ? -28.844 6.043 -2.76 1 96.81 36 PHE B C 1
ATOM 2627 O O . PHE B 1 36 ? -28.578 5.285 -3.693 1 96.81 36 PHE B O 1
ATOM 2634 N N . GLY B 1 37 ? -29.688 5.719 -1.852 1 96.31 37 GLY B N 1
ATOM 2635 C CA . GLY B 1 37 ? -30.547 4.551 -1.957 1 96.31 37 GLY B CA 1
ATOM 2636 C C . GLY B 1 37 ? -29.781 3.244 -1.971 1 96.31 37 GLY B C 1
ATOM 2637 O O . GLY B 1 37 ? -30.094 2.342 -2.75 1 96.31 37 GLY B O 1
ATOM 2638 N N . LEU B 1 38 ? -28.766 3.129 -1.12 1 96.75 38 LEU B N 1
ATOM 2639 C CA . LEU B 1 38 ? -27.953 1.915 -1.103 1 96.75 38 LEU B CA 1
ATOM 2640 C C . LEU B 1 38 ? -28.734 0.753 -0.49 1 96.75 38 LEU B C 1
ATOM 2642 O O . LEU B 1 38 ? -29.422 0.925 0.517 1 96.75 38 LEU B O 1
ATOM 2646 N N . SER B 1 39 ? -28.656 -0.368 -1.138 1 96.5 39 SER B N 1
ATOM 2647 C CA . SER B 1 39 ? -29.219 -1.589 -0.582 1 96.5 39 SER B CA 1
ATOM 2648 C C . SER B 1 39 ? -28.438 -2.072 0.627 1 96.5 39 SER B C 1
ATOM 2650 O O . SER B 1 39 ? -27.344 -1.564 0.906 1 96.5 39 SER B O 1
ATOM 2652 N N . ASP B 1 40 ? -29 -3.02 1.343 1 95.69 40 ASP B N 1
ATOM 2653 C CA . ASP B 1 40 ? -28.312 -3.598 2.488 1 95.69 40 ASP B CA 1
ATOM 2654 C C . ASP B 1 40 ? -26.984 -4.234 2.066 1 95.69 40 ASP B C 1
ATOM 2656 O O . ASP B 1 40 ? -25.984 -4.145 2.783 1 95.69 40 ASP B O 1
ATOM 2660 N N . ASP B 1 41 ? -27.016 -4.84 0.967 1 94.5 41 ASP B N 1
ATOM 2661 C CA . ASP B 1 41 ? -25.797 -5.469 0.448 1 94.5 41 ASP B CA 1
ATOM 2662 C C . ASP B 1 41 ? -24.734 -4.426 0.118 1 94.5 41 ASP B C 1
ATOM 2664 O O . ASP B 1 41 ? -23.562 -4.629 0.397 1 94.5 41 ASP B O 1
ATOM 2668 N N . GLU B 1 42 ? -25.141 -3.363 -0.434 1 94.56 42 GLU B N 1
ATOM 2669 C CA . GLU B 1 42 ? -24.219 -2.285 -0.781 1 94.56 42 GLU B CA 1
ATOM 2670 C C . GLU B 1 42 ? -23.656 -1.618 0.469 1 94.56 42 GLU B C 1
ATOM 2672 O O . GLU B 1 42 ? -22.469 -1.284 0.52 1 94.56 42 GLU B O 1
ATOM 2677 N N . ARG B 1 43 ? -24.547 -1.465 1.422 1 96.25 43 ARG B N 1
ATOM 2678 C CA . ARG B 1 43 ? -24.109 -0.874 2.688 1 96.25 43 ARG B CA 1
ATOM 2679 C C . ARG B 1 43 ? -23.094 -1.762 3.391 1 96.25 43 ARG B C 1
ATOM 2681 O O . ARG B 1 43 ? -22.219 -1.265 4.094 1 96.25 43 ARG B O 1
ATOM 2688 N N . ALA B 1 44 ? -23.203 -3.014 3.125 1 95.06 44 ALA B N 1
ATOM 2689 C CA . ALA B 1 44 ? -22.344 -3.973 3.807 1 95.06 44 ALA B CA 1
ATOM 2690 C C . ALA B 1 44 ? -21.094 -4.289 2.967 1 95.06 44 ALA B C 1
ATOM 2692 O O . ALA B 1 44 ? -20.188 -4.973 3.434 1 95.06 44 ALA B O 1
ATOM 2693 N N . GLN B 1 45 ? -21.078 -3.787 1.774 1 94.38 45 GLN B N 1
ATOM 2694 C CA . GLN B 1 45 ? -19.969 -4.117 0.872 1 94.38 45 GLN B CA 1
ATOM 2695 C C . GLN B 1 45 ? -18.641 -3.682 1.455 1 94.38 45 GLN B C 1
ATOM 2697 O O . GLN B 1 45 ? -18.5 -2.553 1.934 1 94.38 45 GLN B O 1
ATOM 2702 N N . MET B 1 46 ? -17.703 -4.586 1.44 1 93.75 46 MET B N 1
ATOM 2703 C CA . MET B 1 46 ? -16.375 -4.32 1.966 1 93.75 46 MET B CA 1
ATOM 2704 C C . MET B 1 46 ? -15.391 -4.016 0.836 1 93.75 46 MET B C 1
ATOM 2706 O O . MET B 1 46 ? -15.578 -4.477 -0.292 1 93.75 46 MET B O 1
ATOM 2710 N N . LEU B 1 47 ? -14.367 -3.211 1.137 1 91.31 47 LEU B N 1
ATOM 2711 C CA . LEU B 1 47 ? -13.211 -3.146 0.251 1 91.31 47 LEU B CA 1
ATOM 2712 C C . LEU B 1 47 ? -12.586 -4.527 0.069 1 91.31 47 LEU B C 1
ATOM 2714 O O . LEU B 1 47 ? -12.812 -5.426 0.884 1 91.31 47 LEU B O 1
ATOM 2718 N N . PRO B 1 48 ? -11.828 -4.707 -0.97 1 84.75 48 PRO B N 1
ATOM 2719 C CA . PRO B 1 48 ? -11.234 -6.023 -1.216 1 84.75 48 PRO B CA 1
ATOM 2720 C C . PRO B 1 48 ? -10.414 -6.527 -0.032 1 84.75 48 PRO B C 1
ATOM 2722 O O . PRO B 1 48 ? -10.367 -7.734 0.221 1 84.75 48 PRO B O 1
ATOM 2725 N N . SER B 1 49 ? -9.852 -5.695 0.736 1 83.19 49 SER B N 1
ATOM 2726 C CA . SER B 1 49 ? -9.055 -6.082 1.898 1 83.19 49 SER B CA 1
ATOM 2727 C C . SER B 1 49 ? -9.938 -6.664 2.998 1 83.19 49 SER B C 1
ATOM 2729 O O . SER B 1 49 ? -9.453 -7.363 3.889 1 83.19 49 SER B O 1
ATOM 2731 N N . GLY B 1 50 ? -11.203 -6.355 2.957 1 87.56 50 GLY B N 1
ATOM 2732 C CA . GLY B 1 50 ? -12.133 -6.805 3.979 1 87.56 50 GLY B CA 1
ATOM 2733 C C . GLY B 1 50 ? -12.008 -6.035 5.277 1 87.56 50 GLY B C 1
ATOM 2734 O O . GLY B 1 50 ? -12.68 -6.359 6.262 1 87.56 50 GLY B O 1
ATOM 2735 N N . ARG B 1 51 ? -11.297 -5.012 5.312 1 86.25 51 ARG B N 1
ATOM 2736 C CA . ARG B 1 51 ? -11 -4.32 6.562 1 86.25 51 ARG B CA 1
ATOM 2737 C C . ARG B 1 51 ? -12.008 -3.205 6.824 1 86.25 51 ARG B C 1
ATOM 2739 O O . ARG B 1 51 ? -12.281 -2.867 7.977 1 86.25 51 ARG B O 1
ATOM 2746 N N . GLN B 1 52 ? -12.484 -2.67 5.715 1 91.38 52 GLN B N 1
ATOM 2747 C CA . GLN B 1 52 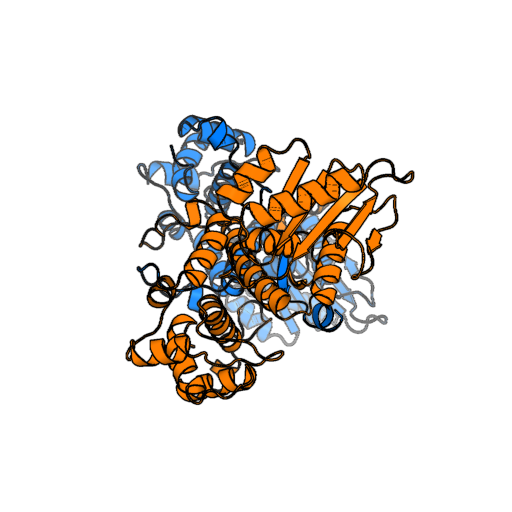? -13.391 -1.528 5.84 1 91.38 52 GLN B CA 1
ATOM 2748 C C . GLN B 1 52 ? -14.508 -1.595 4.805 1 91.38 52 GLN B C 1
ATOM 2750 O O . GLN B 1 52 ? -14.312 -2.111 3.705 1 91.38 52 GLN B O 1
ATOM 2755 N N . ARG B 1 53 ? -15.602 -1.082 5.227 1 94.94 53 ARG B N 1
ATOM 2756 C CA . ARG B 1 53 ? -16.703 -0.966 4.281 1 94.94 53 ARG B CA 1
ATOM 2757 C C . ARG B 1 53 ? -16.406 0.079 3.211 1 94.94 53 ARG B C 1
ATOM 2759 O O . ARG B 1 53 ? -15.805 1.114 3.5 1 94.94 53 ARG B O 1
ATOM 2766 N N . THR B 1 54 ? -16.828 -0.159 2.029 1 94.25 54 THR B N 1
ATOM 2767 C CA . THR B 1 54 ? -16.578 0.719 0.893 1 94.25 54 THR B CA 1
ATOM 2768 C C . THR B 1 54 ? -17.172 2.1 1.128 1 94.25 54 THR B C 1
ATOM 2770 O O . THR B 1 54 ? -16.516 3.117 0.916 1 94.25 54 THR B O 1
ATOM 2773 N N . MET B 1 55 ? -18.406 2.16 1.621 1 96.25 55 MET B N 1
ATOM 2774 C CA . MET B 1 55 ? -19.078 3.441 1.849 1 96.25 55 MET B CA 1
ATOM 2775 C C . MET B 1 55 ? -18.359 4.234 2.938 1 96.25 55 MET B C 1
ATOM 2777 O O . MET B 1 55 ? -18.25 5.461 2.848 1 96.25 55 MET B O 1
ATOM 2781 N N . TYR B 1 56 ? -17.953 3.584 3.941 1 95.94 56 TYR B N 1
ATOM 2782 C CA . TYR B 1 56 ? -17.172 4.25 4.977 1 95.94 56 TYR B CA 1
ATOM 2783 C C . TYR B 1 56 ? -15.93 4.918 4.387 1 95.94 56 TYR B C 1
ATOM 2785 O O . TYR B 1 56 ? -15.633 6.074 4.695 1 95.94 56 TYR B O 1
ATOM 2793 N N . ASP B 1 57 ? -15.281 4.152 3.562 1 95.38 57 ASP B N 1
ATOM 2794 C CA . ASP B 1 57 ? -14.062 4.633 2.926 1 95.38 57 ASP B CA 1
ATOM 2795 C C . ASP B 1 57 ? -14.336 5.867 2.07 1 95.38 57 ASP B C 1
ATOM 2797 O O . ASP B 1 57 ? -13.602 6.855 2.139 1 95.38 57 ASP B O 1
ATOM 2801 N N . ARG B 1 58 ? -15.344 5.816 1.334 1 95.06 58 ARG B N 1
ATOM 2802 C CA . ARG B 1 58 ? -15.695 6.91 0.43 1 95.06 58 ARG B CA 1
ATOM 2803 C C . ARG B 1 58 ? -16.047 8.172 1.209 1 95.06 58 ARG B C 1
ATOM 2805 O O . ARG B 1 58 ? -15.57 9.258 0.891 1 95.06 58 ARG B O 1
ATOM 2812 N N . VAL B 1 59 ? -16.812 7.988 2.195 1 97.12 59 VAL B N 1
ATOM 2813 C CA . VAL B 1 59 ? -17.219 9.125 3.008 1 97.12 59 VAL B CA 1
ATOM 2814 C C . VAL B 1 59 ? -16.016 9.703 3.742 1 97.12 59 VAL B C 1
ATOM 2816 O O . VAL B 1 59 ? -15.82 10.914 3.785 1 97.12 59 VAL B O 1
ATOM 2819 N N . HIS B 1 60 ? -15.258 8.844 4.309 1 95.38 60 HIS B N 1
ATOM 2820 C CA . HIS B 1 60 ? -14.078 9.266 5.055 1 95.38 60 HIS B CA 1
ATOM 2821 C C . HIS B 1 60 ? -13.18 10.156 4.203 1 95.38 60 HIS B C 1
ATOM 2823 O O . HIS B 1 60 ? -12.758 11.227 4.648 1 95.38 60 HIS B O 1
ATOM 2829 N N . TRP B 1 61 ? -12.914 9.773 3.057 1 95.38 61 TRP B N 1
ATOM 2830 C CA . TRP B 1 61 ? -11.977 10.523 2.232 1 95.38 61 TRP B CA 1
ATOM 2831 C C . TRP B 1 61 ? -12.641 11.766 1.649 1 95.38 61 TRP B C 1
ATOM 2833 O O . TRP B 1 61 ? -11.977 12.781 1.412 1 95.38 61 TRP B O 1
ATOM 2843 N N . SER B 1 62 ? -13.945 11.703 1.418 1 96.31 62 SER B N 1
ATOM 2844 C CA . SER B 1 62 ? -14.68 12.93 1.103 1 96.31 62 SER B CA 1
ATOM 2845 C C . SER B 1 62 ? -14.523 13.969 2.203 1 96.31 62 SER B C 1
ATOM 2847 O O . SER B 1 62 ? -14.148 15.117 1.934 1 96.31 62 SER B O 1
ATOM 2849 N N . LEU B 1 63 ? -14.75 13.516 3.418 1 97.19 63 LEU B N 1
ATOM 2850 C CA . LEU B 1 63 ? -14.625 14.398 4.574 1 97.19 63 LEU B CA 1
ATOM 2851 C C . LEU B 1 63 ? -13.195 14.906 4.711 1 97.19 63 LEU B C 1
ATOM 2853 O O . LEU B 1 63 ? -12.977 16.094 5.004 1 97.19 63 LEU B O 1
ATOM 2857 N N . THR B 1 64 ? -12.242 14.078 4.512 1 94.44 64 THR B N 1
ATOM 2858 C CA . THR B 1 64 ? -10.836 14.438 4.637 1 94.44 64 THR B CA 1
ATOM 2859 C C . THR B 1 64 ? -10.461 15.531 3.646 1 94.44 64 THR B C 1
ATOM 2861 O O . THR B 1 64 ? -9.906 16.562 4.031 1 94.44 64 THR B O 1
ATOM 2864 N N . HIS B 1 65 ? -10.852 15.352 2.393 1 95.12 65 HIS B N 1
ATOM 2865 C CA . HIS B 1 65 ? -10.516 16.328 1.368 1 95.12 65 HIS B CA 1
ATOM 2866 C C . HIS B 1 65 ? -11.195 17.672 1.651 1 95.12 65 HIS B C 1
ATOM 2868 O O . HIS B 1 65 ? -10.57 18.734 1.55 1 95.12 65 HIS B O 1
ATOM 2874 N N . MET B 1 66 ? -12.422 17.609 2.021 1 97.12 66 MET B N 1
ATOM 2875 C CA . MET B 1 66 ? -13.148 18.844 2.295 1 97.12 66 MET B CA 1
ATOM 2876 C C . MET B 1 66 ? -12.602 19.531 3.537 1 97.12 66 MET B C 1
ATOM 2878 O O . MET B 1 66 ? -12.57 20.766 3.605 1 97.12 66 MET B O 1
ATOM 2882 N N . SER B 1 67 ? -12.242 18.734 4.504 1 95.81 67 SER B N 1
ATOM 2883 C CA . SER B 1 67 ? -11.617 19.297 5.691 1 95.81 67 SER B CA 1
ATOM 2884 C C . SER B 1 67 ? -10.289 19.969 5.352 1 95.81 67 SER B C 1
ATOM 2886 O O . SER B 1 67 ? -10.008 21.078 5.828 1 95.81 67 SER B O 1
ATOM 2888 N N . GLN B 1 68 ? -9.539 19.359 4.523 1 93 68 GLN B N 1
ATOM 2889 C CA . GLN B 1 68 ? -8.258 19.922 4.109 1 93 68 GLN B CA 1
ATOM 2890 C C . GLN B 1 68 ? -8.445 21.234 3.344 1 93 68 GLN B C 1
ATOM 2892 O O . GLN B 1 68 ? -7.598 22.125 3.406 1 93 68 GLN B O 1
ATOM 2897 N N . ALA B 1 69 ? -9.578 21.359 2.693 1 95.06 69 ALA B N 1
ATOM 2898 C CA . ALA B 1 69 ? -9.898 22.562 1.935 1 95.06 69 ALA B CA 1
ATOM 2899 C C . ALA B 1 69 ? -10.477 23.641 2.842 1 95.06 69 ALA B C 1
ATOM 2901 O O . ALA B 1 69 ? -10.695 24.781 2.406 1 95.06 69 ALA B O 1
ATOM 2902 N N . GLY B 1 70 ? -10.82 23.297 4.105 1 94.38 70 GLY B N 1
ATOM 2903 C CA . GLY B 1 70 ? -11.352 24.266 5.059 1 94.38 70 GLY B CA 1
ATOM 2904 C C . GLY B 1 70 ? -12.867 24.359 5.027 1 94.38 70 GLY B C 1
ATOM 2905 O O . GLY B 1 70 ? -13.453 25.234 5.656 1 94.38 70 GLY B O 1
ATOM 2906 N N . LEU B 1 71 ? -13.484 23.438 4.285 1 97.56 71 LEU B N 1
ATOM 2907 C CA . LEU B 1 71 ? -14.938 23.469 4.18 1 97.56 71 LEU B CA 1
ATOM 2908 C C . LEU B 1 71 ? -15.586 22.844 5.414 1 97.56 71 LEU B C 1
ATOM 2910 O O . LEU B 1 71 ? -16.766 23.094 5.691 1 97.56 71 LEU B O 1
ATOM 2914 N N . LEU B 1 72 ? -14.836 21.969 6.059 1 97.25 72 LEU B N 1
ATOM 2915 C CA . LEU B 1 72 ? -15.328 21.266 7.238 1 97.25 72 LEU B CA 1
ATOM 2916 C C . LEU B 1 72 ? -14.344 21.391 8.391 1 97.25 72 LEU B C 1
ATOM 2918 O O . LEU B 1 72 ? -13.133 21.469 8.172 1 97.25 72 LEU B O 1
ATOM 2922 N N . ASP B 1 73 ? -14.859 21.375 9.562 1 93.94 73 ASP B N 1
ATOM 2923 C CA . ASP B 1 73 ? -14.07 21.281 10.789 1 93.94 73 ASP B CA 1
ATOM 2924 C C . ASP B 1 73 ? -14.438 20.031 11.578 1 93.94 73 ASP B C 1
ATOM 2926 O O . ASP B 1 73 ? -15.469 19.406 11.32 1 93.94 73 ASP B O 1
ATOM 2930 N N . ARG B 1 74 ? -13.555 19.688 12.414 1 91.44 74 ARG B N 1
ATOM 2931 C CA . ARG B 1 74 ? -13.781 18.594 13.336 1 91.44 74 ARG B CA 1
ATOM 2932 C C . ARG B 1 74 ? -13.719 19.062 14.789 1 91.44 74 ARG B C 1
ATOM 2934 O O . ARG B 1 74 ? -12.68 18.953 15.438 1 91.44 74 ARG B O 1
ATOM 2941 N N . PRO B 1 75 ? -14.883 19.453 15.289 1 90.12 75 PRO B N 1
ATOM 2942 C CA . PRO B 1 75 ? -14.891 20.047 16.625 1 90.12 75 PRO B CA 1
ATOM 2943 C C . PRO B 1 75 ? -14.555 19.047 17.734 1 90.12 75 PRO B C 1
ATOM 2945 O O . PRO B 1 75 ? -13.953 19.406 18.734 1 90.12 75 PRO B O 1
ATOM 2948 N N . THR B 1 76 ? -15.078 17.812 17.625 1 88.5 76 THR B N 1
ATOM 2949 C CA . THR B 1 76 ? -14.766 16.734 18.547 1 88.5 76 THR B CA 1
ATOM 2950 C C . THR B 1 76 ? -14.453 15.445 17.797 1 88.5 76 THR B C 1
ATOM 2952 O O . THR B 1 76 ? -14.703 15.352 16.594 1 88.5 76 THR B O 1
ATOM 2955 N N . ARG B 1 77 ? -13.875 14.602 18.562 1 87 77 ARG B N 1
ATOM 2956 C CA . ARG B 1 77 ? -13.508 13.32 17.969 1 87 77 ARG B CA 1
ATOM 2957 C C . ARG B 1 77 ? -14.703 12.68 17.281 1 87 77 ARG B C 1
ATOM 2959 O O . ARG B 1 77 ? -15.766 12.523 17.891 1 87 77 ARG B O 1
ATOM 2966 N N . GLY B 1 78 ? -14.523 12.398 16.016 1 88.94 78 GLY B N 1
ATOM 2967 C CA . GLY B 1 78 ? -15.508 11.633 15.266 1 88.94 78 GLY B CA 1
ATOM 2968 C C . GLY B 1 78 ? -16.641 12.477 14.727 1 88.94 78 GLY B C 1
ATOM 2969 O O . GLY B 1 78 ? -17.562 11.961 14.086 1 88.94 78 GLY B O 1
ATOM 2970 N N . HIS B 1 79 ? -16.562 13.797 14.961 1 95.31 79 HIS B N 1
ATOM 2971 C CA . HIS B 1 79 ? -17.625 14.664 14.492 1 95.31 79 HIS B CA 1
ATOM 2972 C C . HIS B 1 79 ? -17.125 15.656 13.453 1 95.31 79 HIS B C 1
ATOM 2974 O O . HIS B 1 79 ? -15.945 16.016 13.461 1 95.31 79 HIS B O 1
ATOM 2980 N N . VAL B 1 80 ? -18.062 16.016 12.602 1 97.19 80 VAL B N 1
ATOM 2981 C CA . VAL B 1 80 ? -17.734 16.969 11.547 1 97.19 80 VAL B CA 1
ATOM 2982 C C . VAL B 1 80 ? -18.781 18.094 11.523 1 97.19 80 VAL B C 1
ATOM 2984 O O . VAL B 1 80 ? -19.938 17.875 11.906 1 97.19 80 VAL B O 1
ATOM 2987 N N . GLN B 1 81 ? -18.312 19.234 11.156 1 97.94 81 GLN B N 1
ATOM 2988 C CA . GLN B 1 81 ? -19.188 20.406 11.086 1 97.94 81 GLN B CA 1
ATOM 2989 C C . GLN B 1 81 ? -18.797 21.312 9.914 1 97.94 81 GLN B C 1
ATOM 2991 O O . GLN B 1 81 ? -17.609 21.5 9.633 1 97.94 81 GLN B O 1
ATOM 2996 N N . VAL B 1 82 ? -19.828 21.781 9.234 1 98.19 82 VAL B N 1
ATOM 2997 C CA . VAL B 1 82 ? -19.562 22.641 8.078 1 98.19 82 VAL B CA 1
ATOM 2998 C C . VAL B 1 82 ? -19.094 24.016 8.547 1 98.19 82 VAL B C 1
ATOM 3000 O O . VAL B 1 82 ? -19.578 24.516 9.562 1 98.19 82 VAL B O 1
ATOM 3003 N N . THR B 1 83 ? -18.156 24.609 7.871 1 97.06 83 THR B N 1
ATOM 3004 C CA . THR B 1 83 ? -17.688 25.953 8.156 1 97.06 83 THR B CA 1
ATOM 3005 C C . THR B 1 83 ? -18.469 26.984 7.348 1 97.06 83 THR B C 1
ATOM 3007 O O . THR B 1 83 ? -19.312 26.625 6.52 1 97.06 83 THR B O 1
ATOM 3010 N N . ASP B 1 84 ? -18.156 28.25 7.605 1 97 84 ASP B N 1
ATOM 3011 C CA . ASP B 1 84 ? -18.766 29.312 6.793 1 97 84 ASP B CA 1
ATOM 3012 C C . ASP B 1 84 ? -18.344 29.172 5.328 1 97 84 ASP B C 1
ATOM 3014 O O . ASP B 1 84 ? -19.156 29.375 4.426 1 97 84 ASP B O 1
ATOM 3018 N N . THR B 1 85 ? -17.125 28.859 5.156 1 96.88 85 THR B N 1
ATOM 3019 C CA . THR B 1 85 ? -16.609 28.641 3.809 1 96.88 85 THR B CA 1
ATOM 3020 C C . THR B 1 85 ? -17.359 27.5 3.129 1 96.88 85 THR B C 1
ATOM 3022 O O . THR B 1 85 ? -17.703 27.594 1.95 1 96.88 85 THR B O 1
ATOM 3025 N N . GLY B 1 86 ? -17.578 26.406 3.865 1 97.88 86 GLY B N 1
ATOM 3026 C CA . GLY B 1 86 ? -18.328 25.266 3.324 1 97.88 86 GLY B CA 1
ATOM 3027 C C . GLY B 1 86 ? -19.734 25.641 2.883 1 97.88 86 GLY B C 1
ATOM 3028 O O . GLY B 1 86 ? -20.188 25.188 1.834 1 97.88 86 GLY B O 1
ATOM 3029 N N . ARG B 1 87 ? -20.344 26.469 3.645 1 97.5 87 ARG B N 1
ATOM 3030 C CA . ARG B 1 87 ? -21.688 26.922 3.305 1 97.5 87 ARG B CA 1
ATOM 3031 C C . ARG B 1 87 ? -21.672 27.781 2.051 1 97.5 87 ARG B C 1
ATOM 3033 O O . ARG B 1 87 ? -22.578 27.703 1.225 1 97.5 87 ARG B O 1
ATOM 3040 N N . GLN B 1 88 ? -20.703 28.594 1.951 1 97.31 88 GLN B N 1
ATOM 3041 C CA . GLN B 1 88 ? -20.562 29.438 0.774 1 97.31 88 GLN B CA 1
ATOM 3042 C C . GLN B 1 88 ? -20.328 28.609 -0.482 1 97.31 88 GLN B C 1
ATOM 3044 O O . GLN B 1 88 ? -20.906 28.891 -1.536 1 97.31 88 GLN B O 1
ATOM 3049 N N . VAL B 1 89 ? -19.5 27.625 -0.337 1 97.94 89 VAL B N 1
ATOM 3050 C CA . VAL B 1 89 ? -19.203 26.766 -1.468 1 97.94 89 VAL B CA 1
ATOM 3051 C C . VAL B 1 89 ? -20.453 26.016 -1.899 1 97.94 89 VAL B C 1
ATOM 3053 O O . VAL B 1 89 ? -20.719 25.859 -3.096 1 97.94 89 VAL B O 1
ATOM 3056 N N . LEU B 1 90 ? -21.219 25.531 -0.899 1 97.62 90 LEU B N 1
ATOM 3057 C CA . LEU B 1 90 ? -22.469 24.828 -1.194 1 97.62 90 LEU B CA 1
ATOM 3058 C C . LEU B 1 90 ? -23.391 25.703 -2.033 1 97.62 90 LEU B C 1
ATOM 3060 O O . LEU B 1 90 ? -24.016 25.219 -2.979 1 97.62 90 LEU B O 1
ATOM 3064 N N . LYS B 1 91 ? -23.469 26.969 -1.726 1 97.12 91 LYS B N 1
ATOM 3065 C CA . LYS B 1 91 ? -24.312 27.906 -2.441 1 97.12 91 LYS B CA 1
ATOM 3066 C C . LYS B 1 91 ? -23.75 28.219 -3.824 1 97.12 91 LYS B C 1
ATOM 3068 O O . LYS B 1 91 ? -24.5 28.312 -4.801 1 97.12 91 LYS B O 1
ATOM 3073 N N . ALA B 1 92 ? -22.469 28.391 -3.904 1 97.44 92 ALA B N 1
ATOM 3074 C CA . ALA B 1 92 ? -21.797 28.797 -5.133 1 97.44 92 ALA B CA 1
ATOM 3075 C C . ALA B 1 92 ? -21.766 27.672 -6.152 1 97.44 92 ALA B C 1
ATOM 3077 O O . ALA B 1 92 ? -21.656 27.906 -7.355 1 97.44 92 ALA B O 1
ATOM 3078 N N . HIS B 1 93 ? -21.875 26.469 -5.691 1 97.31 93 HIS B N 1
ATOM 3079 C CA . HIS B 1 93 ? -21.797 25.312 -6.574 1 97.31 93 HIS B CA 1
ATOM 3080 C C . HIS B 1 93 ? -23 24.391 -6.395 1 97.31 93 HIS B C 1
ATOM 3082 O O . HIS B 1 93 ? -22.859 23.297 -5.828 1 97.31 93 HIS B O 1
ATOM 3088 N N . PRO B 1 94 ? -24.078 24.719 -7 1 94.88 94 PRO B N 1
ATOM 3089 C CA . PRO B 1 94 ? -25.328 23.969 -6.773 1 94.88 94 PRO B CA 1
ATOM 3090 C C . PRO B 1 94 ? -25.312 22.594 -7.422 1 94.88 94 PRO B C 1
ATOM 3092 O O . PRO B 1 94 ? -26.062 21.703 -7.016 1 94.88 94 PRO B O 1
ATOM 3095 N N . GLU B 1 95 ? -24.484 22.344 -8.375 1 94.56 95 GLU B N 1
ATOM 3096 C CA . GLU B 1 95 ? -24.531 21.094 -9.133 1 94.56 95 GLU B CA 1
ATOM 3097 C C . GLU B 1 95 ? -23.562 20.078 -8.57 1 94.56 95 GLU B C 1
ATOM 3099 O O . GLU B 1 95 ? -23.906 18.891 -8.422 1 94.56 95 GLU B O 1
ATOM 3104 N N . ARG B 1 96 ? -22.297 20.609 -8.359 1 95.06 96 ARG B N 1
ATOM 3105 C CA . ARG B 1 96 ? -21.281 19.625 -7.969 1 95.06 96 ARG B CA 1
ATOM 3106 C C . ARG B 1 96 ? -20.125 20.312 -7.242 1 95.06 96 ARG B C 1
ATOM 3108 O O . ARG B 1 96 ? -19.75 21.438 -7.586 1 95.06 96 ARG B O 1
ATOM 3115 N N . VAL B 1 97 ? -19.719 19.703 -6.191 1 96.25 97 VAL B N 1
ATOM 3116 C CA . VAL B 1 97 ? -18.469 20.047 -5.539 1 96.25 97 VAL B CA 1
ATOM 3117 C C . VAL B 1 97 ? -17.484 18.875 -5.676 1 96.25 97 VAL B C 1
ATOM 3119 O O . VAL B 1 97 ? -17.797 17.75 -5.285 1 96.25 97 VAL B O 1
ATOM 3122 N N . ASP B 1 98 ? -16.375 19.141 -6.297 1 94.56 98 ASP B N 1
ATOM 3123 C CA . ASP B 1 98 ? -15.367 18.094 -6.5 1 94.56 98 ASP B CA 1
ATOM 3124 C C . ASP B 1 98 ? -13.969 18.656 -6.27 1 94.56 98 ASP B C 1
ATOM 3126 O O . ASP B 1 98 ? -13.805 19.75 -5.742 1 94.56 98 ASP B O 1
ATOM 3130 N N . MET B 1 99 ? -12.984 17.891 -6.613 1 90.75 99 MET B N 1
ATOM 3131 C CA . MET B 1 99 ? -11.594 18.25 -6.344 1 90.75 99 MET B CA 1
ATOM 3132 C C . MET B 1 99 ? -11.203 19.516 -7.105 1 90.75 99 MET B C 1
ATOM 3134 O O . MET B 1 99 ? -10.383 20.297 -6.629 1 90.75 99 MET B O 1
ATOM 3138 N N . ALA B 1 100 ? -11.766 19.656 -8.219 1 91.31 100 ALA B N 1
ATOM 3139 C CA . ALA B 1 100 ? -11.5 20.875 -8.992 1 91.31 100 ALA B CA 1
ATOM 3140 C C . ALA B 1 100 ? -11.914 22.109 -8.211 1 91.31 100 ALA B C 1
ATOM 3142 O O . ALA B 1 100 ? -11.219 23.141 -8.234 1 91.31 100 ALA B O 1
ATOM 3143 N N . VAL B 1 101 ? -13.039 22.016 -7.582 1 95.38 101 VAL B N 1
ATOM 3144 C CA . VAL B 1 101 ? -13.523 23.125 -6.75 1 95.38 101 VAL B CA 1
ATOM 3145 C C . VAL B 1 101 ? -12.594 23.312 -5.551 1 95.38 101 VAL B C 1
ATOM 3147 O O . VAL B 1 101 ? -12.234 24.438 -5.207 1 95.38 101 VAL B O 1
ATOM 3150 N N . LEU B 1 102 ? -12.203 22.203 -4.93 1 95.06 102 LEU B N 1
ATOM 3151 C CA . LEU B 1 102 ? -11.359 22.266 -3.746 1 95.06 102 LEU B CA 1
ATOM 3152 C C . LEU B 1 102 ? -10 22.875 -4.082 1 95.06 102 LEU B C 1
ATOM 3154 O O . LEU B 1 102 ? -9.375 23.516 -3.234 1 95.06 102 LEU B O 1
ATOM 3158 N N . ARG B 1 103 ? -9.57 22.781 -5.328 1 92.56 103 ARG B N 1
ATOM 3159 C CA . ARG B 1 103 ? -8.266 23.266 -5.762 1 92.56 103 ARG B CA 1
ATOM 3160 C C . ARG B 1 103 ? -8.25 24.781 -5.836 1 92.56 103 ARG B C 1
ATOM 3162 O O . ARG B 1 103 ? -7.199 25.391 -6.074 1 92.56 103 ARG B O 1
ATOM 3169 N N . GLU B 1 104 ? -9.328 25.375 -5.586 1 92.88 104 GLU B N 1
ATOM 3170 C CA . GLU B 1 104 ? -9.398 26.828 -5.543 1 92.88 104 GLU B CA 1
ATOM 3171 C C . GLU B 1 104 ? -8.945 27.375 -4.191 1 92.88 104 GLU B C 1
ATOM 3173 O O . GLU B 1 104 ? -8.68 28.562 -4.047 1 92.88 104 GLU B O 1
ATOM 3178 N N . PHE B 1 105 ? -8.867 26.516 -3.299 1 93.44 105 PHE B N 1
ATOM 3179 C CA . PHE B 1 105 ? -8.562 26.953 -1.939 1 93.44 105 PHE B CA 1
ATOM 3180 C C . PHE B 1 105 ? -7.086 26.75 -1.627 1 93.44 105 PHE B C 1
ATOM 3182 O O . PHE B 1 105 ? -6.551 25.656 -1.823 1 93.44 105 PHE B O 1
ATOM 3189 N N . PRO B 1 106 ? -6.395 27.766 -1.082 1 88 106 PRO B N 1
ATOM 3190 C CA . PRO B 1 106 ? -4.961 27.672 -0.796 1 88 106 PRO B CA 1
ATOM 3191 C C . PRO B 1 106 ? -4.609 26.516 0.133 1 88 106 PRO B C 1
ATOM 3193 O O . PRO B 1 106 ? -3.566 25.875 -0.037 1 88 106 PRO B O 1
ATOM 3196 N N . SER B 1 107 ? -5.477 26.297 1.105 1 86.94 107 SER B N 1
ATOM 3197 C CA . SER B 1 107 ? -5.215 25.219 2.043 1 86.94 107 SER B CA 1
ATOM 3198 C C . SER B 1 107 ? -5.188 23.859 1.332 1 86.94 107 SER B C 1
ATOM 3200 O O . SER B 1 107 ? -4.379 23 1.666 1 86.94 107 SER B O 1
ATOM 3202 N N . TYR B 1 108 ? -6.031 23.703 0.347 1 90.88 108 TYR B N 1
ATOM 3203 C CA . TYR B 1 108 ? -6.078 22.438 -0.387 1 90.88 108 TYR B CA 1
ATOM 3204 C C . TYR B 1 108 ? -4.914 22.328 -1.365 1 90.88 108 TYR B C 1
ATOM 3206 O O . TYR B 1 108 ? -4.379 21.25 -1.582 1 90.88 108 TYR B O 1
ATOM 3214 N N . ILE B 1 109 ? -4.562 23.422 -1.923 1 86.62 109 ILE B N 1
ATOM 3215 C CA . ILE B 1 109 ? -3.398 23.453 -2.803 1 86.62 109 ILE B CA 1
ATOM 3216 C C . ILE B 1 109 ? -2.156 23.016 -2.031 1 86.62 109 ILE B C 1
ATOM 3218 O O . ILE B 1 109 ? -1.372 22.188 -2.52 1 86.62 109 ILE B O 1
ATOM 3222 N N . ALA B 1 110 ? -2.021 23.531 -0.847 1 82.5 110 ALA B N 1
ATOM 3223 C CA . ALA B 1 110 ? -0.897 23.141 0.001 1 82.5 110 ALA B CA 1
ATOM 3224 C C . ALA B 1 110 ? -0.925 21.641 0.297 1 82.5 110 ALA B C 1
ATOM 3226 O O . ALA B 1 110 ? 0.119 20.984 0.306 1 82.5 110 ALA B O 1
ATOM 3227 N N . PHE B 1 111 ? -2.143 21.203 0.488 1 82.56 111 PHE B N 1
ATOM 3228 C CA . PHE B 1 111 ? -2.342 19.781 0.732 1 82.56 111 PHE B CA 1
ATOM 3229 C C . PHE B 1 111 ? -1.915 18.953 -0.478 1 82.56 111 PHE B C 1
ATOM 3231 O O . PHE B 1 111 ? -1.185 17.984 -0.34 1 82.56 111 PHE B O 1
ATOM 3238 N N . ARG B 1 112 ? -2.221 19.328 -1.625 1 83.56 112 ARG B N 1
ATOM 3239 C CA . ARG B 1 112 ? -1.906 18.609 -2.857 1 83.56 112 ARG B CA 1
ATOM 3240 C C . ARG B 1 112 ? -0.414 18.688 -3.164 1 83.56 112 ARG B C 1
ATOM 3242 O O . ARG B 1 112 ? 0.158 17.734 -3.705 1 83.56 112 ARG B O 1
ATOM 3249 N N . GLU B 1 113 ? 0.141 19.781 -2.855 1 80.12 113 GLU B N 1
ATOM 3250 C CA . GLU B 1 113 ? 1.576 19.922 -3.078 1 80.12 113 GLU B CA 1
ATOM 3251 C C . GLU B 1 113 ? 2.373 18.984 -2.188 1 80.12 113 GLU B C 1
ATOM 3253 O O . GLU B 1 113 ? 3.369 18.406 -2.625 1 80.12 113 GLU B O 1
ATOM 3258 N N . ARG B 1 114 ? 1.852 18.828 -1.047 1 77.25 114 ARG B N 1
ATOM 3259 C CA . ARG B 1 114 ? 2.484 17.875 -0.132 1 77.25 114 ARG B CA 1
ATOM 3260 C C . ARG B 1 114 ? 2.355 16.453 -0.647 1 77.25 114 ARG B C 1
ATOM 3262 O O . ARG B 1 114 ? 3.289 15.656 -0.524 1 77.25 114 ARG B O 1
ATOM 3269 N N . THR B 1 115 ? 1.262 16.188 -1.229 1 76.44 115 THR B N 1
ATOM 3270 C CA . THR B 1 115 ? 0.99 14.859 -1.757 1 76.44 115 THR B CA 1
ATOM 3271 C C . THR B 1 115 ? 1.839 14.586 -2.994 1 76.44 115 THR B C 1
ATOM 3273 O O . THR B 1 115 ? 2.426 13.508 -3.123 1 76.44 115 THR B O 1
ATOM 3276 N N . LYS B 1 116 ? 1.879 15.508 -3.865 1 71.88 116 LYS B N 1
ATOM 3277 C CA . LYS B 1 116 ? 2.615 15.359 -5.117 1 71.88 116 LYS B CA 1
ATOM 3278 C C . LYS B 1 116 ? 4.113 15.211 -4.859 1 71.88 116 LYS B C 1
ATOM 3280 O O . LYS B 1 116 ? 4.789 14.43 -5.527 1 71.88 116 LYS B O 1
ATOM 3285 N N . ALA B 1 117 ? 4.539 15.969 -3.926 1 67.62 117 ALA B N 1
ATOM 3286 C CA . ALA B 1 117 ? 5.965 15.945 -3.609 1 67.62 117 ALA B CA 1
ATOM 3287 C C . ALA B 1 117 ? 6.406 14.562 -3.146 1 67.62 117 ALA B C 1
ATOM 3289 O O . ALA B 1 117 ? 7.582 14.211 -3.244 1 67.62 117 ALA B O 1
ATOM 3290 N N . LYS B 1 118 ? 5.426 13.82 -2.865 1 67.19 118 LYS B N 1
ATOM 3291 C CA . LYS B 1 118 ? 5.75 12.516 -2.289 1 67.19 118 LYS B CA 1
ATOM 3292 C C . LYS B 1 118 ? 5.391 11.383 -3.25 1 67.19 118 LYS B C 1
ATOM 3294 O O . LYS B 1 118 ? 5.609 10.211 -2.941 1 67.19 118 LYS B O 1
ATOM 3299 N N . GLN B 1 119 ? 4.793 11.711 -4.383 1 65 119 GLN B N 1
ATOM 3300 C CA . GLN B 1 119 ? 4.383 10.711 -5.359 1 65 119 GLN B CA 1
ATOM 3301 C C . GLN B 1 119 ? 5.484 10.469 -6.391 1 65 119 GLN B C 1
ATOM 3303 O O . GLN B 1 119 ? 6.277 11.367 -6.684 1 65 119 GLN B O 1
ATOM 3308 N N . PRO B 1 120 ? 5.543 9.164 -6.789 1 57.88 120 PRO B N 1
ATOM 3309 C CA . PRO B 1 120 ? 6.484 8.906 -7.879 1 57.88 120 PRO B CA 1
ATOM 3310 C C . PRO B 1 120 ? 6.184 9.734 -9.125 1 57.88 120 PRO B C 1
ATOM 3312 O O . PRO B 1 120 ? 5.023 10.062 -9.391 1 57.88 120 PRO B O 1
ATOM 3315 N N . VAL B 1 121 ? 7.254 10.289 -9.836 1 51.19 121 VAL B N 1
ATOM 3316 C CA . VAL B 1 121 ? 7.18 11.148 -11.008 1 51.19 121 VAL B CA 1
ATOM 3317 C C . VAL B 1 121 ? 6.238 10.531 -12.039 1 51.19 121 VAL B C 1
ATOM 3319 O O . VAL B 1 121 ? 5.477 11.242 -12.703 1 51.19 121 VAL B O 1
ATOM 3322 N N . ASP B 1 122 ? 6.316 9.297 -12.211 1 50.16 122 ASP B N 1
ATOM 3323 C CA . ASP B 1 122 ? 5.586 8.641 -13.289 1 50.16 122 ASP B CA 1
ATOM 3324 C C . ASP B 1 122 ? 4.102 8.516 -12.953 1 50.16 122 ASP B C 1
ATOM 3326 O O . ASP B 1 122 ? 3.279 8.234 -13.828 1 50.16 122 ASP B O 1
ATOM 3330 N N . ALA B 1 123 ? 3.795 8.562 -11.617 1 48.5 123 ALA B N 1
ATOM 3331 C CA . ALA B 1 123 ? 2.383 8.438 -11.258 1 48.5 123 ALA B CA 1
ATOM 3332 C C . ALA B 1 123 ? 1.593 9.664 -11.688 1 48.5 123 ALA B C 1
ATOM 3334 O O . ALA B 1 123 ? 0.374 9.602 -11.867 1 48.5 123 ALA B O 1
ATOM 3335 N N . THR B 1 124 ? 2.305 10.922 -11.555 1 39.47 124 THR B N 1
ATOM 3336 C CA . THR B 1 124 ? 1.648 12.164 -11.945 1 39.47 124 THR B CA 1
ATOM 3337 C C . THR B 1 124 ? 1.565 12.273 -13.461 1 39.47 124 THR B C 1
ATOM 3339 O O . THR B 1 124 ? 0.974 13.219 -13.984 1 39.47 124 THR B O 1
ATOM 3342 N N . ALA B 1 125 ? 2.627 11.766 -14.141 1 38.19 125 ALA B N 1
ATOM 3343 C CA . ALA B 1 125 ? 2.449 11.922 -15.586 1 38.19 125 ALA B CA 1
ATOM 3344 C C . ALA B 1 125 ? 1.063 11.453 -16.016 1 38.19 125 ALA B C 1
ATOM 3346 O O . ALA B 1 125 ? 0.452 10.609 -15.359 1 38.19 125 ALA B O 1
ATOM 3347 N N . LYS B 1 126 ? 0.584 12.211 -17.047 1 37.84 126 LYS B N 1
ATOM 3348 C CA . LYS B 1 126 ? -0.731 11.945 -17.625 1 37.84 126 LYS B CA 1
ATOM 3349 C C . LYS B 1 126 ? -1.065 10.461 -17.578 1 37.84 126 LYS B C 1
ATOM 3351 O O . LYS B 1 126 ? -0.302 9.625 -18.078 1 37.84 126 LYS B O 1
ATOM 3356 N N . ARG B 1 127 ? -1.775 10.172 -16.516 1 34.25 127 ARG B N 1
ATOM 3357 C CA . ARG B 1 127 ? -2.379 8.859 -16.75 1 34.25 127 ARG B CA 1
ATOM 3358 C C . ARG B 1 127 ? -2.586 8.617 -18.234 1 34.25 127 ARG B C 1
ATOM 3360 O O . ARG B 1 127 ? -3.371 9.32 -18.891 1 34.25 127 ARG B O 1
ATOM 3367 N N . PRO B 1 128 ? -1.67 8.281 -18.938 1 30.2 128 PRO B N 1
ATOM 3368 C CA . PRO B 1 128 ? -2.154 8.203 -20.312 1 30.2 128 PRO B CA 1
ATOM 3369 C C . PRO B 1 128 ? -3.627 7.809 -20.406 1 30.2 128 PRO B C 1
ATOM 3371 O O . PRO B 1 128 ? -4.117 7.059 -19.547 1 30.2 128 PRO B O 1
ATOM 3374 N N . SER B 1 129 ? -4.469 8.648 -20.766 1 33.78 129 SER B N 1
ATOM 3375 C CA . SER B 1 129 ? -5.855 8.32 -21.078 1 33.78 129 SER B CA 1
ATOM 3376 C C . SER B 1 129 ? -6.074 6.809 -21.094 1 33.78 129 SER B C 1
ATOM 3378 O O . SER B 1 129 ? -7.199 6.336 -20.906 1 33.78 129 SER B O 1
ATOM 3380 N N . GLY B 1 130 ? -5.434 6.109 -22.094 1 33.16 130 GLY B N 1
ATOM 3381 C CA . GLY B 1 130 ? -5.715 4.719 -22.422 1 33.16 130 GLY B CA 1
ATOM 3382 C C . GLY B 1 130 ? -5.332 3.764 -21.297 1 33.16 130 GLY B C 1
ATOM 3383 O O . GLY B 1 130 ? -4.617 4.141 -20.375 1 33.16 130 GLY B O 1
ATOM 3384 N N . ASP B 1 131 ? -5.906 2.424 -21.156 1 42.47 131 ASP B N 1
ATOM 3385 C CA . ASP B 1 131 ? -5.793 1.128 -20.5 1 42.47 131 ASP B CA 1
ATOM 3386 C C . ASP B 1 131 ? -4.359 0.869 -20.031 1 42.47 131 ASP B C 1
ATOM 3388 O O . ASP B 1 131 ? -4.066 -0.17 -19.438 1 42.47 131 ASP B O 1
ATOM 3392 N N . ASP B 1 132 ? -3.139 1.567 -20.516 1 48.53 132 ASP B N 1
ATOM 3393 C CA . ASP B 1 132 ? -1.882 0.884 -20.812 1 48.53 132 ASP B CA 1
ATOM 3394 C C . ASP B 1 132 ? -0.815 1.225 -19.781 1 48.53 132 ASP B C 1
ATOM 3396 O O . ASP B 1 132 ? 0.358 0.886 -19.953 1 48.53 132 ASP B O 1
ATOM 3400 N N . VAL B 1 133 ? -0.941 2.328 -19.016 1 53.53 133 VAL B N 1
ATOM 3401 C CA . VAL B 1 133 ? 0.3 2.504 -18.266 1 53.53 133 VAL B CA 1
ATOM 3402 C C . VAL B 1 133 ? 0.302 1.586 -17.047 1 53.53 133 VAL B C 1
ATOM 3404 O O . VAL B 1 133 ? -0.654 1.576 -16.266 1 53.53 133 VAL B O 1
ATOM 3407 N N . GLN B 1 134 ? 1.131 0.556 -17 1 64.94 134 GLN B N 1
ATOM 3408 C CA . GLN B 1 134 ? 1.244 -0.386 -15.883 1 64.94 134 GLN B CA 1
ATOM 3409 C C . GLN B 1 134 ? 2.012 0.23 -14.719 1 64.94 134 GLN B C 1
ATOM 3411 O O . GLN B 1 134 ? 3.141 0.694 -14.891 1 64.94 134 GLN B O 1
ATOM 3416 N N . VAL B 1 135 ? 1.297 0.645 -13.672 1 80.62 135 VAL B N 1
ATOM 3417 C CA . VAL B 1 135 ? 1.898 1.059 -12.406 1 80.62 135 VAL B CA 1
ATOM 3418 C C . VAL B 1 135 ? 2.223 -0.17 -11.562 1 80.62 135 VAL B C 1
ATOM 3420 O O . VAL B 1 135 ? 1.443 -1.125 -11.523 1 80.62 135 VAL B O 1
ATOM 3423 N N . SER B 1 136 ? 3.488 -0.195 -11.102 1 91.69 136 SER B N 1
ATOM 3424 C CA . SER B 1 136 ? 3.916 -1.327 -10.289 1 91.69 136 SER B CA 1
ATOM 3425 C C . SER B 1 136 ? 3.258 -1.297 -8.914 1 91.69 136 SER B C 1
ATOM 3427 O O . SER B 1 136 ? 2.789 -0.247 -8.461 1 91.69 136 SER B O 1
ATOM 3429 N N . PRO B 1 137 ? 3.195 -2.445 -8.266 1 92.5 137 PRO B N 1
ATOM 3430 C CA . PRO B 1 137 ? 2.709 -2.459 -6.887 1 92.5 137 PRO B CA 1
ATOM 3431 C C . PRO B 1 137 ? 3.449 -1.471 -5.988 1 92.5 137 PRO B C 1
ATOM 3433 O O . PRO B 1 137 ? 2.828 -0.804 -5.156 1 92.5 137 PRO B O 1
ATOM 3436 N N . GLU B 1 138 ? 4.75 -1.305 -6.184 1 93.56 138 GLU B N 1
ATOM 3437 C CA . GLU B 1 138 ? 5.539 -0.366 -5.391 1 93.56 138 GLU B CA 1
ATOM 3438 C C . GLU B 1 138 ? 5.105 1.074 -5.648 1 93.56 138 GLU B C 1
ATOM 3440 O O . GLU B 1 138 ? 5.023 1.878 -4.719 1 93.56 138 GLU B O 1
ATOM 3445 N N . ASP B 1 139 ? 4.836 1.367 -6.887 1 91.62 139 ASP B N 1
ATOM 3446 C CA . ASP B 1 139 ? 4.348 2.697 -7.234 1 91.62 139 ASP B CA 1
ATOM 3447 C C . ASP B 1 139 ? 3.008 2.984 -6.562 1 91.62 139 ASP B C 1
ATOM 3449 O O . ASP B 1 139 ? 2.779 4.09 -6.066 1 91.62 139 ASP B O 1
ATOM 3453 N N . LEU B 1 140 ? 2.156 1.987 -6.668 1 91.38 140 LEU B N 1
ATOM 3454 C CA . LEU B 1 140 ? 0.833 2.131 -6.074 1 91.38 140 LEU B CA 1
ATOM 3455 C C . LEU B 1 140 ? 0.934 2.342 -4.566 1 91.38 140 LEU B C 1
ATOM 3457 O O . LEU B 1 140 ? 0.222 3.176 -4.004 1 91.38 140 LEU B O 1
ATOM 3461 N N . ILE B 1 141 ? 1.815 1.608 -3.939 1 92.88 141 ILE B N 1
ATOM 3462 C CA . ILE B 1 141 ? 2.039 1.736 -2.504 1 92.88 141 ILE B CA 1
ATOM 3463 C C . ILE B 1 141 ? 2.562 3.135 -2.186 1 92.88 141 ILE B C 1
ATOM 3465 O O . ILE B 1 141 ? 2.092 3.785 -1.249 1 92.88 141 ILE B O 1
ATOM 3469 N N . ASP B 1 142 ? 3.533 3.586 -2.959 1 91.81 142 ASP B N 1
ATOM 3470 C CA . ASP B 1 142 ? 4.098 4.914 -2.73 1 91.81 142 ASP B CA 1
ATOM 3471 C C . ASP B 1 142 ? 3.029 5.996 -2.855 1 91.81 142 ASP B C 1
ATOM 3473 O O . ASP B 1 142 ? 3.002 6.941 -2.064 1 91.81 142 ASP B O 1
ATOM 3477 N N . ALA B 1 143 ? 2.184 5.867 -3.793 1 90.06 143 ALA B N 1
ATOM 3478 C CA . ALA B 1 143 ? 1.098 6.824 -3.979 1 90.06 143 ALA B CA 1
ATOM 3479 C C . ALA B 1 143 ? 0.139 6.805 -2.791 1 90.06 143 ALA B C 1
ATOM 3481 O O . ALA B 1 143 ? -0.294 7.859 -2.316 1 90.06 143 ALA B O 1
ATOM 3482 N N . ALA B 1 144 ? -0.204 5.609 -2.367 1 92.38 144 ALA B N 1
ATOM 3483 C CA . ALA B 1 144 ? -1.099 5.457 -1.223 1 92.38 144 ALA B CA 1
ATOM 3484 C C . ALA B 1 144 ? -0.511 6.109 0.025 1 92.38 144 ALA B C 1
ATOM 3486 O O . ALA B 1 144 ? -1.209 6.828 0.744 1 92.38 144 ALA B O 1
ATOM 3487 N N . LEU B 1 145 ? 0.757 5.875 0.23 1 93.5 145 LEU B N 1
ATOM 3488 C CA . LEU B 1 145 ? 1.429 6.414 1.409 1 93.5 145 LEU B CA 1
ATOM 3489 C C . LEU B 1 145 ? 1.502 7.934 1.347 1 93.5 145 LEU B C 1
ATOM 3491 O O . LEU B 1 145 ? 1.328 8.609 2.363 1 93.5 145 LEU B O 1
ATOM 3495 N N . ALA B 1 146 ? 1.813 8.453 0.181 1 91.44 146 ALA B N 1
ATOM 3496 C CA . ALA B 1 146 ? 1.895 9.906 0.016 1 91.44 146 ALA B CA 1
ATOM 3497 C C . ALA B 1 146 ? 0.569 10.57 0.372 1 91.44 146 ALA B C 1
ATOM 3499 O O . ALA B 1 146 ? 0.543 11.57 1.103 1 91.44 146 ALA B O 1
ATOM 3500 N N . GLU B 1 147 ? -0.484 9.992 -0.157 1 91.44 147 GLU B N 1
ATOM 3501 C CA . GLU B 1 147 ? -1.81 10.539 0.131 1 91.44 147 GLU B CA 1
ATOM 3502 C C . GLU B 1 147 ? -2.152 10.398 1.611 1 91.44 147 GLU B C 1
ATOM 3504 O O . GLU B 1 147 ? -2.672 11.328 2.227 1 91.44 147 GLU B O 1
ATOM 3509 N N . ASN B 1 148 ? -1.933 9.258 2.193 1 94.81 148 ASN B N 1
ATOM 3510 C CA . ASN B 1 148 ? -2.205 9 3.604 1 94.81 148 ASN B CA 1
ATOM 3511 C C . ASN B 1 148 ? -1.414 9.945 4.508 1 94.81 148 ASN B C 1
ATOM 3513 O O . ASN B 1 148 ? -1.978 10.555 5.414 1 94.81 148 ASN B O 1
ATOM 3517 N N . ARG B 1 149 ? -0.18 10.094 4.25 1 93.94 149 ARG B N 1
ATOM 3518 C CA . ARG B 1 149 ? 0.687 10.93 5.074 1 93.94 149 ARG B CA 1
ATOM 3519 C C . ARG B 1 149 ? 0.281 12.398 4.98 1 93.94 149 ARG B C 1
ATOM 3521 O O . ARG B 1 149 ? 0.246 13.102 5.992 1 93.94 149 ARG B O 1
ATOM 3528 N N . ALA B 1 150 ? 0.026 12.797 3.77 1 92.88 150 ALA B N 1
ATOM 3529 C CA . ALA B 1 150 ? -0.406 14.188 3.596 1 92.88 150 ALA B CA 1
ATOM 3530 C C . ALA B 1 150 ? -1.673 14.469 4.398 1 92.88 150 ALA B C 1
ATOM 3532 O O . ALA B 1 150 ? -1.784 15.516 5.043 1 92.88 150 ALA B O 1
ATOM 3533 N N . ALA B 1 151 ? -2.617 13.578 4.316 1 94 151 ALA B N 1
ATOM 3534 C CA . ALA B 1 151 ? -3.865 13.734 5.059 1 94 151 ALA B CA 1
ATOM 3535 C C . ALA B 1 151 ? -3.605 13.789 6.562 1 94 151 ALA B C 1
ATOM 3537 O O . ALA B 1 151 ? -4.137 14.656 7.258 1 94 151 ALA B O 1
ATOM 3538 N N . VAL B 1 152 ? -2.779 12.914 7.051 1 95.81 152 VAL B N 1
ATOM 3539 C CA . VAL B 1 152 ? -2.488 12.828 8.477 1 95.81 152 VAL B CA 1
ATOM 3540 C C . VAL B 1 152 ? -1.732 14.078 8.93 1 95.81 152 VAL B C 1
ATOM 3542 O O . VAL B 1 152 ? -1.996 14.609 10.008 1 95.81 152 VAL B O 1
ATOM 3545 N N . GLU B 1 153 ? -0.798 14.492 8.094 1 94.12 153 GLU B N 1
ATOM 3546 C CA . GLU B 1 153 ? -0.052 15.711 8.406 1 94.12 153 GLU B CA 1
ATOM 3547 C C . GLU B 1 153 ? -0.984 16.906 8.531 1 94.12 153 GLU B C 1
ATOM 3549 O O . GLU B 1 153 ? -0.83 17.734 9.438 1 94.12 153 GLU B O 1
ATOM 3554 N N . GLY B 1 154 ? -1.901 17.016 7.633 1 91.56 154 GLY B N 1
ATOM 3555 C CA . GLY B 1 154 ? -2.887 18.078 7.73 1 91.56 154 GLY B CA 1
ATOM 3556 C C . GLY B 1 154 ? -3.713 18.016 9 1 91.56 154 GLY B C 1
ATOM 3557 O O . GLY B 1 154 ? -3.939 19.031 9.656 1 91.56 154 GLY B O 1
ATOM 3558 N N . GLU B 1 155 ? -4.129 16.844 9.359 1 93 155 GLU B N 1
ATOM 3559 C CA . GLU B 1 155 ? -4.941 16.656 10.562 1 93 155 GLU B CA 1
ATOM 3560 C C . GLU B 1 155 ? -4.141 16.953 11.828 1 93 155 GLU B C 1
ATOM 3562 O O . GLU B 1 155 ? -4.676 17.531 12.781 1 93 155 GLU B O 1
ATOM 3567 N N . ILE B 1 156 ? -2.92 16.547 11.812 1 94.38 156 ILE B N 1
ATOM 3568 C CA . ILE B 1 156 ? -2.076 16.75 12.992 1 94.38 156 ILE B CA 1
ATOM 3569 C C . ILE B 1 156 ? -1.851 18.234 13.219 1 94.38 156 ILE B C 1
ATOM 3571 O O . ILE B 1 156 ? -1.817 18.703 14.367 1 94.38 156 ILE B O 1
ATOM 3575 N N . LEU B 1 157 ? -1.648 18.938 12.148 1 91.38 157 LEU B N 1
ATOM 3576 C CA . LEU B 1 157 ? -1.444 20.375 12.273 1 91.38 157 LEU B CA 1
ATOM 3577 C C . LEU B 1 157 ? -2.691 21.047 12.828 1 91.38 157 LEU B C 1
ATOM 3579 O O . LEU B 1 157 ? -2.596 21.906 13.711 1 91.38 157 LEU B O 1
ATOM 3583 N N . LYS B 1 158 ? -3.805 20.688 12.32 1 90.31 158 LYS B N 1
ATOM 3584 C CA . LYS B 1 158 ? -5.059 21.234 12.836 1 90.31 158 LYS B CA 1
ATOM 3585 C C . LYS B 1 158 ? -5.234 20.906 14.312 1 90.31 158 LYS B C 1
ATOM 3587 O O . LYS B 1 158 ? -5.672 21.766 15.094 1 90.31 158 LYS B O 1
ATOM 3592 N N . LYS B 1 159 ? -4.895 19.719 14.625 1 92.5 159 LYS B N 1
ATOM 3593 C CA . LYS B 1 159 ? -5.008 19.297 16.016 1 92.5 159 LYS B CA 1
ATOM 3594 C C . LYS B 1 159 ? -4.043 20.094 16.906 1 92.5 159 LYS B C 1
ATOM 3596 O O . LYS B 1 159 ? -4.402 20.484 18.016 1 92.5 159 LYS B O 1
ATOM 3601 N N . ALA B 1 160 ? -2.842 20.281 16.469 1 93.06 160 ALA B N 1
ATOM 3602 C CA . ALA B 1 160 ? -1.841 21.047 17.203 1 93.06 160 ALA B CA 1
ATOM 3603 C C . ALA B 1 160 ? -2.342 22.453 17.516 1 93.06 160 ALA B C 1
ATOM 3605 O O . ALA B 1 160 ? -2.059 23 18.594 1 93.06 160 ALA B O 1
ATOM 3606 N N . LEU B 1 161 ? -3.115 23 16.609 1 90.81 161 LEU B N 1
ATOM 3607 C CA . LEU B 1 161 ? -3.623 24.359 16.75 1 90.81 161 LEU B CA 1
ATOM 3608 C C . LEU B 1 161 ? -4.699 24.438 17.812 1 90.81 161 LEU B C 1
ATOM 3610 O O . LEU B 1 161 ? -5.016 25.516 18.312 1 90.81 161 LEU B O 1
ATOM 3614 N N . THR B 1 162 ? -5.246 23.328 18.109 1 89.88 162 THR B N 1
ATOM 3615 C CA . THR B 1 162 ? -6.309 23.312 19.109 1 89.88 162 THR B CA 1
ATOM 3616 C C . THR B 1 162 ? -5.73 23.156 20.516 1 89.88 162 THR B C 1
ATOM 3618 O O . THR B 1 162 ? -6.445 23.312 21.516 1 89.88 162 THR B O 1
ATOM 3621 N N . LEU B 1 163 ? -4.461 22.922 20.594 1 92.5 163 LEU B N 1
ATOM 3622 C CA . LEU B 1 163 ? -3.82 22.719 21.891 1 92.5 163 LEU B CA 1
ATOM 3623 C C . LEU B 1 163 ? -3.623 24.047 22.625 1 92.5 163 LEU B C 1
ATOM 3625 O O . LEU B 1 163 ? -3.594 25.109 21.984 1 92.5 163 LEU B O 1
ATOM 3629 N N . SER B 1 164 ? -3.52 23.922 23.938 1 91.88 164 SER B N 1
ATOM 3630 C CA . SER B 1 164 ? -3.057 25.078 24.703 1 91.88 164 SER B CA 1
ATOM 3631 C C . SER B 1 164 ? -1.591 25.375 24.422 1 91.88 164 SER B C 1
ATOM 3633 O O . SER B 1 164 ? -0.874 24.531 23.875 1 91.88 164 SER B O 1
ATOM 3635 N N . PRO B 1 165 ? -1.168 26.578 24.703 1 87.81 165 PRO B N 1
ATOM 3636 C CA . PRO B 1 165 ? 0.256 26.875 24.547 1 87.81 165 PRO B CA 1
ATOM 3637 C C . PRO B 1 165 ? 1.157 25.859 25.25 1 87.81 165 PRO B C 1
ATOM 3639 O O . PRO B 1 165 ? 2.137 25.391 24.656 1 87.81 165 PRO B O 1
ATOM 3642 N N . THR B 1 166 ? 0.784 25.531 26.469 1 88.19 166 THR B N 1
ATOM 3643 C CA . THR B 1 166 ? 1.559 24.547 27.219 1 88.19 166 THR B CA 1
ATOM 3644 C C . THR B 1 166 ? 1.504 23.172 26.531 1 88.19 166 THR B C 1
ATOM 3646 O O . THR B 1 166 ? 2.51 22.469 26.484 1 88.19 166 THR B O 1
ATOM 3649 N N . GLY B 1 167 ? 0.352 22.828 26.078 1 92.62 167 GLY B N 1
ATOM 3650 C CA . GLY B 1 167 ? 0.209 21.562 25.359 1 92.62 167 GLY B CA 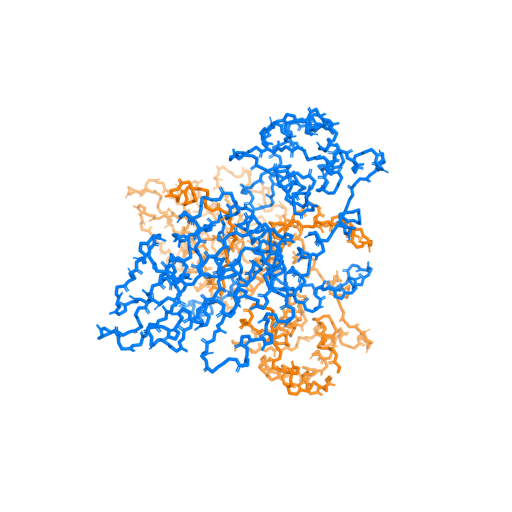1
ATOM 3651 C C . GLY B 1 167 ? 1.064 21.5 24.109 1 92.62 167 GLY B C 1
ATOM 3652 O O . GLY B 1 167 ? 1.635 20.453 23.797 1 92.62 167 GLY B O 1
ATOM 3653 N N . PHE B 1 168 ? 1.105 22.641 23.438 1 94.12 168 PHE B N 1
ATOM 3654 C CA . PHE B 1 168 ? 1.914 22.703 22.234 1 94.12 168 PHE B CA 1
ATOM 3655 C C . PHE B 1 168 ? 3.395 22.547 22.562 1 94.12 168 PHE B C 1
ATOM 3657 O O . PHE B 1 168 ? 4.125 21.859 21.844 1 94.12 168 PHE B O 1
ATOM 3664 N N . GLU B 1 169 ? 3.781 23.172 23.594 1 90 169 GLU B N 1
ATOM 3665 C CA . GLU B 1 169 ? 5.16 23.031 24.047 1 90 169 GLU B CA 1
ATOM 3666 C C . GLU B 1 169 ? 5.484 21.578 24.375 1 90 169 GLU B C 1
ATOM 3668 O O . GLU B 1 169 ? 6.562 21.078 24.031 1 90 169 GLU B O 1
ATOM 3673 N N . ASP B 1 170 ? 4.574 20.984 25.016 1 91.44 170 ASP B N 1
ATOM 3674 C CA . ASP B 1 170 ? 4.75 19.562 25.359 1 91.44 170 ASP B CA 1
ATOM 3675 C C . ASP B 1 170 ? 4.879 18.719 24.094 1 91.44 170 ASP B C 1
ATOM 3677 O O . ASP B 1 170 ? 5.688 17.797 24.047 1 91.44 170 ASP B O 1
ATOM 3681 N N . LEU B 1 171 ? 4.062 18.953 23.094 1 95.19 171 LEU B N 1
ATOM 3682 C CA . LEU B 1 171 ? 4.117 18.25 21.812 1 95.19 171 LEU B CA 1
ATOM 3683 C C . LEU B 1 171 ? 5.5 18.375 21.188 1 95.19 171 LEU B C 1
ATOM 3685 O O . LEU B 1 171 ? 6.059 17.375 20.703 1 95.19 171 LEU B O 1
ATOM 3689 N N . VAL B 1 172 ? 6.004 19.547 21.266 1 93.31 172 VAL B N 1
ATOM 3690 C CA . VAL B 1 172 ? 7.293 19.844 20.641 1 93.31 172 VAL B CA 1
ATOM 3691 C C . VAL B 1 172 ? 8.398 19.094 21.391 1 93.31 172 VAL B C 1
ATOM 3693 O O . VAL B 1 172 ? 9.312 18.547 20.766 1 93.31 172 VAL B O 1
ATOM 3696 N N . ILE B 1 173 ? 8.289 19.094 22.656 1 88.44 173 ILE B N 1
ATOM 3697 C CA . ILE B 1 173 ? 9.281 18.391 23.453 1 88.44 173 ILE B CA 1
ATOM 3698 C C . ILE B 1 173 ? 9.258 16.906 23.125 1 88.44 173 ILE B C 1
ATOM 3700 O O . ILE B 1 173 ? 10.312 16.281 22.953 1 88.44 173 ILE B O 1
ATOM 3704 N N . ARG B 1 174 ? 8.078 16.359 23.031 1 92.31 174 ARG B N 1
ATOM 3705 C CA . ARG B 1 174 ? 7.945 14.953 22.688 1 92.31 174 ARG B CA 1
ATOM 3706 C C . ARG B 1 174 ? 8.555 14.672 21.312 1 92.31 174 ARG B C 1
ATOM 3708 O O . ARG B 1 174 ? 9.172 13.625 21.109 1 92.31 174 ARG B O 1
ATOM 3715 N N . LEU B 1 175 ? 8.359 15.555 20.375 1 94.75 175 LEU B N 1
ATOM 3716 C CA . LEU B 1 175 ? 8.93 15.406 19.031 1 94.75 175 LEU B CA 1
ATOM 3717 C C . LEU B 1 175 ? 10.453 15.406 19.094 1 94.75 175 LEU B C 1
ATOM 3719 O O . LEU B 1 175 ? 11.102 14.539 18.5 1 94.75 175 LEU B O 1
ATOM 3723 N N . LEU B 1 176 ? 11.023 16.359 19.844 1 90 176 LEU B N 1
ATOM 3724 C CA . LEU B 1 176 ? 12.477 16.469 19.938 1 90 176 LEU B CA 1
ATOM 3725 C C . LEU B 1 176 ? 13.07 15.227 20.609 1 90 176 LEU B C 1
ATOM 3727 O O . LEU B 1 176 ? 14.117 14.727 20.188 1 90 176 LEU B O 1
ATOM 3731 N N . GLU B 1 177 ? 12.352 14.734 21.578 1 88.25 177 GLU B N 1
ATOM 3732 C CA . GLU B 1 177 ? 12.766 13.484 22.219 1 88.25 177 GLU B CA 1
ATOM 3733 C C . GLU B 1 177 ? 12.758 12.336 21.219 1 88.25 177 GLU B C 1
ATOM 3735 O O . GLU B 1 177 ? 13.703 11.539 21.172 1 88.25 177 GLU B O 1
ATOM 3740 N N . ALA B 1 178 ? 11.75 12.234 20.469 1 92.5 178 ALA B N 1
ATOM 3741 C CA . ALA B 1 178 ? 11.625 11.164 19.469 1 92.5 178 ALA B CA 1
ATOM 3742 C C . ALA B 1 178 ? 12.727 11.258 18.422 1 92.5 178 ALA B C 1
ATOM 3744 O O . ALA B 1 178 ? 13.164 10.242 17.891 1 92.5 178 ALA B O 1
ATOM 3745 N N . MET B 1 179 ? 13.172 12.43 18.156 1 90.88 179 MET B N 1
ATOM 3746 C CA . MET B 1 179 ? 14.227 12.664 17.172 1 90.88 179 MET B CA 1
ATOM 3747 C C . MET B 1 179 ? 15.594 12.312 17.766 1 90.88 179 MET B C 1
ATOM 3749 O O . MET B 1 179 ? 16.578 12.234 17.031 1 90.88 179 MET B O 1
ATOM 3753 N N . GLY B 1 180 ? 15.617 12.039 19.031 1 86.25 180 GLY B N 1
ATOM 3754 C CA . GLY B 1 180 ? 16.859 11.609 19.672 1 86.25 180 GLY B CA 1
ATOM 3755 C C . GLY B 1 180 ? 17.562 12.719 20.422 1 86.25 180 GLY B C 1
ATOM 3756 O O . GLY B 1 180 ? 18.688 12.539 20.891 1 86.25 180 GLY B O 1
ATOM 3757 N N . TYR B 1 181 ? 16.844 13.836 20.5 1 82.62 181 TYR B N 1
ATOM 3758 C CA . TYR B 1 181 ? 17.438 14.93 21.266 1 82.62 181 TYR B CA 1
ATOM 3759 C C . TYR B 1 181 ? 17.156 14.781 22.75 1 82.62 181 TYR B C 1
ATOM 3761 O O . TYR B 1 181 ? 16.094 14.289 23.141 1 82.62 181 TYR B O 1
ATOM 3769 N N . GLY B 1 182 ? 18.109 15.148 23.594 1 70.75 182 GLY B N 1
ATOM 3770 C CA . GLY B 1 182 ? 17.953 15.117 25.031 1 70.75 182 GLY B CA 1
ATOM 3771 C C . GLY B 1 182 ? 18.297 13.781 25.656 1 70.75 182 GLY B C 1
ATOM 3772 O O . GLY B 1 182 ? 18.094 13.562 26.844 1 70.75 182 GLY B O 1
ATOM 3773 N N . ARG B 1 183 ? 18.547 12.742 24.734 1 60 183 ARG B N 1
ATOM 3774 C CA . ARG B 1 183 ? 18.891 11.43 25.266 1 60 183 ARG B CA 1
ATOM 3775 C C . ARG B 1 183 ? 19.953 11.531 26.344 1 60 183 ARG B C 1
ATOM 3777 O O . ARG B 1 183 ? 19.938 10.766 27.312 1 60 183 ARG B O 1
ATOM 3784 N N . ALA B 1 184 ? 20.953 12.266 26.141 1 53.66 184 ALA B N 1
ATOM 3785 C CA . ALA B 1 184 ? 22.062 12.297 27.078 1 53.66 184 ALA B CA 1
ATOM 3786 C C . ALA B 1 184 ? 21.828 13.32 28.188 1 53.66 184 ALA B C 1
ATOM 3788 O O . ALA B 1 184 ? 22.578 13.391 29.156 1 53.66 184 ALA B O 1
ATOM 3789 N N . GLY B 1 185 ? 20.609 14.133 28.125 1 54.94 185 GLY B N 1
ATOM 3790 C CA . GLY B 1 185 ? 20.484 15.188 29.109 1 54.94 185 GLY B CA 1
ATOM 3791 C C . GLY B 1 185 ? 19.031 15.57 29.375 1 54.94 185 GLY B C 1
ATOM 3792 O O . GLY B 1 185 ? 18.109 14.945 28.859 1 54.94 185 GLY B O 1
ATOM 3793 N N . ALA B 1 186 ? 18.766 16.438 30.406 1 55.78 186 ALA B N 1
ATOM 3794 C CA . ALA B 1 186 ? 17.469 16.875 30.906 1 55.78 186 ALA B CA 1
ATOM 3795 C C . ALA B 1 186 ? 16.812 17.859 29.953 1 55.78 186 ALA B C 1
ATOM 3797 O O . ALA B 1 186 ? 17.5 18.672 29.312 1 55.78 186 ALA B O 1
ATOM 3798 N N . VAL B 1 187 ? 15.719 17.531 29.438 1 60 187 VAL B N 1
ATOM 3799 C CA . VAL B 1 187 ? 14.867 18.562 28.875 1 60 187 VAL B CA 1
ATOM 3800 C C . VAL B 1 187 ? 14.352 19.484 29.984 1 60 187 VAL B C 1
ATOM 3802 O O . VAL B 1 187 ? 13.688 19.031 30.922 1 60 187 VAL B O 1
ATOM 3805 N N . GLU B 1 188 ? 15.023 20.656 30.094 1 65.75 188 GLU B N 1
ATOM 3806 C CA . GLU B 1 188 ? 14.57 21.609 31.109 1 65.75 188 GLU B CA 1
ATOM 3807 C C . GLU B 1 188 ? 13.547 22.594 30.531 1 65.75 188 GLU B C 1
ATOM 3809 O O . GLU B 1 188 ? 13.781 23.188 29.484 1 65.75 188 GLU B O 1
ATOM 3814 N N . ARG B 1 189 ? 12.258 22.422 31 1 64.94 189 ARG B N 1
ATOM 3815 C CA . ARG B 1 189 ? 11.25 23.422 30.656 1 64.94 189 ARG B CA 1
ATOM 3816 C C . ARG B 1 189 ? 11.539 24.75 31.344 1 64.94 189 ARG B C 1
ATOM 3818 O O . ARG B 1 189 ? 11.883 24.781 32.531 1 64.94 189 ARG B O 1
ATOM 3825 N N . THR B 1 190 ? 11.859 25.797 30.594 1 61.69 190 THR B N 1
ATOM 3826 C CA . THR B 1 190 ? 12.117 27.078 31.25 1 61.69 190 THR B CA 1
ATOM 3827 C C . THR B 1 190 ? 10.812 27.75 31.672 1 61.69 190 THR B C 1
ATOM 3829 O O . THR B 1 190 ? 9.789 27.594 31.016 1 61.69 190 THR B O 1
ATOM 3832 N N . SER B 1 191 ? 10.398 28 33.031 1 49.41 191 SER B N 1
ATOM 3833 C CA . SER B 1 191 ? 9.219 28.641 33.594 1 49.41 191 SER B CA 1
ATOM 3834 C C . SER B 1 191 ? 8.875 29.938 32.875 1 49.41 191 SER B C 1
ATOM 3836 O O . SER B 1 191 ? 9.766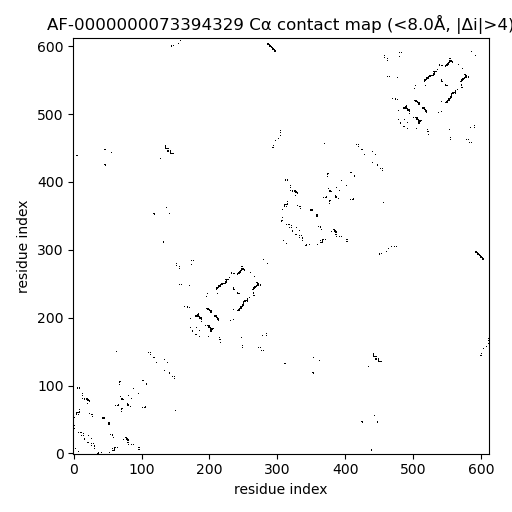 30.609 32.344 1 49.41 191 SER B O 1
ATOM 3838 N N . ALA B 1 192 ? 7.469 30.141 32.5 1 47.62 192 ALA B N 1
ATOM 3839 C CA . ALA B 1 192 ? 6.754 31.203 31.797 1 47.62 192 ALA B CA 1
ATOM 3840 C C . ALA B 1 192 ? 7.395 32.562 32.094 1 47.62 192 ALA B C 1
ATOM 3842 O O . ALA B 1 192 ? 7.449 33.438 31.203 1 47.62 192 ALA B O 1
ATOM 3843 N N . SER B 1 193 ? 7.5 32.906 33.344 1 46.09 193 SER B N 1
ATOM 3844 C CA . SER B 1 193 ? 7.531 34.281 33.781 1 46.09 193 SER B CA 1
ATOM 3845 C C . SER B 1 193 ? 8.797 35 33.312 1 46.09 193 SER B C 1
ATOM 3847 O O . SER B 1 193 ? 8.773 36.188 33 1 46.09 193 SER B O 1
ATOM 3849 N N . GLY B 1 194 ? 10 34.375 33.562 1 44.44 194 GLY B N 1
ATOM 3850 C CA . GLY B 1 194 ? 11.203 35.188 33.5 1 44.44 194 GLY B CA 1
ATOM 3851 C C . GLY B 1 194 ? 11.977 35 32.219 1 44.44 194 GLY B C 1
ATOM 3852 O O . GLY B 1 194 ? 12.961 35.688 31.953 1 44.44 194 GLY B O 1
ATOM 3853 N N . ASP B 1 195 ? 11.922 33.812 31.562 1 50.38 195 ASP B N 1
ATOM 3854 C CA . ASP B 1 195 ? 12.977 33.562 30.578 1 50.38 195 ASP B CA 1
ATOM 3855 C C . ASP B 1 195 ? 12.523 33.938 29.172 1 50.38 195 ASP B C 1
ATOM 3857 O O . ASP B 1 195 ? 11.469 33.5 28.71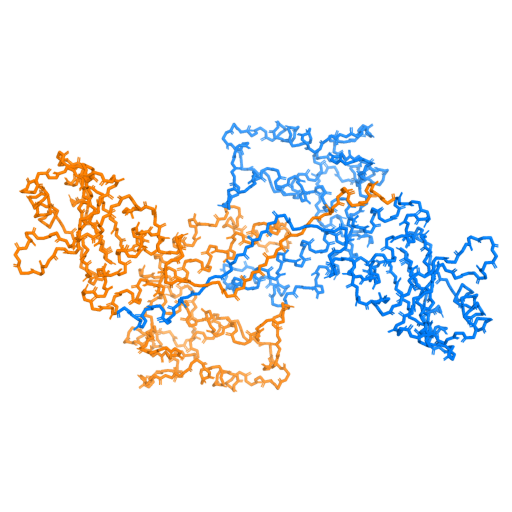9 1 50.38 195 ASP B O 1
ATOM 3861 N N . ALA B 1 196 ? 13.156 35.125 28.625 1 56.91 196 ALA B N 1
ATOM 3862 C CA . ALA B 1 196 ? 13.391 35.969 27.453 1 56.91 196 ALA B CA 1
ATOM 3863 C C . ALA B 1 196 ? 12.984 35.25 26.172 1 56.91 196 ALA B C 1
ATOM 3865 O O . ALA B 1 196 ? 13.641 35.375 25.141 1 56.91 196 ALA B O 1
ATOM 3866 N N . GLY B 1 197 ? 11.953 34.312 26.266 1 66.5 197 GLY B N 1
ATOM 3867 C CA . GLY B 1 197 ? 11.492 33.844 24.969 1 66.5 197 GLY B CA 1
ATOM 3868 C C . GLY B 1 197 ? 11.906 32.438 24.672 1 66.5 197 GLY B C 1
ATOM 3869 O O . GLY B 1 197 ? 11.812 31.984 23.531 1 66.5 197 GLY B O 1
ATOM 3870 N N . ILE B 1 198 ? 12.555 31.719 25.625 1 75.12 198 ILE B N 1
ATOM 3871 C CA . ILE B 1 198 ? 12.984 30.344 25.406 1 75.12 198 ILE B CA 1
ATOM 3872 C C . ILE B 1 198 ? 12.078 29.391 26.188 1 75.12 198 ILE B C 1
ATOM 3874 O O . ILE B 1 198 ? 11.945 29.516 27.406 1 75.12 198 ILE B O 1
ATOM 3878 N N . ASP B 1 199 ? 11.477 28.391 25.5 1 78.06 199 ASP B N 1
ATOM 3879 C CA . ASP B 1 199 ? 10.508 27.484 26.109 1 78.06 199 ASP B CA 1
ATOM 3880 C C . ASP B 1 199 ? 11.188 26.219 26.641 1 78.06 199 ASP B C 1
ATOM 3882 O O . ASP B 1 199 ? 10.688 25.594 27.578 1 78.06 199 ASP B O 1
ATOM 3886 N N . GLY B 1 200 ? 12.266 25.891 26.031 1 77.5 200 GLY B N 1
ATOM 3887 C CA . GLY B 1 200 ? 12.938 24.672 26.469 1 77.5 200 GLY B CA 1
ATOM 3888 C C . GLY B 1 200 ? 14.406 24.625 26.094 1 77.5 200 GLY B C 1
ATOM 3889 O O . GLY B 1 200 ? 14.828 25.297 25.141 1 77.5 200 GLY B O 1
ATOM 3890 N N . ILE B 1 201 ? 15.188 23.984 26.953 1 79.81 201 ILE B N 1
ATOM 3891 C CA . ILE B 1 201 ? 16.609 23.75 26.688 1 79.81 201 ILE B CA 1
ATOM 3892 C C . ILE B 1 201 ? 16.891 22.266 26.688 1 79.81 201 ILE B C 1
ATOM 3894 O O . ILE B 1 201 ? 16.5 21.531 27.609 1 79.81 201 ILE B O 1
ATOM 3898 N N . ILE B 1 202 ? 17.438 21.812 25.547 1 80.88 202 ILE B N 1
ATOM 3899 C CA . ILE B 1 202 ? 17.75 20.391 25.406 1 80.88 202 ILE B CA 1
ATOM 3900 C C . ILE B 1 202 ? 19.266 20.188 25.391 1 80.88 202 ILE B C 1
ATOM 3902 O O . ILE B 1 202 ? 19.969 20.812 24.578 1 80.88 202 ILE B O 1
ATOM 3906 N N . SER B 1 203 ? 19.703 19.375 26.25 1 76.31 203 SER B N 1
ATOM 3907 C CA . SER B 1 203 ? 21.125 19.047 26.281 1 76.31 203 SER B CA 1
ATOM 3908 C C . SER B 1 203 ? 21.453 17.875 25.359 1 76.31 203 SER B C 1
ATOM 3910 O O . SER B 1 203 ? 20.781 16.828 25.422 1 76.31 203 SER B O 1
ATOM 3912 N N . GLN B 1 204 ? 22.328 18 24.469 1 73.69 204 GLN B N 1
ATOM 3913 C CA . GLN B 1 204 ? 22.703 16.953 23.516 1 73.69 204 GLN B CA 1
ATOM 3914 C C . GLN B 1 204 ? 23.781 16.047 24.094 1 73.69 204 GLN B C 1
ATOM 3916 O O . GLN B 1 204 ? 24.109 15.016 23.5 1 73.69 204 GLN B O 1
ATOM 3921 N N . ASP B 1 205 ? 24.391 16.469 25.203 1 67.88 205 ASP B N 1
ATOM 3922 C CA . ASP B 1 205 ? 25.422 15.68 25.875 1 67.88 205 ASP B CA 1
ATOM 3923 C C . ASP B 1 205 ? 25.156 15.586 27.375 1 67.88 205 ASP B C 1
ATOM 3925 O O . ASP B 1 205 ? 24.453 16.422 27.938 1 67.88 205 ASP B O 1
ATOM 3929 N N . PRO B 1 206 ? 25.719 14.508 27.891 1 65.75 206 PRO B N 1
ATOM 3930 C CA . PRO B 1 206 ? 25.469 14.273 29.312 1 65.75 206 PRO B CA 1
ATOM 3931 C C . PRO B 1 206 ? 25.984 15.406 30.203 1 65.75 206 PRO B C 1
ATOM 3933 O O . PRO B 1 206 ? 25.469 15.609 31.297 1 65.75 206 PRO B O 1
ATOM 3936 N N . LEU B 1 207 ? 26.969 16.078 29.703 1 65.69 207 LEU B N 1
ATOM 3937 C CA . LEU B 1 207 ? 27.578 17.125 30.5 1 65.69 207 LEU B CA 1
ATOM 3938 C C . LEU B 1 207 ? 26.875 18.453 30.297 1 65.69 207 LEU B C 1
ATOM 3940 O O . LEU B 1 207 ? 27.109 19.406 31.047 1 65.69 207 LEU B O 1
ATOM 3944 N N . GLY B 1 208 ? 26.016 18.453 29.328 1 61.19 208 GLY B N 1
ATOM 3945 C CA . GLY B 1 208 ? 25.234 19.656 29.078 1 61.19 208 GLY B CA 1
ATOM 3946 C C . GLY B 1 208 ? 26.031 20.734 28.359 1 61.19 208 GLY B C 1
ATOM 3947 O O . GLY B 1 208 ? 25.703 21.922 28.453 1 61.19 208 GLY B O 1
ATOM 3948 N N . LEU B 1 209 ? 27.047 20.375 27.75 1 67.38 209 LEU B N 1
ATOM 3949 C CA . LEU B 1 209 ? 27.891 21.344 27.062 1 67.38 209 LEU B CA 1
ATOM 3950 C C . LEU B 1 209 ? 27.281 21.75 25.734 1 67.38 209 LEU B C 1
ATOM 3952 O O . LEU B 1 209 ? 27.469 22.891 25.281 1 67.38 209 LEU B O 1
ATOM 3956 N N . ASP B 1 210 ? 26.594 20.891 25.172 1 76.06 210 ASP B N 1
ATOM 3957 C CA . ASP B 1 210 ? 25.906 21.156 23.922 1 76.06 210 ASP B CA 1
ATOM 3958 C C . ASP B 1 210 ? 24.391 21.266 24.125 1 76.06 210 ASP B C 1
ATOM 3960 O O . ASP B 1 210 ? 23.734 20.281 24.438 1 76.06 210 ASP B O 1
ATOM 3964 N N . ARG B 1 211 ? 24 22.625 24.109 1 83.31 211 ARG B N 1
ATOM 3965 C CA . ARG B 1 211 ? 22.594 22.844 24.406 1 83.31 211 ARG B CA 1
ATOM 3966 C C . ARG B 1 211 ? 21.859 23.422 23.188 1 83.31 211 ARG B C 1
ATOM 3968 O O . ARG B 1 211 ? 22.422 24.203 22.438 1 83.31 211 ARG B O 1
ATOM 3975 N N . ILE B 1 212 ? 20.656 22.906 23.031 1 86.19 212 ILE B N 1
ATOM 3976 C CA . ILE B 1 212 ? 19.766 23.422 22 1 86.19 212 ILE B CA 1
ATOM 3977 C C . ILE B 1 212 ? 18.594 24.141 22.656 1 86.19 212 ILE B C 1
ATOM 3979 O O . ILE B 1 212 ? 17.922 23.594 23.531 1 86.19 212 ILE B O 1
ATOM 3983 N N . TYR B 1 213 ? 18.453 25.438 22.266 1 88.31 213 TYR B N 1
ATOM 3984 C CA . TYR B 1 213 ? 17.359 26.234 22.797 1 88.31 213 TYR B CA 1
ATOM 3985 C C . TYR B 1 213 ? 16.141 26.172 21.875 1 88.31 213 TYR B C 1
ATOM 3987 O O . TYR B 1 213 ? 16.266 26.281 20.656 1 88.31 213 TYR B O 1
ATOM 3995 N N . VAL B 1 214 ? 15.008 26 22.531 1 90.56 214 VAL B N 1
ATOM 3996 C CA . VAL B 1 214 ? 13.812 25.766 21.719 1 90.56 214 VAL B CA 1
ATOM 3997 C C . VAL B 1 214 ? 12.766 26.828 22.047 1 90.56 214 VAL B C 1
ATOM 3999 O O . VAL B 1 214 ? 12.516 27.125 23.219 1 90.56 214 VAL B O 1
ATOM 4002 N N . GLN B 1 215 ? 12.297 27.453 21.062 1 91.25 215 GLN B N 1
ATOM 4003 C CA . GLN B 1 215 ? 11.117 28.312 21.172 1 91.25 215 GLN B CA 1
ATOM 4004 C C . GLN B 1 215 ? 9.977 27.766 20.312 1 91.25 215 GLN B C 1
ATOM 4006 O O . GLN B 1 215 ? 10.148 27.547 19.109 1 91.25 215 GLN B O 1
ATOM 4011 N N . ALA B 1 216 ? 8.883 27.469 20.938 1 91.38 216 ALA B N 1
ATOM 4012 C CA . ALA B 1 216 ? 7.703 26.953 20.25 1 91.38 216 ALA B CA 1
ATOM 4013 C C . ALA B 1 216 ? 6.527 27.922 20.391 1 91.38 216 ALA B C 1
ATOM 4015 O O . ALA B 1 216 ? 6.117 28.25 21.5 1 91.38 216 ALA B O 1
ATOM 4016 N N . LYS B 1 217 ? 6.008 28.406 19.297 1 89.38 217 LYS B N 1
ATOM 4017 C CA . LYS B 1 217 ? 4.863 29.312 19.312 1 89.38 217 LYS B CA 1
ATOM 4018 C C . LYS B 1 217 ? 3.727 28.766 18.438 1 89.38 217 LYS B C 1
ATOM 4020 O O . LYS B 1 217 ? 3.93 28.469 17.266 1 89.38 217 LYS B O 1
ATOM 4025 N N . ARG B 1 218 ? 2.633 28.656 19.062 1 90.38 218 ARG B N 1
ATOM 4026 C CA . ARG B 1 218 ? 1.44 28.234 18.328 1 90.38 218 ARG B CA 1
ATOM 4027 C C . ARG B 1 218 ? 0.713 29.438 17.734 1 90.38 218 ARG B C 1
ATOM 4029 O O . ARG B 1 218 ? 0.029 30.172 18.453 1 90.38 218 ARG B O 1
ATOM 4036 N N . TYR B 1 219 ? 0.857 29.719 16.516 1 87.25 219 TYR B N 1
ATOM 4037 C CA . TYR B 1 219 ? 0.194 30.828 15.828 1 87.25 219 TYR B CA 1
ATOM 4038 C C . TYR B 1 219 ? -0.808 30.312 14.805 1 87.25 219 TYR B C 1
ATOM 4040 O O . TYR B 1 219 ? -0.661 29.219 14.281 1 87.25 219 TYR B O 1
ATOM 4048 N N . ALA B 1 220 ? -1.757 31.125 14.609 1 84.88 220 ALA B N 1
ATOM 4049 C CA . ALA B 1 220 ? -2.709 30.828 13.539 1 84.88 220 ALA B CA 1
ATOM 4050 C C . ALA B 1 220 ? -2.008 30.75 12.188 1 84.88 220 ALA B C 1
ATOM 4052 O O . ALA B 1 220 ? -0.998 31.422 11.969 1 84.88 220 ALA B O 1
ATOM 4053 N N . VAL B 1 221 ? -2.559 30 11.305 1 79.56 221 VAL B N 1
ATOM 4054 C CA . VAL B 1 221 ? -1.948 29.688 10.016 1 79.56 221 VAL B CA 1
ATOM 4055 C C . VAL B 1 221 ? -1.731 30.969 9.219 1 79.56 221 VAL B C 1
ATOM 4057 O O . VAL B 1 221 ? -0.763 31.078 8.469 1 79.56 221 VAL B O 1
ATOM 4060 N N . ASP B 1 222 ? -2.5 31.969 9.5 1 82.12 222 ASP B N 1
ATOM 4061 C CA . ASP B 1 222 ? -2.43 33.188 8.734 1 82.12 222 ASP B CA 1
ATOM 4062 C C . ASP B 1 222 ? -1.489 34.219 9.398 1 82.12 222 ASP B C 1
ATOM 4064 O O . ASP B 1 222 ? -1.228 35.281 8.844 1 82.12 222 ASP B O 1
ATOM 4068 N N . GLN B 1 223 ? -0.959 33.875 10.523 1 88.38 223 GLN B N 1
ATOM 4069 C CA . GLN B 1 223 ? -0.028 34.75 11.234 1 88.38 223 GLN B CA 1
ATOM 4070 C C . GLN B 1 223 ? 1.419 34.344 10.945 1 88.38 223 GLN B C 1
ATOM 4072 O O . GLN B 1 223 ? 2.004 33.531 11.656 1 88.38 223 GLN B O 1
ATOM 4077 N N . THR B 1 224 ? 1.955 35.031 10.008 1 93 224 THR B N 1
ATOM 4078 C CA . THR B 1 224 ? 3.326 34.75 9.594 1 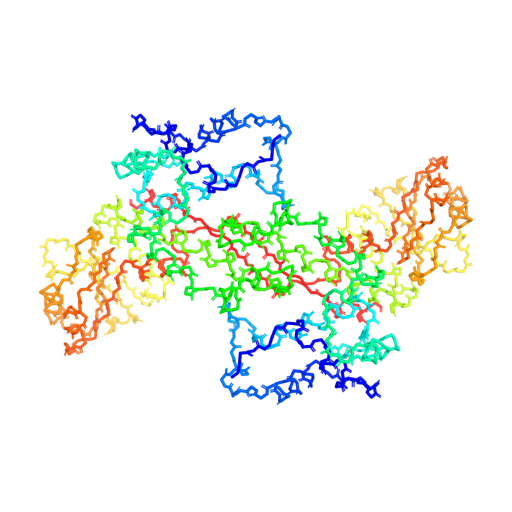93 224 THR B CA 1
ATOM 4079 C C . THR B 1 224 ? 4.324 35.344 10.578 1 93 224 THR B C 1
ATOM 4081 O O . THR B 1 224 ? 4.137 36.469 11.055 1 93 224 THR B O 1
ATOM 4084 N N . ILE B 1 225 ? 5.34 34.656 10.945 1 93.69 225 ILE B N 1
ATOM 4085 C CA . ILE B 1 225 ? 6.383 35.125 11.852 1 93.69 225 ILE B CA 1
ATOM 4086 C C . ILE B 1 225 ? 7.441 35.875 11.062 1 93.69 225 ILE B C 1
ATOM 4088 O O . ILE B 1 225 ? 7.973 35.375 10.07 1 93.69 225 ILE B O 1
ATOM 4092 N N . GLY B 1 226 ? 7.652 37.031 11.555 1 94.56 226 GLY B N 1
ATOM 4093 C CA . GLY B 1 226 ? 8.594 37.875 10.844 1 94.56 226 GLY B CA 1
ATOM 4094 C C . GLY B 1 226 ? 9.938 38 11.547 1 94.56 226 GLY B C 1
ATOM 4095 O O . GLY B 1 226 ? 10.195 37.312 12.516 1 94.56 226 GLY B O 1
ATOM 4096 N N . ARG B 1 227 ? 10.766 38.969 11.078 1 94.44 227 ARG B N 1
ATOM 4097 C CA . ARG B 1 227 ? 12.156 39.156 11.484 1 94.44 227 ARG B CA 1
ATOM 4098 C C . ARG B 1 227 ? 12.242 39.531 12.961 1 94.44 227 ARG B C 1
ATOM 4100 O O . ARG B 1 227 ? 13.125 39.031 13.68 1 94.44 227 ARG B O 1
ATOM 4107 N N . PRO B 1 228 ? 11.297 40.281 13.438 1 93.56 228 PRO B N 1
ATOM 4108 C CA . PRO B 1 228 ? 11.43 40.719 14.828 1 93.56 228 PRO B CA 1
ATOM 4109 C C . PRO B 1 228 ? 11.398 39.562 15.82 1 93.56 228 PRO B C 1
ATOM 4111 O O . PRO B 1 228 ? 12.141 39.594 16.812 1 93.56 228 PRO B O 1
ATOM 4114 N N . LYS B 1 229 ? 10.578 38.656 15.523 1 92.56 229 LYS B N 1
ATOM 4115 C CA . LYS B 1 229 ? 10.492 37.531 16.422 1 92.56 229 LYS B CA 1
ATOM 4116 C C . LYS B 1 229 ? 11.773 36.688 16.391 1 92.56 229 LYS B C 1
ATOM 4118 O O . LYS B 1 229 ? 12.164 36.125 17.406 1 92.56 229 LYS B O 1
ATOM 4123 N N . ILE B 1 230 ? 12.422 36.625 15.281 1 93.62 230 ILE B N 1
ATOM 4124 C CA . ILE B 1 230 ? 13.688 35.906 15.148 1 93.62 230 ILE B CA 1
ATOM 4125 C C . ILE B 1 230 ? 14.781 36.656 15.906 1 93.62 230 ILE B C 1
ATOM 4127 O O . ILE B 1 230 ? 15.617 36.031 16.578 1 93.62 230 ILE B O 1
ATOM 4131 N N . HIS B 1 231 ? 14.734 37.969 15.906 1 91.56 231 HIS B N 1
ATOM 4132 C CA . HIS B 1 231 ? 15.68 38.781 16.656 1 91.56 231 HIS B CA 1
ATOM 4133 C C . HIS B 1 231 ? 15.516 38.594 18.156 1 91.56 231 HIS B C 1
ATOM 4135 O O . HIS B 1 231 ? 16.5 38.469 18.875 1 91.56 231 HIS B O 1
ATOM 4141 N N . GLU B 1 232 ? 14.273 38.562 18.438 1 91.81 232 GLU B N 1
ATOM 4142 C CA . GLU B 1 232 ? 13.984 38.344 19.859 1 91.81 232 GLU B CA 1
ATOM 4143 C C . GLU B 1 232 ? 14.539 37 20.328 1 91.81 232 GLU B C 1
ATOM 4145 O O . GLU B 1 232 ? 15.125 36.906 21.406 1 91.81 232 GLU B O 1
ATOM 4150 N N . PHE B 1 233 ? 14.367 36 19.547 1 92.12 233 PHE B N 1
ATOM 4151 C CA . PHE B 1 233 ? 14.852 34.656 19.875 1 92.12 233 PHE B CA 1
ATOM 4152 C C . PHE B 1 233 ? 16.375 34.625 19.906 1 92.12 233 PHE B C 1
ATOM 4154 O O . PHE B 1 233 ? 16.969 34.062 20.812 1 92.12 233 PHE B O 1
ATOM 4161 N N . ALA B 1 234 ? 17 35.219 18.906 1 91.06 234 ALA B N 1
ATOM 4162 C CA . ALA B 1 234 ? 18.453 35.312 18.859 1 91.06 234 ALA B CA 1
ATOM 4163 C C . ALA B 1 234 ? 19.016 36 20.078 1 91.06 234 ALA B C 1
ATOM 4165 O O . ALA B 1 234 ? 20.047 35.594 20.641 1 91.06 234 ALA B O 1
ATOM 4166 N N . GLY B 1 235 ? 18.359 37.062 20.422 1 87.88 235 GLY B N 1
ATOM 4167 C CA . GLY B 1 235 ? 18.766 37.781 21.625 1 87.88 235 GLY B CA 1
ATOM 4168 C C . GLY B 1 235 ? 18.688 36.938 22.875 1 87.88 235 GLY B C 1
ATOM 4169 O O . GLY B 1 235 ? 19.578 37 23.719 1 87.88 235 GLY B O 1
ATOM 4170 N N . ALA B 1 236 ? 17.594 36.25 22.969 1 86.31 236 ALA B N 1
ATOM 4171 C CA . ALA B 1 236 ? 17.422 35.375 24.109 1 86.31 236 ALA B CA 1
ATOM 4172 C C . ALA B 1 236 ? 18.5 34.281 24.156 1 86.31 236 ALA B C 1
ATOM 4174 O O . ALA B 1 236 ? 18.984 33.938 25.234 1 86.31 236 ALA B O 1
ATOM 4175 N N . LEU B 1 237 ? 18.891 33.75 23 1 87.44 237 LEU B N 1
ATOM 4176 C CA . LEU B 1 237 ? 19.953 32.75 22.875 1 87.44 237 LEU B CA 1
ATOM 4177 C C . LEU B 1 237 ? 21.281 33.281 23.375 1 87.44 237 LEU B C 1
ATOM 4179 O O . LEU B 1 237 ? 21.984 32.625 24.156 1 87.44 237 LEU B O 1
ATOM 4183 N N . LEU B 1 238 ? 21.562 34.438 22.891 1 84.25 238 LEU B N 1
ATOM 4184 C CA . LEU B 1 238 ? 22.828 35.094 23.25 1 84.25 238 LEU B CA 1
ATOM 4185 C C . LEU B 1 238 ? 22.875 35.375 24.734 1 84.25 238 LEU B C 1
ATOM 4187 O O . LEU B 1 238 ? 23.938 35.25 25.375 1 84.25 238 LEU B O 1
ATOM 4191 N N . GLY B 1 239 ? 21.781 35.781 25.25 1 84.12 239 GLY B N 1
ATOM 4192 C CA . GLY B 1 239 ? 21.719 36.062 26.688 1 84.12 239 GLY B CA 1
ATOM 4193 C C . GLY B 1 239 ? 22.016 34.875 27.547 1 84.12 239 GLY B C 1
ATOM 4194 O O . GLY B 1 239 ? 22.5 35 28.672 1 84.12 239 GLY B O 1
ATOM 4195 N N . LYS B 1 240 ? 21.797 33.719 27.031 1 82.75 240 LYS B N 1
ATOM 4196 C CA . LYS B 1 240 ? 22.031 32.469 27.75 1 82.75 240 LYS B CA 1
ATOM 4197 C C . LYS B 1 240 ? 23.328 31.797 27.312 1 82.75 240 LYS B C 1
ATOM 4199 O O . LYS B 1 240 ? 23.578 30.625 27.609 1 82.75 240 LYS B O 1
ATOM 4204 N N . GLN B 1 241 ? 24.047 32.531 26.547 1 81.56 241 GLN B N 1
ATOM 4205 C CA . GLN B 1 241 ? 25.312 32.094 26 1 81.56 241 GLN B CA 1
ATOM 4206 C C . GLN B 1 241 ? 25.141 30.844 25.125 1 81.56 241 GLN B C 1
ATOM 4208 O O . GLN B 1 241 ? 26 29.953 25.109 1 81.56 241 GLN B O 1
ATOM 4213 N N . GLY B 1 242 ? 24.031 30.781 24.578 1 83.38 242 GLY B N 1
ATOM 4214 C CA . GLY B 1 242 ? 23.766 29.719 23.641 1 83.38 242 GLY B CA 1
ATOM 4215 C C . GLY B 1 242 ? 24.094 30.078 22.203 1 83.38 242 GLY B C 1
ATOM 4216 O O . GLY B 1 242 ? 24.156 31.266 21.859 1 83.38 242 GLY B O 1
ATOM 4217 N N . ASP B 1 243 ? 24.328 29.016 21.375 1 87.19 243 ASP B N 1
ATOM 4218 C CA . ASP B 1 243 ? 24.672 29.297 19.984 1 87.19 243 ASP B CA 1
ATOM 4219 C C . ASP B 1 243 ? 23.828 28.438 19.031 1 87.19 243 ASP B C 1
ATOM 4221 O O . ASP B 1 243 ? 23.984 28.531 17.812 1 87.19 243 ASP B O 1
ATOM 4225 N N . ARG B 1 244 ? 22.953 27.688 19.547 1 90.38 244 ARG B N 1
ATOM 4226 C CA . ARG B 1 244 ? 22.078 26.859 18.719 1 90.38 244 ARG B CA 1
ATOM 4227 C C . ARG B 1 244 ? 20.641 26.906 19.203 1 90.38 244 ARG B C 1
ATOM 4229 O O . ARG B 1 244 ? 20.375 26.844 20.406 1 90.38 244 ARG B O 1
ATOM 4236 N N . GLY B 1 245 ? 19.734 27.141 18.297 1 90.75 245 GLY B N 1
ATOM 4237 C CA . GLY B 1 245 ? 18.328 27.203 18.672 1 90.75 245 GLY B CA 1
ATOM 4238 C C . GLY B 1 245 ? 17.391 26.703 17.578 1 90.75 245 GLY B C 1
ATOM 4239 O O . GLY B 1 245 ? 17.797 26.594 16.422 1 90.75 245 GLY B O 1
ATOM 4240 N N . VAL B 1 246 ? 16.25 26.344 17.984 1 93.12 246 VAL B N 1
ATOM 4241 C CA . VAL B 1 246 ? 15.195 25.922 17.062 1 93.12 246 VAL B CA 1
ATOM 4242 C C . VAL B 1 246 ? 13.914 26.703 17.359 1 93.12 246 VAL B C 1
ATOM 4244 O O . VAL B 1 246 ? 13.477 26.781 18.516 1 93.12 246 VAL B O 1
ATOM 4247 N N . TYR B 1 247 ? 13.43 27.406 16.359 1 93.75 247 TYR B N 1
ATOM 4248 C CA . TYR B 1 247 ? 12.141 28.078 16.438 1 93.75 247 TYR B CA 1
ATOM 4249 C C . TYR B 1 247 ? 11.062 27.297 15.711 1 93.75 247 TYR B C 1
ATOM 4251 O O . TYR B 1 247 ? 11.141 27.078 14.5 1 93.75 247 TYR B O 1
ATOM 4259 N N . ILE B 1 248 ? 10.047 26.828 16.469 1 95.38 248 ILE B N 1
ATOM 4260 C CA . ILE B 1 248 ? 9.008 25.969 15.914 1 95.38 248 ILE B CA 1
ATOM 4261 C C . ILE B 1 248 ? 7.656 26.688 15.969 1 95.38 248 ILE B C 1
ATOM 4263 O O . ILE B 1 248 ? 7.328 27.328 16.984 1 95.38 248 ILE B O 1
ATOM 4267 N N . THR B 1 249 ? 6.953 26.688 14.914 1 94.12 249 THR B N 1
ATOM 4268 C CA . THR B 1 249 ? 5.637 27.312 14.914 1 94.12 249 THR B CA 1
ATOM 4269 C C . THR B 1 249 ? 4.637 26.453 14.133 1 94.12 249 THR B C 1
ATOM 4271 O O . THR B 1 249 ? 5.02 25.5 13.461 1 94.12 249 THR B O 1
ATOM 4274 N N . THR B 1 250 ? 3.355 26.656 14.297 1 93.5 250 THR B N 1
ATOM 4275 C CA . THR B 1 250 ? 2.291 26.031 13.516 1 93.5 250 THR B CA 1
ATOM 4276 C C . THR B 1 250 ? 1.997 26.844 12.258 1 93.5 250 THR B C 1
ATOM 4278 O O . THR B 1 250 ? 1.249 26.391 11.391 1 93.5 250 THR B O 1
ATOM 4281 N N . SER B 1 251 ? 2.59 27.984 12.188 1 92.81 251 SER B N 1
ATOM 4282 C CA . SER B 1 251 ? 2.375 28.875 11.047 1 92.81 251 SER B CA 1
ATOM 4283 C C . SER B 1 251 ? 3.57 28.859 10.102 1 92.81 251 SER B C 1
ATOM 4285 O O . SER B 1 251 ? 4.184 27.812 9.883 1 92.81 251 SER B O 1
ATOM 4287 N N . SER B 1 252 ? 3.814 30.031 9.453 1 93.69 252 SER B N 1
ATOM 4288 C CA . SER B 1 252 ? 4.902 30.125 8.492 1 93.69 252 SER B CA 1
ATOM 4289 C C . SER B 1 252 ? 5.855 31.266 8.852 1 93.69 252 SER B C 1
ATOM 4291 O O . SER B 1 252 ? 5.559 32.062 9.727 1 93.69 252 SER B O 1
ATOM 4293 N N . PHE B 1 253 ? 7.016 31.203 8.242 1 95.88 253 PHE B N 1
ATOM 4294 C CA . PHE B 1 253 ? 8.016 32.25 8.391 1 95.88 253 PHE B CA 1
ATOM 4295 C C . PHE B 1 253 ? 8.094 33.125 7.137 1 95.88 253 PHE B C 1
ATOM 4297 O O . PHE B 1 253 ? 8.016 32.594 6.02 1 95.88 253 PHE B O 1
ATOM 4304 N N . SER B 1 254 ? 8.188 34.375 7.379 1 95.62 254 SER B N 1
ATOM 4305 C CA . SER B 1 254 ? 8.398 35.25 6.234 1 95.62 254 SER B CA 1
ATOM 4306 C C . SER B 1 254 ? 9.773 35.031 5.609 1 95.62 254 SER B C 1
ATOM 4308 O O . SER B 1 254 ? 10.648 34.438 6.227 1 95.62 254 SER B O 1
ATOM 4310 N N . ARG B 1 255 ? 9.867 35.5 4.383 1 95.31 255 ARG B N 1
ATOM 4311 C CA . ARG B 1 255 ? 11.172 35.438 3.736 1 95.31 255 ARG B CA 1
ATOM 4312 C C . ARG B 1 255 ? 12.219 36.188 4.559 1 95.31 255 ARG B C 1
ATOM 4314 O O . ARG B 1 255 ? 13.352 35.719 4.703 1 95.31 255 ARG B O 1
ATOM 4321 N N . GLY B 1 256 ? 11.82 37.281 5.051 1 95 256 GLY B N 1
ATOM 4322 C CA . GLY B 1 256 ? 12.719 38.062 5.891 1 95 256 GLY B CA 1
ATOM 4323 C C . GLY B 1 256 ? 13.156 37.312 7.137 1 95 256 GLY B C 1
ATOM 4324 O O . GLY B 1 256 ? 14.32 37.406 7.547 1 95 256 GLY B O 1
ATOM 4325 N N . ALA B 1 257 ? 12.242 36.625 7.75 1 95.75 257 ALA B N 1
ATOM 4326 C CA . ALA B 1 257 ? 12.57 35.844 8.938 1 95.75 257 ALA B CA 1
ATOM 4327 C C . ALA B 1 257 ? 13.602 34.781 8.617 1 95.75 257 ALA B C 1
ATOM 4329 O O . ALA B 1 257 ? 14.547 34.562 9.383 1 95.75 257 ALA B O 1
ATOM 4330 N N . ARG B 1 258 ? 13.453 34.094 7.508 1 96.06 258 ARG B N 1
ATOM 4331 C CA . ARG B 1 258 ? 14.367 33.062 7.094 1 96.06 258 ARG B CA 1
ATOM 4332 C C . ARG B 1 258 ? 15.758 33.625 6.812 1 96.06 258 ARG B C 1
ATOM 4334 O O . ARG B 1 258 ? 16.766 33.031 7.219 1 96.06 258 ARG B O 1
ATOM 4341 N N . GLU B 1 259 ? 15.758 34.688 6.137 1 95.19 259 GLU B N 1
ATOM 4342 C CA . GLU B 1 259 ? 17.031 35.344 5.84 1 95.19 259 GLU B CA 1
ATOM 4343 C C . GLU B 1 259 ? 17.734 35.781 7.121 1 95.19 259 GLU B C 1
ATOM 4345 O O . GLU B 1 259 ? 18.953 35.656 7.234 1 95.19 259 GLU B O 1
ATOM 4350 N N . GLU B 1 260 ? 16.938 36.312 7.992 1 93.38 260 GLU B N 1
ATOM 4351 C CA . GLU B 1 260 ? 17.5 36.781 9.258 1 93.38 260 GLU B CA 1
ATOM 4352 C C . GLU B 1 260 ? 18.125 35.625 10.039 1 93.38 260 GLU B C 1
ATOM 4354 O O . GLU B 1 260 ? 19.203 35.75 10.633 1 93.38 260 GLU B O 1
ATOM 4359 N N . ALA B 1 261 ? 17.484 34.5 10.094 1 93.44 261 ALA B N 1
ATOM 4360 C CA . ALA B 1 261 ? 17.984 33.312 10.797 1 93.44 261 ALA B CA 1
ATOM 4361 C C . ALA B 1 261 ? 19.312 32.844 10.227 1 93.44 261 ALA B C 1
ATOM 4363 O O . ALA B 1 261 ? 20.172 32.344 10.961 1 93.44 261 ALA B O 1
ATOM 4364 N N . GLU B 1 262 ? 19.453 33 8.938 1 92.81 262 GLU B N 1
ATOM 4365 C CA . GLU B 1 262 ? 20.688 32.594 8.273 1 92.81 262 GLU B CA 1
ATOM 4366 C C . GLU B 1 262 ? 21.812 33.562 8.539 1 92.81 262 GLU B C 1
ATOM 4368 O O . GLU B 1 262 ? 22.984 33.188 8.547 1 92.81 262 GLU B O 1
ATOM 4373 N N . ARG B 1 263 ? 21.469 34.75 8.758 1 91.19 263 ARG B N 1
ATOM 4374 C CA . ARG B 1 263 ? 22.438 35.844 8.898 1 91.19 263 ARG B CA 1
ATOM 4375 C C . ARG B 1 263 ? 23 35.875 10.312 1 91.19 263 ARG B C 1
ATOM 4377 O O . ARG B 1 263 ? 24.172 36.219 10.516 1 91.19 263 ARG B O 1
ATOM 4384 N N . ILE B 1 264 ? 22.234 35.531 11.203 1 88.62 264 ILE B N 1
ATOM 4385 C CA . ILE B 1 264 ? 22.609 35.625 12.609 1 88.62 264 ILE B CA 1
ATOM 4386 C C . ILE B 1 264 ? 23.75 34.656 12.891 1 88.62 264 ILE B C 1
ATOM 4388 O O . ILE B 1 264 ? 23.828 33.594 12.273 1 88.62 264 ILE B O 1
ATOM 4392 N N . ASN B 1 265 ? 24.656 34.969 13.734 1 85.5 265 ASN B N 1
ATOM 4393 C CA . ASN B 1 265 ? 25.828 34.156 14.062 1 85.5 265 ASN B CA 1
ATOM 4394 C C . ASN B 1 265 ? 25.438 32.844 14.766 1 85.5 265 ASN B C 1
ATOM 4396 O O . ASN B 1 265 ? 26.109 31.828 14.602 1 85.5 265 ASN B O 1
ATOM 4400 N N . ALA B 1 266 ? 24.344 32.969 15.492 1 85.81 266 ALA B N 1
ATOM 4401 C CA . ALA B 1 266 ? 23.844 31.734 16.125 1 85.81 266 ALA B CA 1
ATOM 4402 C C . ALA B 1 266 ? 23.172 30.828 15.102 1 85.81 266 ALA B C 1
ATOM 4404 O O . ALA B 1 266 ? 22.547 31.297 14.156 1 85.81 266 ALA B O 1
ATOM 4405 N N . ARG B 1 267 ? 23.359 29.562 15.164 1 90.69 267 ARG B N 1
ATOM 4406 C CA . ARG B 1 267 ? 22.688 28.609 14.281 1 90.69 267 ARG B CA 1
ATOM 4407 C C . ARG B 1 267 ? 21.234 28.406 14.695 1 90.69 267 ARG B C 1
ATOM 4409 O O . ARG B 1 267 ? 20.953 27.688 15.656 1 90.69 267 ARG B O 1
ATOM 4416 N N . ILE B 1 268 ? 20.328 29.062 13.969 1 92.31 268 ILE B N 1
ATOM 4417 C CA . ILE B 1 268 ? 18.906 28.984 14.289 1 92.31 268 ILE B CA 1
ATOM 4418 C C . ILE B 1 268 ? 18.172 28.203 13.203 1 92.31 268 ILE B C 1
ATOM 4420 O O . ILE B 1 268 ? 18.25 28.547 12.023 1 92.31 268 ILE B O 1
ATOM 4424 N N . GLU B 1 269 ? 17.562 27.141 13.547 1 94.38 269 GLU B N 1
ATOM 4425 C CA . GLU B 1 269 ? 16.719 26.359 12.641 1 94.38 269 GLU B CA 1
ATOM 4426 C C . GLU B 1 269 ? 15.25 26.75 12.781 1 94.38 269 GLU B C 1
ATOM 4428 O O . GLU B 1 269 ? 14.742 26.875 13.898 1 94.38 269 GLU B O 1
ATOM 4433 N N . LEU B 1 270 ? 14.633 27 11.641 1 95.88 270 LEU B N 1
ATOM 4434 C CA . LEU B 1 270 ? 13.219 27.359 11.625 1 95.88 270 LEU B CA 1
ATOM 4435 C C . LEU B 1 270 ? 12.367 26.188 11.172 1 95.88 270 LEU B C 1
ATOM 4437 O O . LEU B 1 270 ? 12.602 25.609 10.102 1 95.88 270 LEU B O 1
ATOM 4441 N N . ILE B 1 271 ? 11.391 25.797 11.992 1 95.75 271 ILE B N 1
ATOM 4442 C CA . ILE B 1 271 ? 10.445 24.734 11.664 1 95.75 271 ILE B CA 1
ATOM 4443 C C . ILE B 1 271 ? 9.031 25.297 11.594 1 95.75 271 ILE B C 1
ATOM 4445 O O . ILE B 1 271 ? 8.438 25.625 12.625 1 95.75 271 ILE B O 1
ATOM 4449 N N . ASP B 1 272 ? 8.547 25.391 10.414 1 94.94 272 ASP B N 1
ATOM 4450 C CA . ASP B 1 272 ? 7.191 25.922 10.266 1 94.94 272 ASP B CA 1
ATOM 4451 C C . ASP B 1 272 ? 6.152 24.812 10.398 1 94.94 272 ASP B C 1
ATOM 4453 O O . ASP B 1 272 ? 6.492 23.672 10.727 1 94.94 272 ASP B O 1
ATOM 4457 N N . GLY B 1 273 ? 4.93 25.188 10.211 1 93.38 273 GLY B N 1
ATOM 4458 C CA . GLY B 1 273 ? 3.836 24.25 10.422 1 93.38 273 GLY B CA 1
ATOM 4459 C C . GLY B 1 273 ? 3.928 23.016 9.547 1 93.38 273 GLY B C 1
ATOM 4460 O O . GLY B 1 273 ? 3.738 21.891 10.023 1 93.38 273 GLY B O 1
ATOM 4461 N N . ALA B 1 274 ? 4.211 23.172 8.289 1 91.06 274 ALA B N 1
ATOM 4462 C CA . ALA B 1 274 ? 4.309 22.062 7.344 1 91.06 274 ALA B CA 1
ATOM 4463 C C . ALA B 1 274 ? 5.422 21.094 7.742 1 91.06 274 ALA B C 1
ATOM 4465 O O . ALA B 1 274 ? 5.207 19.891 7.785 1 91.06 274 ALA B O 1
ATOM 4466 N N . ARG B 1 275 ? 6.52 21.672 8.031 1 93.75 275 ARG B N 1
ATOM 4467 C CA . ARG B 1 275 ? 7.66 20.844 8.438 1 93.75 275 ARG B CA 1
ATOM 4468 C C . ARG B 1 275 ? 7.406 20.172 9.773 1 93.75 275 ARG B C 1
ATOM 4470 O O . ARG B 1 275 ? 7.812 19.031 9.992 1 93.75 275 ARG B O 1
ATOM 4477 N N . LEU B 1 276 ? 6.801 20.906 10.68 1 94.88 276 LEU B N 1
ATOM 4478 C CA . LEU B 1 276 ? 6.445 20.328 11.977 1 94.88 276 LEU B CA 1
ATOM 4479 C C . LEU B 1 276 ? 5.574 19.094 11.797 1 94.88 276 LEU B C 1
ATOM 4481 O O . LEU B 1 276 ? 5.852 18.047 12.375 1 94.88 276 LEU B O 1
ATOM 4485 N N . ALA B 1 277 ? 4.531 19.203 10.969 1 94.44 277 ALA B N 1
ATOM 4486 C CA . ALA B 1 277 ? 3.625 18.094 10.711 1 94.44 277 ALA B CA 1
ATOM 4487 C C . ALA B 1 277 ? 4.371 16.906 10.102 1 94.44 277 ALA B C 1
ATOM 4489 O O . ALA B 1 277 ? 4.152 15.758 10.492 1 94.44 277 ALA B O 1
ATOM 4490 N N . GLU B 1 278 ? 5.234 17.203 9.211 1 94.38 278 GLU B N 1
ATOM 4491 C CA . GLU B 1 278 ? 6.047 16.172 8.57 1 94.38 278 GLU B CA 1
ATOM 4492 C C . GLU B 1 278 ? 6.895 15.43 9.594 1 94.38 278 GLU B C 1
ATOM 4494 O O . GLU B 1 278 ? 6.969 14.195 9.562 1 94.38 278 GLU B O 1
ATOM 4499 N N . LEU B 1 279 ? 7.496 16.156 10.469 1 96.06 279 LEU B N 1
ATOM 4500 C CA . LEU B 1 279 ? 8.367 15.562 11.477 1 96.06 279 LEU B CA 1
ATOM 4501 C C . LEU B 1 279 ? 7.562 14.727 12.469 1 96.06 279 LEU B C 1
ATOM 4503 O O . LEU B 1 279 ? 8 13.648 12.875 1 96.06 279 LEU B O 1
ATOM 4507 N N . LEU B 1 280 ? 6.426 15.258 12.844 1 96.81 280 LEU B N 1
ATOM 4508 C CA . LEU B 1 280 ? 5.582 14.523 13.781 1 96.81 280 LEU B CA 1
ATOM 4509 C C . LEU B 1 280 ? 5.191 13.164 13.203 1 96.81 280 LEU B C 1
ATOM 4511 O O . LEU B 1 280 ? 5.258 12.148 13.898 1 96.81 280 LEU B O 1
ATOM 4515 N N . VAL B 1 281 ? 4.875 13.125 11.93 1 95.81 281 VAL B N 1
ATOM 4516 C CA . VAL B 1 281 ? 4.48 11.883 11.273 1 95.81 281 VAL B CA 1
ATOM 4517 C C . VAL B 1 281 ? 5.695 10.977 11.109 1 95.81 281 VAL B C 1
ATOM 4519 O O . VAL B 1 281 ? 5.633 9.781 11.43 1 95.81 281 VAL B O 1
ATOM 4522 N N . ARG B 1 282 ? 6.797 11.555 10.641 1 94.38 282 ARG B N 1
ATOM 4523 C CA . ARG B 1 282 ? 8.016 10.797 10.398 1 94.38 282 ARG B CA 1
ATOM 4524 C C . ARG B 1 282 ? 8.492 10.102 11.672 1 94.38 282 ARG B C 1
ATOM 4526 O O . ARG B 1 282 ? 8.93 8.953 11.633 1 94.38 282 ARG B O 1
ATOM 4533 N N . TYR B 1 283 ? 8.359 10.773 12.758 1 96.12 283 TYR B N 1
ATOM 4534 C CA . TYR B 1 283 ? 8.898 10.242 14.008 1 96.12 283 TYR B CA 1
ATOM 4535 C C . TYR B 1 283 ? 7.789 9.625 14.852 1 96.12 283 TYR B C 1
ATOM 4537 O O . TYR B 1 283 ? 7.996 9.32 16.031 1 96.12 283 TYR B O 1
ATOM 4545 N N . ARG B 1 284 ? 6.617 9.508 14.328 1 96.38 284 ARG B N 1
ATOM 4546 C CA . ARG B 1 284 ? 5.484 8.781 14.891 1 96.38 284 ARG B CA 1
ATOM 4547 C C . ARG B 1 284 ? 5.039 9.391 16.219 1 96.38 284 ARG B C 1
ATOM 4549 O O . ARG B 1 284 ? 4.812 8.672 17.188 1 96.38 284 ARG B O 1
ATOM 4556 N N . VAL B 1 285 ? 5.023 10.664 16.266 1 97 285 VAL B N 1
ATOM 4557 C CA . VAL B 1 285 ? 4.52 11.375 17.438 1 97 285 VAL B CA 1
ATOM 4558 C C . VAL B 1 285 ? 3.094 11.859 17.172 1 97 285 VAL B C 1
ATOM 4560 O O . VAL B 1 285 ? 2.867 12.672 16.281 1 97 285 VAL B O 1
ATOM 4563 N N . GLY B 1 286 ? 2.166 11.406 17.922 1 96.88 286 GLY B N 1
ATOM 4564 C CA . GLY B 1 286 ? 0.776 11.805 17.781 1 96.88 286 GLY B CA 1
ATOM 4565 C C . GLY B 1 286 ? 0.063 11.078 16.656 1 96.88 286 GLY B C 1
ATOM 4566 O O . GLY B 1 286 ? -0.997 11.508 16.203 1 96.88 286 GLY B O 1
ATOM 4567 N N . VAL B 1 287 ? 0.693 10 16.125 1 97.31 287 VAL B N 1
ATOM 4568 C CA . VAL B 1 287 ? 0.087 9.195 15.062 1 97.31 287 VAL B CA 1
ATOM 4569 C C . VAL B 1 287 ? 0.205 7.715 15.406 1 97.31 287 VAL B C 1
ATOM 4571 O O . VAL B 1 287 ? 1.009 7.328 16.25 1 97.31 287 VAL B O 1
ATOM 4574 N N . GLN B 1 288 ? -0.641 6.918 14.867 1 96.44 288 GLN B N 1
ATOM 4575 C CA . GLN B 1 288 ? -0.606 5.477 15.078 1 96.44 288 GLN B CA 1
ATOM 4576 C C . GLN B 1 288 ? -0.917 4.719 13.789 1 96.44 288 GLN B C 1
ATOM 4578 O O . GLN B 1 288 ? -1.59 5.246 12.898 1 96.44 288 GLN B O 1
ATOM 4583 N N . ALA B 1 289 ? -0.392 3.516 13.703 1 95.31 289 ALA B N 1
ATOM 4584 C CA . ALA B 1 289 ? -0.66 2.67 12.547 1 95.31 289 ALA B CA 1
ATOM 4585 C C . ALA B 1 289 ? -2.076 2.104 12.594 1 95.31 289 ALA B C 1
ATOM 4587 O O . ALA B 1 289 ? -2.527 1.635 13.641 1 95.31 289 ALA B O 1
ATOM 4588 N N . VAL B 1 290 ? -2.773 2.238 11.492 1 91.75 290 VAL B N 1
ATOM 4589 C CA . VAL B 1 290 ? -4.121 1.683 11.453 1 91.75 290 VAL B CA 1
ATOM 4590 C C . VAL B 1 290 ? -4.129 0.403 10.617 1 91.75 290 VAL B C 1
ATOM 4592 O O . VAL B 1 290 ? -5 -0.452 10.789 1 91.75 290 VAL B O 1
ATOM 4595 N N . GLN B 1 291 ? -3.195 0.233 9.773 1 92.44 291 GLN B N 1
ATOM 4596 C CA . GLN B 1 291 ? -3.082 -0.932 8.906 1 92.44 291 GLN B CA 1
ATOM 4597 C C . GLN B 1 291 ? -1.625 -1.215 8.555 1 92.44 291 GLN B C 1
ATOM 4599 O O . GLN B 1 291 ? -0.847 -0.288 8.32 1 92.44 291 GLN B O 1
ATOM 4604 N N . THR B 1 292 ? -1.245 -2.438 8.625 1 94.5 292 THR B N 1
ATOM 4605 C CA . THR B 1 292 ? 0.065 -2.898 8.18 1 94.5 292 THR B CA 1
ATOM 4606 C C . THR B 1 292 ? -0.074 -3.857 7 1 94.5 292 THR B C 1
ATOM 4608 O O . THR B 1 292 ? -0.862 -4.805 7.051 1 94.5 292 THR B O 1
ATOM 4611 N N . VAL B 1 293 ? 0.595 -3.564 5.961 1 92.81 293 VAL B N 1
ATOM 4612 C CA . VAL B 1 293 ? 0.515 -4.379 4.754 1 92.81 293 VAL B CA 1
ATOM 4613 C C . VAL B 1 293 ? 1.917 -4.805 4.324 1 92.81 293 VAL B C 1
ATOM 4615 O O . VAL B 1 293 ? 2.893 -4.09 4.566 1 92.81 293 VAL B O 1
ATOM 4618 N N . GLU B 1 294 ? 1.962 -5.996 3.705 1 95.31 294 GLU B N 1
ATOM 4619 C CA . GLU B 1 294 ? 3.252 -6.531 3.277 1 95.31 294 GLU B CA 1
ATOM 4620 C C . GLU B 1 294 ? 3.234 -6.895 1.795 1 95.31 294 GLU B C 1
ATOM 4622 O O . GLU B 1 294 ? 2.252 -7.449 1.299 1 95.31 294 GLU B O 1
ATOM 4627 N N . LEU B 1 295 ? 4.211 -6.477 1.104 1 95.44 295 LEU B N 1
ATOM 4628 C CA . LEU B 1 295 ? 4.488 -7.051 -0.206 1 95.44 295 LEU B CA 1
ATOM 4629 C C . LEU B 1 295 ? 5.332 -8.312 -0.078 1 95.44 295 LEU B C 1
ATOM 4631 O O . LEU B 1 295 ? 6.254 -8.367 0.739 1 95.44 295 LEU B O 1
ATOM 4635 N N . LEU B 1 296 ? 5 -9.289 -0.901 1 96.44 296 LEU B N 1
ATOM 4636 C CA . LEU B 1 296 ? 5.613 -10.609 -0.76 1 96.44 296 LEU B CA 1
ATOM 4637 C C . LEU B 1 296 ? 6.496 -10.93 -1.963 1 96.44 296 LEU B C 1
ATOM 4639 O O . LEU B 1 296 ? 6.367 -10.305 -3.018 1 96.44 296 LEU B O 1
ATOM 4643 N N . ARG B 1 297 ? 7.422 -11.781 -1.787 1 95.44 297 ARG B N 1
ATOM 4644 C CA . ARG B 1 297 ? 8.219 -12.391 -2.852 1 95.44 297 ARG B CA 1
ATOM 4645 C C . ARG B 1 297 ? 8.445 -13.875 -2.584 1 95.44 297 ARG B C 1
ATOM 4647 O O . ARG B 1 297 ? 8.258 -14.344 -1.463 1 95.44 297 ARG B O 1
ATOM 4654 N N . LEU B 1 298 ? 8.766 -14.547 -3.631 1 95.62 298 LEU B N 1
ATOM 4655 C CA . LEU B 1 298 ? 9.102 -15.961 -3.508 1 95.62 298 LEU B CA 1
ATOM 4656 C C . LEU B 1 298 ? 10.297 -16.156 -2.578 1 95.62 298 LEU B C 1
ATOM 4658 O O . LEU B 1 298 ? 11.273 -15.406 -2.656 1 95.62 298 LEU B O 1
ATOM 4662 N N . ASP B 1 299 ? 10.227 -17.094 -1.647 1 95.25 299 ASP B N 1
ATOM 4663 C CA . ASP B 1 299 ? 11.344 -17.5 -0.807 1 95.25 299 ASP B CA 1
ATOM 4664 C C . ASP B 1 299 ? 12.172 -18.594 -1.485 1 95.25 299 ASP B C 1
ATOM 4666 O O . ASP B 1 299 ? 11.969 -19.781 -1.231 1 95.25 299 ASP B O 1
ATOM 4670 N N . GLU B 1 300 ? 13.094 -18.188 -2.24 1 92.38 300 GLU B N 1
ATOM 4671 C CA . GLU B 1 300 ? 13.883 -19.125 -3.039 1 92.38 300 GLU B CA 1
ATOM 4672 C C . GLU B 1 300 ? 14.625 -20.125 -2.152 1 92.38 300 GLU B C 1
ATOM 4674 O O . GLU B 1 300 ? 14.773 -21.297 -2.516 1 92.38 300 GLU B O 1
ATOM 4679 N N . ASP B 1 301 ? 15.117 -19.672 -0.978 1 92.06 301 ASP B N 1
ATOM 4680 C CA . ASP B 1 301 ? 15.828 -20.547 -0.061 1 92.06 301 ASP B CA 1
ATOM 4681 C C . ASP B 1 301 ? 14.93 -21.688 0.418 1 92.06 301 ASP B C 1
ATOM 4683 O O . ASP B 1 301 ? 15.383 -22.828 0.583 1 92.06 301 ASP B O 1
ATOM 4687 N N . PHE B 1 302 ? 13.695 -21.344 0.637 1 94.31 302 PHE B N 1
ATOM 4688 C CA . PHE B 1 302 ? 12.711 -22.344 1.055 1 94.31 302 PHE B CA 1
ATOM 4689 C C . PHE B 1 302 ? 12.602 -23.469 0.026 1 94.31 302 PHE B C 1
ATOM 4691 O O . PHE B 1 302 ? 12.656 -24.641 0.378 1 94.31 302 PHE B O 1
ATOM 4698 N N . PHE B 1 303 ? 12.539 -23.141 -1.21 1 92.56 303 PHE B N 1
ATOM 4699 C CA . PHE B 1 303 ? 12.32 -24.125 -2.271 1 92.56 303 PHE B CA 1
ATOM 4700 C C . PHE B 1 303 ? 13.594 -24.906 -2.561 1 92.56 303 PHE B C 1
ATOM 4702 O O . PHE B 1 303 ? 13.539 -26.078 -2.943 1 92.56 303 PHE B O 1
ATOM 4709 N N . ASP B 1 304 ? 14.711 -24.203 -2.391 1 89.44 304 ASP B N 1
ATOM 4710 C CA . ASP B 1 304 ? 15.984 -24.891 -2.566 1 89.44 304 ASP B CA 1
ATOM 4711 C C . ASP B 1 304 ? 16.156 -26.016 -1.549 1 89.44 304 ASP B C 1
ATOM 4713 O O . ASP B 1 304 ? 16.891 -26.969 -1.785 1 89.44 304 ASP B O 1
ATOM 4717 N N . GLY B 1 305 ? 15.438 -25.906 -0.453 1 88.56 305 GLY B N 1
ATOM 4718 C CA . GLY B 1 305 ? 15.531 -26.906 0.598 1 88.56 305 GLY B CA 1
ATOM 4719 C C . GLY B 1 305 ? 14.586 -28.062 0.398 1 88.56 305 GLY B C 1
ATOM 4720 O O . GLY B 1 305 ? 14.602 -29.031 1.175 1 88.56 305 GLY B O 1
ATOM 4721 N N . LEU B 1 306 ? 13.797 -27.953 -0.577 1 90.06 306 LEU B N 1
ATOM 4722 C CA . LEU B 1 306 ? 12.844 -29.016 -0.859 1 90.06 306 LEU B CA 1
ATOM 4723 C C . LEU B 1 306 ? 13.398 -30 -1.89 1 90.06 306 LEU B C 1
ATOM 4725 O O . LEU B 1 306 ? 14.086 -29.578 -2.83 1 90.06 306 LEU B O 1
#

Sequence (612 aa):
MTIPDAQTLMRPILAYLADGQAKSAKDVIAAMSDEFGLSDDERAQMLPSGRQRTMYDRVHWSLTHMSQAGLLDRPTRGHVQVTDTGRQVLKAHPERVDMAVLREFPSYIAFRERTKAKQPVDATAKRPSGDDVQVSPEDLIDAALAENRAAVEGEILKKALTLSPTGFEDLVIRLLEAMGYGRAGAVERTSASGDAGIDGIISQDPLGLDRIYVQAKRYAVDQTIGRPKIHEFAGALLGKQGDRGVYITTSSFSRGAREEAERINARIELIDGARLAELLVRYRVGVQAVQTVELLRLDEDFFDGLMTIPDAQTLMRPILAYLADGQAKSAKDVIAAMSDEFGLSDDERAQMLPSGRQRTMYDRVHWSLTHMSQAGLLDRPTRGHVQVTDTGRQVLKAHPERVDMAVLREFPSYIAFRERTKAKQPVDATAKRPSGDDVQVSPEDLIDAALAENRAAVEGEILKKALTLSPTGFEDLVIRLLEAMGYGRAGAVERTSASGDAGIDGIISQDPLGLDRIYVQAKRYAVDQTIGRPKIHEFAGALLGKQGDRGVYITTSSFSRGAREEAERINARIELIDGARLAELLVRYRVGVQAVQTVELLRLDEDFFDGL